Protein AF-A0A6M0H210-F1 (afdb_monomer_lite)

pLDDT: mean 84.5, std 14.94, range [32.81, 98.69]

InterPro domains:
  IPR003607 HD/PDEase domain [SM00471] (73-240)
  IPR003607 HD/PDEase domain [cd00077] (75-229)
  IPR006261 dGTP triphosphohydrolase [TIGR01353] (40-577)
  IPR006674 HD domain [PF01966] (77-227)
  IPR006674 HD domain [PS51831] (77-231)
  IPR026875 Phosphohydrolase-associated domain [PF13286] (556-574)
  IPR027432 Deoxyguanosinetriphosphate triphosphohydrolase, C-terminal [G3DSA:1.10.3550.10] (441-580)
  IPR051094 Diverse Catalytic Activities Enzymes [PTHR35795] (35-285)

Radius of gyration: 28.73 Å; chains: 1; bounding box: 71×56×94 Å

Foldseek 3Di:
DVVQVVLLVVCVVLVQAWFADLVLFPDRPPPPPDPDDDPDGQLLLLLVLLCPFPLLVLQVQAAAADPDDPDDDGDTSNNLLVQLLVLLLVLCVSNNYDSSLLNSLSSLQQSQAFHVGPLLQVLQQCQQQLVDCLVVLGHNLAHLQGGDRLLSSLLQQAAVGDDDPVGHHSRGGLLSNQLSNQLAFQADPNHGGPSVLRHVDCVSCVVVSPDSHRQGLSSLSSSLSSLLSVLLCLLQVCCVDVLLVDALLNLLVLLLVLLVVVLVVCVVPVPPCLFDPVLNVLSVVLNVLSVVLVVVVVLVVQCVVCVVVVPPPSNVVSVVVVVVPPPPPPDPPDDDPPDSDSNVSSVVNSVSLSVSLSRQQSVQLSVLCVVCVSVQWDADPNTTGGNDSSGDGGPSNVSSSVSSVVVSVVSLVPGPSNVVSSVVSSVLSSLLLVLCLVPVLLDDPVLQVVLLVQLLVLCVPFNFKWWADPNDTDTLSPDRSVPDDPVVVVQSSCLLSLVPVVTDIDDDPPPPVPDSVVLVVCLSPDDCVVDDSVPDDPVSSVSVSSSSSNSSSSVSSSSRSSSHRNVRSVVSSCVSPVVPDD

Structure (mmCIF, N/CA/C/O backbone):
data_AF-A0A6M0H210-F1
#
_entry.id   AF-A0A6M0H210-F1
#
loop_
_atom_site.group_PDB
_atom_site.id
_atom_site.type_symbol
_atom_site.label_atom_id
_atom_site.label_alt_id
_atom_site.label_comp_id
_atom_site.label_asym_id
_atom_site.label_entity_id
_atom_site.label_seq_id
_atom_site.pdbx_PDB_ins_code
_atom_site.Cartn_x
_atom_site.Cartn_y
_atom_site.Cartn_z
_atom_site.occupancy
_atom_site.B_iso_or_equiv
_atom_site.auth_seq_id
_atom_site.auth_comp_id
_atom_site.auth_asym_id
_atom_site.auth_atom_id
_atom_site.pdbx_PDB_model_num
ATOM 1 N N . MET A 1 1 ? -30.670 7.360 17.536 1.00 44.22 1 MET A N 1
ATOM 2 C CA . MET A 1 1 ? -30.825 7.080 16.088 1.00 44.22 1 MET A CA 1
ATOM 3 C C . MET A 1 1 ? -31.394 8.263 15.301 1.00 44.22 1 MET A C 1
ATOM 5 O O . MET A 1 1 ? -30.820 8.559 14.264 1.00 44.22 1 MET A O 1
ATOM 9 N N . GLU A 1 2 ? -32.402 9.010 15.786 1.00 50.84 2 GLU A N 1
ATOM 10 C CA . GLU A 1 2 ? -32.991 10.169 15.059 1.00 50.84 2 GLU A CA 1
ATOM 11 C C . GLU A 1 2 ? -32.002 11.274 14.619 1.00 50.84 2 GLU A C 1
ATOM 13 O O . GLU A 1 2 ? -32.289 12.015 13.683 1.00 50.84 2 GLU A O 1
ATOM 18 N N . ASN A 1 3 ? -30.834 11.397 15.262 1.00 82.00 3 ASN A N 1
ATOM 19 C CA . ASN A 1 3 ? -29.791 12.359 14.878 1.00 82.00 3 ASN A CA 1
ATOM 20 C C . ASN A 1 3 ? -28.814 11.794 13.823 1.00 82.00 3 ASN A C 1
ATOM 22 O O . ASN A 1 3 ? -28.285 12.547 13.017 1.00 82.00 3 ASN A O 1
ATOM 26 N N . TRP A 1 4 ? -28.566 10.479 13.792 1.00 90.81 4 TRP A N 1
ATOM 27 C CA . TRP A 1 4 ? -27.552 9.915 12.888 1.00 90.81 4 TRP A CA 1
ATOM 28 C C . TRP A 1 4 ? -28.019 9.900 11.433 1.00 90.81 4 TRP A C 1
ATOM 30 O O . TRP A 1 4 ? -27.267 10.305 10.551 1.00 90.81 4 TRP A O 1
ATOM 40 N N . GLU A 1 5 ? -29.274 9.519 11.188 1.00 91.56 5 GLU A N 1
ATOM 41 C CA . GLU A 1 5 ? -29.796 9.470 9.819 1.00 91.56 5 GLU A CA 1
ATOM 42 C C . GLU A 1 5 ? -29.853 10.863 9.186 1.00 91.56 5 GLU A C 1
ATOM 44 O O . GLU A 1 5 ? -29.386 11.039 8.071 1.00 91.56 5 GLU A O 1
ATOM 49 N N . LYS A 1 6 ? -30.238 11.895 9.947 1.00 92.00 6 LYS A N 1
ATOM 50 C CA . LYS A 1 6 ? -30.180 13.294 9.484 1.00 92.00 6 LYS A CA 1
ATOM 51 C C . LYS A 1 6 ? -28.770 13.739 9.090 1.00 92.00 6 LYS A C 1
ATOM 53 O O . LYS A 1 6 ? -28.594 14.513 8.152 1.00 92.00 6 LYS A O 1
ATOM 58 N N . LYS A 1 7 ? -27.742 13.265 9.803 1.00 93.69 7 LYS A N 1
ATOM 59 C CA . LYS A 1 7 ? -26.344 13.534 9.436 1.00 93.69 7 LYS A CA 1
ATOM 60 C C . LYS A 1 7 ? -25.956 12.818 8.137 1.00 93.69 7 LYS A C 1
ATOM 62 O O . LYS A 1 7 ? -25.241 13.401 7.329 1.00 93.69 7 LYS A O 1
ATOM 67 N N . ARG A 1 8 ? -26.446 11.594 7.907 1.00 94.81 8 ARG A N 1
ATOM 68 C CA . ARG A 1 8 ? -26.253 10.857 6.642 1.00 94.81 8 ARG A CA 1
ATOM 69 C C . ARG A 1 8 ? -26.984 11.517 5.471 1.00 94.81 8 ARG A C 1
ATOM 71 O O . ARG A 1 8 ? -26.386 11.689 4.411 1.00 94.81 8 ARG A O 1
ATOM 78 N N . GLU A 1 9 ? -28.218 11.964 5.686 1.00 93.88 9 GLU A N 1
ATOM 79 C CA . GLU A 1 9 ? -29.001 12.740 4.715 1.00 93.88 9 GLU A CA 1
ATOM 80 C C . GLU A 1 9 ? -28.287 14.044 4.337 1.00 93.88 9 GLU A C 1
ATOM 82 O O . GLU A 1 9 ? -28.290 14.429 3.172 1.00 93.88 9 GLU A O 1
ATOM 87 N N . PHE A 1 10 ? -27.610 14.709 5.282 1.00 93.81 10 PHE A N 1
ATOM 88 C CA . PHE A 1 10 ? -26.797 15.889 4.973 1.00 93.81 10 PHE A CA 1
ATOM 89 C C . PHE A 1 10 ? -25.663 15.574 3.987 1.00 93.81 10 PHE A C 1
ATOM 91 O O . PHE A 1 10 ? -25.421 16.356 3.068 1.00 93.81 10 PHE A O 1
ATOM 98 N N . ILE A 1 11 ? -24.965 14.448 4.157 1.00 93.94 11 ILE A N 1
ATOM 99 C CA . ILE A 1 11 ? -23.885 14.038 3.244 1.00 93.94 11 ILE A CA 1
ATOM 100 C C . ILE A 1 11 ? -24.440 13.781 1.837 1.00 93.94 11 ILE A C 1
ATOM 102 O O . ILE A 1 11 ? -23.843 14.224 0.851 1.00 93.94 11 ILE A O 1
ATOM 106 N N . GLU A 1 12 ? -25.598 13.127 1.753 1.00 93.25 12 GLU A N 1
ATOM 107 C CA . GLU A 1 12 ? -26.291 12.854 0.491 1.00 93.25 12 GLU A CA 1
ATOM 108 C C . GLU A 1 12 ? -26.749 14.138 -0.197 1.00 93.25 12 GLU A C 1
ATOM 110 O O . GLU A 1 12 ? -26.388 14.393 -1.343 1.00 93.25 12 GLU A O 1
ATOM 115 N N . ALA A 1 13 ? -27.459 15.003 0.532 1.00 93.25 13 ALA A N 1
ATOM 116 C CA . ALA A 1 13 ? -27.997 16.259 0.019 1.00 93.25 13 ALA A CA 1
ATOM 117 C C . ALA A 1 13 ? -26.906 17.206 -0.506 1.00 93.25 13 ALA A C 1
ATOM 119 O O . ALA A 1 13 ? -27.163 18.016 -1.396 1.00 93.25 13 ALA A O 1
ATOM 120 N N . ASN A 1 14 ? -25.682 17.104 0.022 1.00 93.12 14 ASN A N 1
ATOM 121 C CA . ASN A 1 14 ? -24.541 17.909 -0.412 1.00 93.12 14 ASN A CA 1
ATOM 122 C C . ASN A 1 14 ? -23.634 17.200 -1.432 1.00 93.12 14 ASN A C 1
ATOM 124 O O . ASN A 1 14 ? -22.596 17.758 -1.809 1.00 93.12 14 ASN A O 1
ATOM 128 N N . ASN A 1 15 ? -24.008 16.007 -1.911 1.00 93.44 15 ASN A N 1
ATOM 129 C CA . ASN A 1 15 ? -23.262 15.215 -2.892 1.00 93.44 15 ASN A CA 1
ATOM 130 C C . ASN A 1 15 ? -21.785 15.048 -2.498 1.00 93.44 15 ASN A C 1
ATOM 132 O O . ASN A 1 15 ? -20.894 15.452 -3.247 1.00 93.44 15 ASN A O 1
ATOM 136 N N . PHE A 1 16 ? -21.496 14.584 -1.283 1.00 95.50 16 PHE A N 1
ATOM 137 C CA . PHE A 1 16 ? -20.107 14.394 -0.834 1.00 95.50 16 PHE A CA 1
ATOM 138 C C . PHE A 1 16 ? -19.492 13.066 -1.283 1.00 95.50 16 PHE A C 1
ATOM 140 O O . PHE A 1 16 ? -18.272 12.989 -1.404 1.00 95.50 16 PHE A O 1
ATOM 147 N N . ALA A 1 17 ? -20.322 12.057 -1.548 1.00 94.75 17 ALA A N 1
ATOM 148 C CA . ALA A 1 17 ? -19.886 10.784 -2.104 1.00 94.75 17 ALA A CA 1
ATOM 149 C C . ALA A 1 17 ? -19.420 10.947 -3.555 1.00 94.75 17 ALA A C 1
ATOM 151 O O . ALA A 1 17 ? -20.038 11.672 -4.343 1.00 94.75 17 ALA A O 1
ATOM 152 N N . GLN A 1 18 ? -18.364 10.233 -3.931 1.00 94.12 18 GLN A N 1
ATOM 153 C CA . GLN A 1 18 ? -17.941 10.167 -5.326 1.00 94.12 18 GLN A CA 1
ATOM 154 C C . GLN A 1 18 ? -18.922 9.356 -6.181 1.00 94.12 18 GLN A C 1
ATOM 156 O O . GLN A 1 18 ? -19.489 8.345 -5.756 1.00 94.12 18 GLN A O 1
ATOM 161 N N . CYS A 1 19 ? -19.072 9.777 -7.436 1.00 90.06 19 CYS A N 1
ATOM 162 C CA . CYS A 1 19 ? -19.887 9.098 -8.436 1.00 90.06 19 CYS A CA 1
ATOM 163 C C . CYS A 1 19 ? -19.014 8.783 -9.652 1.00 90.06 19 CYS A C 1
ATOM 165 O O . CYS A 1 19 ? -18.468 9.696 -10.272 1.00 90.06 19 CYS A O 1
ATOM 167 N N . GLY A 1 20 ? -18.857 7.496 -9.962 1.00 83.69 20 GLY A N 1
ATOM 168 C CA . GLY A 1 20 ? -17.997 7.037 -11.049 1.00 83.69 20 GLY A CA 1
ATOM 169 C C . GLY A 1 20 ? -18.660 7.194 -12.414 1.00 83.69 20 GLY A C 1
ATOM 170 O O . GLY A 1 20 ? -19.831 6.846 -12.587 1.00 83.69 20 GLY A O 1
ATOM 171 N N . LYS A 1 21 ? -17.903 7.694 -13.392 1.00 85.62 21 LYS A N 1
ATOM 172 C CA . LYS A 1 21 ? -18.328 7.860 -14.792 1.00 85.62 21 LYS A CA 1
ATOM 173 C C . LYS A 1 21 ? -17.369 7.127 -15.721 1.00 85.62 21 LYS A C 1
ATOM 175 O O . LYS A 1 21 ? -16.199 6.970 -15.407 1.00 85.62 21 LYS A O 1
ATOM 180 N N . GLU A 1 22 ? -17.826 6.706 -16.896 1.00 81.56 22 GLU A N 1
ATOM 181 C CA . GLU A 1 22 ? -16.947 6.012 -17.853 1.00 81.56 22 GLU A CA 1
ATOM 182 C C . GLU A 1 22 ? -15.743 6.885 -18.264 1.00 81.56 22 GLU A C 1
ATOM 184 O O . GLU A 1 22 ? -14.619 6.403 -18.374 1.00 81.56 22 GLU A O 1
ATOM 189 N N . THR A 1 23 ? -15.959 8.201 -18.362 1.00 82.94 23 THR A N 1
ATOM 190 C CA . THR A 1 23 ? -14.927 9.218 -18.628 1.00 82.94 23 THR A CA 1
ATOM 191 C C . THR A 1 23 ? -13.885 9.367 -17.516 1.00 82.94 23 THR A C 1
ATOM 193 O O . THR A 1 23 ? -12.953 10.157 -17.648 1.00 82.94 23 THR A O 1
ATOM 196 N N . ASP A 1 24 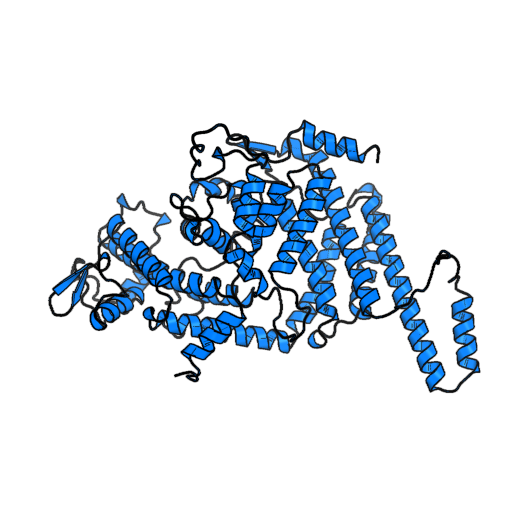? -14.049 8.669 -16.391 1.00 86.94 24 ASP A N 1
ATOM 197 C CA . ASP A 1 24 ? -13.045 8.596 -15.329 1.00 86.94 24 ASP A CA 1
ATOM 198 C C . ASP A 1 24 ? -11.943 7.572 -15.628 1.00 86.94 24 ASP A C 1
ATOM 200 O O . ASP A 1 24 ? -10.948 7.521 -14.902 1.00 86.94 24 ASP A O 1
ATOM 204 N N . ARG A 1 25 ? -12.091 6.781 -16.695 1.00 87.25 25 ARG A N 1
ATOM 205 C CA . ARG A 1 25 ? -11.073 5.856 -17.204 1.00 87.25 25 ARG A CA 1
ATOM 206 C C . ARG A 1 25 ? -10.181 6.545 -18.228 1.00 87.25 25 ARG A C 1
ATOM 208 O O . ARG A 1 25 ? -10.613 7.446 -18.942 1.00 87.25 25 ARG A O 1
ATOM 215 N N . ARG A 1 26 ? -8.941 6.063 -18.356 1.00 83.00 26 ARG A N 1
ATOM 216 C CA . ARG A 1 26 ? -8.003 6.549 -19.381 1.00 83.00 26 ARG A CA 1
ATOM 217 C C . ARG A 1 26 ? -8.523 6.288 -20.793 1.00 83.00 26 ARG A C 1
ATOM 219 O O . ARG A 1 26 ? -8.388 7.133 -21.671 1.00 83.00 26 ARG A O 1
ATOM 226 N N . ILE A 1 27 ? -9.065 5.096 -21.020 1.00 82.44 27 ILE A N 1
ATOM 227 C CA . ILE A 1 27 ? -9.631 4.701 -22.307 1.00 82.44 27 ILE A CA 1
ATOM 228 C C . ILE A 1 27 ? -11.122 4.480 -22.085 1.00 82.44 27 ILE A C 1
ATOM 230 O O . ILE A 1 27 ? -11.500 3.603 -21.307 1.00 82.44 27 ILE A O 1
ATOM 234 N N . SER A 1 28 ? -11.953 5.285 -22.752 1.00 75.94 28 SER A N 1
ATOM 235 C CA . SER A 1 28 ? -13.393 5.026 -22.811 1.00 75.94 28 SER A CA 1
ATOM 236 C C . SER A 1 28 ? -13.583 3.698 -23.523 1.00 75.94 28 SER A C 1
ATOM 238 O O . SER A 1 28 ? -13.056 3.489 -24.618 1.00 75.94 28 SER A O 1
ATOM 240 N N . GLU A 1 29 ? -14.297 2.785 -22.888 1.00 71.56 29 GLU A N 1
ATOM 241 C CA . GLU A 1 29 ? -14.620 1.511 -23.501 1.00 71.56 29 GLU A CA 1
ATOM 242 C C . GLU A 1 29 ? -15.830 1.776 -24.381 1.00 71.56 29 GLU A C 1
ATOM 244 O O . GLU A 1 29 ? -16.954 1.640 -23.909 1.00 71.56 29 GLU A O 1
ATOM 249 N N . GLU A 1 30 ? -15.587 2.215 -25.631 1.00 55.75 30 GLU A N 1
ATOM 250 C CA . GLU A 1 30 ? -16.642 2.451 -26.621 1.00 55.75 30 GLU A CA 1
ATOM 251 C C . GLU A 1 30 ? -17.671 1.341 -26.485 1.00 55.75 30 GLU A C 1
ATOM 253 O O . GLU A 1 30 ? -17.356 0.171 -26.727 1.00 55.75 30 GLU A O 1
ATOM 258 N N . ASN A 1 31 ? -18.862 1.733 -26.014 1.00 49.78 31 ASN A N 1
ATOM 259 C CA . ASN A 1 31 ? -19.957 0.832 -25.717 1.00 49.78 31 ASN A CA 1
ATOM 260 C C . ASN A 1 31 ? -19.956 -0.297 -26.741 1.00 49.78 31 ASN A C 1
ATOM 262 O O . ASN A 1 31 ? -20.069 -0.043 -27.948 1.00 49.78 31 ASN A O 1
ATOM 266 N N . HIS A 1 32 ? -19.859 -1.548 -26.273 1.00 47.56 32 HIS A N 1
ATOM 267 C CA . HIS A 1 32 ? -20.382 -2.658 -27.054 1.00 47.56 32 HIS A CA 1
ATOM 268 C C . HIS A 1 32 ? -21.680 -2.152 -27.684 1.00 47.56 32 HIS A C 1
ATOM 270 O O . HIS A 1 32 ? -22.532 -1.645 -26.963 1.00 47.56 32 HIS A O 1
ATOM 276 N N . LYS A 1 33 ? -21.774 -2.183 -29.019 1.00 45.31 33 LYS A N 1
ATOM 277 C CA . LYS A 1 33 ? -22.805 -1.523 -29.845 1.00 45.31 33 LYS A CA 1
ATOM 278 C C . LYS A 1 33 ? -24.261 -1.975 -29.577 1.00 45.31 33 LYS A C 1
ATOM 280 O O . LYS A 1 33 ? -25.109 -1.869 -30.456 1.00 45.31 33 LYS A O 1
ATOM 285 N N . GLY A 1 34 ? -24.578 -2.491 -28.395 1.00 47.72 34 GLY A N 1
ATOM 286 C CA . GLY A 1 34 ? -25.923 -2.653 -27.869 1.00 47.72 34 GLY A CA 1
ATOM 287 C C . GLY A 1 34 ? -26.051 -1.919 -26.537 1.00 47.72 34 GLY A C 1
ATOM 288 O O . GLY A 1 34 ? -25.186 -2.049 -25.678 1.00 47.72 34 GLY A O 1
ATOM 289 N N . ASN A 1 35 ? -27.152 -1.183 -26.364 1.00 45.19 35 ASN A N 1
ATOM 290 C CA . ASN A 1 35 ? -27.617 -0.607 -25.097 1.00 45.19 35 ASN A CA 1
ATOM 291 C C . ASN A 1 35 ? -27.828 -1.701 -24.027 1.00 45.19 35 ASN A C 1
ATOM 293 O O . ASN A 1 35 ? -28.959 -2.032 -23.673 1.00 45.19 35 ASN A O 1
ATOM 297 N N . TYR A 1 36 ? -26.759 -2.304 -23.515 1.00 55.56 36 TYR A N 1
ATOM 298 C CA . TYR A 1 36 ? -26.829 -3.182 -22.360 1.00 55.56 36 TYR A CA 1
ATOM 299 C C . TYR A 1 36 ? -26.682 -2.329 -21.109 1.00 55.56 36 TYR A C 1
ATOM 301 O O . TYR A 1 36 ? -25.615 -1.799 -20.812 1.00 55.56 36 TYR A O 1
ATOM 309 N N . PHE A 1 37 ? -27.779 -2.202 -20.370 1.00 57.12 37 PHE A N 1
ATOM 310 C CA . PHE A 1 37 ? -27.774 -1.615 -19.040 1.00 57.12 37 PHE A CA 1
ATOM 311 C C . PHE A 1 37 ? -26.831 -2.421 -18.129 1.00 57.12 37 PHE A C 1
ATOM 313 O O . PHE A 1 37 ? -27.077 -3.597 -17.851 1.00 57.12 37 PHE A O 1
ATOM 320 N N . SER A 1 38 ? -25.733 -1.808 -17.682 1.00 65.44 38 SER A N 1
ATOM 321 C CA . SER A 1 38 ? -24.860 -2.397 -16.664 1.00 65.44 38 SER A CA 1
ATOM 322 C C . SER A 1 38 ? -25.462 -2.139 -15.287 1.00 65.44 38 SER A C 1
ATOM 324 O O . SER A 1 38 ? -25.564 -0.995 -14.864 1.00 65.44 38 SER A O 1
ATOM 326 N N . LEU A 1 39 ? -25.792 -3.207 -14.557 1.00 72.31 39 LEU A N 1
ATOM 327 C CA . LEU A 1 39 ? -26.220 -3.135 -13.151 1.00 72.31 39 LEU A CA 1
ATOM 328 C C . LEU A 1 39 ? -25.085 -2.735 -12.185 1.00 72.31 39 LEU A C 1
ATOM 330 O O . LEU A 1 39 ? -25.334 -2.528 -11.003 1.00 72.31 39 LEU A O 1
ATOM 334 N N . ARG A 1 40 ? -23.837 -2.674 -12.668 1.00 80.31 40 ARG A N 1
ATOM 335 C CA . ARG A 1 40 ? -22.652 -2.276 -11.893 1.00 80.31 40 ARG A CA 1
ATOM 336 C C . ARG A 1 40 ? -22.236 -0.859 -12.263 1.00 80.31 40 ARG A C 1
ATOM 338 O O . ARG A 1 40 ? -22.093 -0.581 -13.459 1.00 80.31 40 ARG A O 1
ATOM 345 N N . ASP A 1 41 ? -21.985 -0.033 -11.249 1.00 87.06 41 ASP A N 1
ATOM 346 C CA . ASP A 1 41 ? -21.310 1.255 -11.414 1.00 87.06 41 ASP A CA 1
ATOM 347 C C . ASP A 1 41 ? -19.822 1.074 -11.789 1.00 87.06 41 ASP A C 1
ATOM 349 O O . ASP A 1 41 ? -19.288 -0.043 -11.825 1.00 87.06 41 ASP A O 1
ATOM 353 N N . GLU A 1 42 ? -19.146 2.175 -12.119 1.00 92.12 42 GLU A N 1
ATOM 354 C CA . GLU A 1 42 ? -17.755 2.135 -12.580 1.00 92.12 42 GLU A CA 1
ATOM 355 C C . GLU A 1 42 ? -16.764 1.663 -11.509 1.00 92.12 42 GLU A C 1
ATOM 357 O O . GLU A 1 42 ? -15.786 0.986 -11.836 1.00 92.12 42 GLU A O 1
ATOM 362 N N . PHE A 1 43 ? -17.033 1.939 -10.235 1.00 95.69 43 PHE A N 1
ATOM 363 C CA . PHE A 1 43 ? -16.158 1.523 -9.141 1.00 95.69 43 PHE A CA 1
ATOM 364 C C . PHE A 1 43 ? -16.321 0.036 -8.816 1.00 95.69 43 PHE A C 1
ATOM 366 O O . PHE A 1 43 ? -15.337 -0.656 -8.562 1.00 95.69 43 PHE A O 1
ATOM 373 N N . ALA A 1 44 ? -17.530 -0.512 -8.929 1.00 94.25 44 ALA A N 1
ATOM 374 C CA . ALA A 1 44 ? -17.782 -1.944 -8.841 1.00 94.25 44 ALA A CA 1
ATOM 375 C C . ALA A 1 44 ? -17.107 -2.701 -9.996 1.00 94.25 44 ALA A C 1
ATOM 377 O O . ALA A 1 44 ? -16.567 -3.790 -9.790 1.00 94.25 44 ALA A O 1
ATOM 378 N N . LYS A 1 45 ? -17.067 -2.122 -11.207 1.00 93.62 45 LYS A N 1
ATOM 379 C CA . LYS A 1 45 ? -16.265 -2.675 -12.313 1.00 93.62 45 LYS A CA 1
ATOM 380 C C . LYS A 1 45 ? -14.771 -2.684 -11.970 1.00 93.62 45 LYS A C 1
ATOM 382 O O . LYS A 1 45 ? -14.105 -3.682 -12.250 1.00 93.62 45 LYS A O 1
ATOM 387 N N . ASP A 1 46 ? -14.248 -1.620 -11.362 1.00 96.06 46 ASP A N 1
ATOM 388 C CA . ASP A 1 46 ? -12.841 -1.544 -10.938 1.00 96.06 46 ASP A CA 1
ATOM 389 C C . ASP A 1 46 ? -12.499 -2.568 -9.868 1.00 96.06 46 ASP A C 1
ATOM 391 O O . ASP A 1 46 ? -11.515 -3.299 -10.002 1.00 96.06 46 ASP A O 1
ATOM 395 N N . ARG A 1 47 ? -13.351 -2.684 -8.851 1.00 96.62 47 ARG A N 1
ATOM 396 C CA . ARG A 1 47 ? -13.257 -3.720 -7.827 1.00 96.62 47 ARG A CA 1
ATOM 397 C C . ARG A 1 47 ? -13.129 -5.105 -8.454 1.00 96.62 47 ARG A C 1
ATOM 399 O O . ARG A 1 47 ? -12.199 -5.846 -8.145 1.00 96.62 47 ARG A O 1
ATOM 406 N N . ASP A 1 48 ? -14.035 -5.447 -9.366 1.00 94.94 48 ASP A N 1
ATOM 407 C CA . ASP A 1 48 ? -14.042 -6.763 -10.003 1.00 94.94 48 ASP A CA 1
ATOM 408 C C . ASP A 1 48 ? -12.757 -6.981 -10.824 1.00 94.94 48 ASP A C 1
ATOM 410 O O . ASP A 1 48 ? -12.127 -8.039 -10.744 1.00 94.94 48 ASP A O 1
ATOM 414 N N . ARG A 1 49 ? -12.308 -5.965 -11.575 1.00 94.94 49 ARG A N 1
ATOM 415 C CA . ARG A 1 49 ? -11.034 -6.004 -12.316 1.00 94.94 49 ARG A CA 1
ATOM 416 C C . ARG A 1 49 ? -9.861 -6.337 -11.395 1.00 94.94 49 ARG A C 1
ATOM 418 O O . ARG A 1 49 ? -9.081 -7.239 -11.720 1.00 94.94 49 ARG A O 1
ATOM 425 N N . ILE A 1 50 ? -9.763 -5.643 -10.263 1.00 96.88 50 ILE A N 1
ATOM 426 C CA . ILE A 1 50 ? -8.724 -5.837 -9.248 1.00 96.88 50 ILE A CA 1
ATOM 427 C C . ILE A 1 50 ? -8.769 -7.268 -8.704 1.00 96.88 50 ILE A C 1
ATOM 429 O O . ILE A 1 50 ? -7.768 -7.979 -8.823 1.00 96.88 50 ILE A O 1
ATOM 433 N N . ILE A 1 51 ? -9.928 -7.727 -8.217 1.00 95.62 51 ILE A N 1
ATOM 434 C CA . ILE A 1 51 ? -10.112 -9.071 -7.637 1.00 95.62 51 ILE A CA 1
ATOM 435 C C . ILE A 1 51 ? -9.675 -10.165 -8.613 1.00 95.62 51 ILE A C 1
ATOM 437 O O . ILE A 1 51 ? -8.971 -11.107 -8.245 1.00 95.62 51 ILE A O 1
ATOM 441 N N . PHE A 1 52 ? -10.053 -10.050 -9.887 1.00 94.06 52 PHE A N 1
ATOM 442 C CA . PHE A 1 52 ? -9.725 -11.081 -10.867 1.00 94.06 52 PHE A CA 1
ATOM 443 C C . PHE A 1 52 ? -8.262 -11.033 -11.339 1.00 94.06 52 PHE A C 1
ATOM 445 O O . PHE A 1 52 ? -7.832 -11.945 -12.061 1.00 94.06 52 PHE A O 1
ATOM 452 N N . SER A 1 53 ? -7.489 -9.990 -11.027 1.00 94.75 53 SER A N 1
ATOM 453 C CA . SER A 1 53 ? -6.102 -9.831 -11.494 1.00 94.75 53 SER A CA 1
ATOM 454 C C . SER A 1 53 ? -5.181 -10.969 -11.019 1.00 94.75 53 SER A C 1
ATOM 456 O O . SER A 1 53 ? -5.465 -11.688 -10.056 1.00 94.75 53 SER A O 1
ATOM 458 N N . ARG A 1 54 ? -4.066 -11.214 -11.727 1.00 93.44 54 ARG A N 1
ATOM 459 C CA . ARG A 1 54 ? -3.067 -12.175 -11.216 1.00 93.44 54 ARG A CA 1
ATOM 460 C C . ARG A 1 54 ? -2.355 -11.591 -9.999 1.00 93.44 54 ARG A C 1
ATOM 462 O O . ARG A 1 54 ? -2.036 -12.340 -9.086 1.00 93.44 54 ARG A O 1
ATOM 469 N N . ALA A 1 55 ? -2.120 -10.283 -9.987 1.00 94.06 55 ALA A N 1
ATOM 470 C CA . ALA A 1 55 ? -1.456 -9.593 -8.894 1.00 94.06 55 ALA A CA 1
ATOM 471 C C . ALA A 1 55 ? -2.217 -9.678 -7.563 1.00 94.06 55 ALA A C 1
ATOM 473 O O . ALA A 1 55 ? -1.592 -10.014 -6.561 1.00 94.06 55 ALA A O 1
ATOM 474 N N . PHE A 1 56 ? -3.544 -9.513 -7.567 1.00 96.00 56 PHE A N 1
ATOM 475 C CA . PHE A 1 56 ? -4.371 -9.709 -6.372 1.00 96.00 56 PHE A CA 1
ATOM 476 C C . PHE A 1 56 ? -4.286 -11.148 -5.844 1.00 96.00 56 PHE A C 1
ATOM 478 O O . PHE A 1 56 ? -4.035 -11.361 -4.664 1.00 96.00 56 PHE A O 1
ATOM 485 N N . ARG A 1 57 ? -4.358 -12.156 -6.727 1.00 93.81 57 ARG A N 1
ATOM 486 C CA . ARG A 1 57 ? -4.173 -13.568 -6.331 1.00 93.81 57 ARG A CA 1
ATOM 487 C C . ARG A 1 57 ? -2.814 -13.845 -5.689 1.00 93.81 57 ARG A C 1
ATOM 489 O O . ARG A 1 57 ? -2.720 -14.667 -4.791 1.00 93.81 57 ARG A O 1
ATOM 496 N N . ARG A 1 58 ? -1.751 -13.150 -6.110 1.00 93.31 58 ARG A N 1
ATOM 497 C CA . ARG A 1 58 ? -0.415 -13.317 -5.511 1.00 93.31 58 ARG A CA 1
ATOM 498 C C . ARG A 1 58 ? -0.333 -12.817 -4.066 1.00 93.31 58 ARG A C 1
ATOM 500 O O . ARG A 1 58 ? 0.602 -13.213 -3.375 1.00 93.31 58 ARG A O 1
ATOM 507 N N . LEU A 1 59 ? -1.280 -11.996 -3.600 1.00 92.31 59 LEU A N 1
ATOM 508 C CA . LEU A 1 59 ? -1.329 -11.550 -2.203 1.00 92.31 59 LEU A CA 1
ATOM 509 C C . LEU A 1 59 ? -1.544 -12.712 -1.222 1.00 92.31 59 LEU A C 1
ATOM 511 O O . LEU A 1 59 ? -1.081 -12.624 -0.089 1.00 92.31 59 LEU A O 1
ATOM 515 N N . GLU A 1 60 ? -2.161 -13.815 -1.664 1.00 89.00 60 GLU A N 1
ATOM 516 C CA . GLU A 1 60 ? -2.346 -15.042 -0.868 1.00 89.00 60 GLU A CA 1
ATOM 517 C C . GLU A 1 60 ? -1.012 -15.661 -0.422 1.00 89.00 60 GLU A C 1
ATOM 519 O O . GLU A 1 60 ? -0.929 -16.353 0.585 1.00 89.00 60 GLU A O 1
ATOM 524 N N . HIS A 1 61 ? 0.066 -15.417 -1.162 1.00 84.44 61 HIS A N 1
ATOM 525 C CA . HIS A 1 61 ? 1.374 -16.017 -0.896 1.00 84.44 61 HIS A CA 1
ATOM 526 C C . HIS A 1 61 ? 2.448 -14.958 -0.610 1.00 84.44 61 HIS A C 1
ATOM 528 O O . HIS A 1 61 ? 3.638 -15.185 -0.846 1.00 84.44 61 HIS A O 1
ATOM 534 N N . LYS A 1 62 ? 2.030 -13.784 -0.126 1.00 84.62 62 LYS A N 1
ATOM 535 C CA . LYS A 1 62 ? 2.916 -12.721 0.360 1.00 84.62 62 LYS A CA 1
ATOM 536 C C . LYS A 1 62 ? 2.669 -12.494 1.844 1.00 84.62 62 LYS A C 1
ATOM 538 O O . LYS A 1 62 ? 1.530 -12.248 2.247 1.00 84.62 62 LYS A O 1
ATOM 543 N N . ALA A 1 63 ? 3.730 -12.541 2.642 1.00 71.94 63 ALA A N 1
ATOM 544 C CA . ALA A 1 63 ? 3.661 -12.199 4.051 1.00 71.94 63 ALA A CA 1
ATOM 545 C C . ALA A 1 63 ? 3.393 -10.698 4.231 1.00 71.94 63 ALA A C 1
ATOM 547 O O . ALA A 1 63 ? 3.899 -9.844 3.488 1.00 71.94 63 ALA A O 1
ATOM 548 N N . GLN A 1 64 ? 2.590 -10.378 5.241 1.00 63.47 64 GLN A N 1
ATOM 549 C CA . GLN A 1 64 ? 2.303 -9.001 5.625 1.00 63.47 64 GLN A CA 1
ATOM 550 C C . GLN A 1 64 ? 3.429 -8.433 6.497 1.00 63.47 64 GLN A C 1
ATOM 552 O O . GLN A 1 64 ? 4.025 -7.425 6.114 1.00 63.47 64 GLN A O 1
ATOM 557 N N . ILE A 1 65 ? 3.766 -9.115 7.602 1.00 60.12 65 ILE A N 1
ATOM 558 C CA . ILE A 1 65 ? 4.726 -8.629 8.609 1.00 60.12 65 ILE A CA 1
ATOM 559 C C . ILE A 1 65 ? 5.859 -9.644 8.869 1.00 60.12 65 ILE A C 1
ATOM 561 O O . ILE A 1 65 ? 7.026 -9.265 8.779 1.00 60.12 65 ILE A O 1
ATOM 565 N N . TYR A 1 66 ? 5.552 -10.935 9.088 1.00 55.84 66 TYR A N 1
ATOM 566 C CA . TYR A 1 66 ? 6.553 -11.967 9.415 1.00 55.84 66 TYR A CA 1
ATOM 567 C C . TYR A 1 66 ? 6.348 -13.288 8.680 1.00 55.84 66 TYR A C 1
ATOM 569 O O . TYR A 1 66 ? 5.241 -13.807 8.591 1.00 55.84 66 TYR A O 1
ATOM 577 N N . SER A 1 67 ? 7.450 -13.885 8.223 1.00 49.53 67 SER A N 1
ATOM 578 C CA . SER A 1 67 ? 7.498 -15.280 7.784 1.00 49.53 67 SER A CA 1
ATOM 579 C C . SER A 1 67 ? 8.442 -16.046 8.717 1.00 49.53 67 SER A C 1
ATOM 581 O O . SER A 1 67 ? 9.639 -16.125 8.458 1.00 49.53 67 SER A O 1
ATOM 583 N N . HIS A 1 68 ? 7.924 -16.587 9.821 1.00 40.50 68 HIS A N 1
ATOM 584 C CA . HIS A 1 68 ? 8.565 -17.706 10.536 1.00 40.50 68 HIS A CA 1
ATOM 585 C C . HIS A 1 68 ? 7.578 -18.711 11.153 1.00 40.50 68 HIS A C 1
ATOM 587 O O . HIS A 1 68 ? 8.020 -19.759 11.621 1.00 40.50 68 HIS A O 1
ATOM 593 N N . GLN A 1 69 ? 6.260 -18.498 11.080 1.00 43.19 69 GLN A N 1
ATOM 594 C CA . GLN A 1 69 ? 5.307 -19.503 11.549 1.00 43.19 69 GLN A CA 1
ATOM 595 C C . GLN A 1 69 ? 4.936 -20.477 10.427 1.00 43.19 69 GLN A C 1
ATOM 597 O O . GLN A 1 69 ? 4.166 -20.171 9.520 1.00 43.19 69 GLN A O 1
ATOM 602 N N . LYS A 1 70 ? 5.506 -21.684 10.500 1.00 46.28 70 LYS A N 1
ATOM 603 C CA . LYS A 1 70 ? 4.918 -22.871 9.874 1.00 46.28 70 LYS A CA 1
ATOM 604 C C . LYS A 1 70 ? 3.635 -23.199 10.645 1.00 46.28 70 LYS A C 1
ATOM 606 O O . LYS A 1 70 ? 3.724 -23.684 11.768 1.00 46.28 70 LYS A O 1
ATOM 611 N N . GLY A 1 71 ? 2.473 -22.924 10.063 1.00 50.94 71 GLY A N 1
ATOM 612 C CA . GLY A 1 71 ? 1.167 -23.262 10.633 1.00 50.94 71 GLY A CA 1
ATOM 613 C C . GLY A 1 71 ? 0.025 -22.906 9.679 1.00 50.94 71 GLY A C 1
ATOM 614 O O . GLY A 1 71 ? 0.228 -22.147 8.736 1.00 50.94 71 GLY A O 1
ATOM 615 N N . ASP A 1 72 ? -1.170 -23.443 9.928 1.00 47.09 72 ASP A N 1
ATOM 616 C CA . ASP A 1 72 ? -2.306 -23.391 8.988 1.00 47.09 72 ASP A CA 1
ATOM 617 C C . ASP A 1 72 ? -3.091 -22.059 9.007 1.00 47.09 72 ASP A C 1
ATOM 619 O O . ASP A 1 72 ? -3.997 -21.856 8.201 1.00 47.09 72 ASP A O 1
ATOM 623 N N . HIS A 1 73 ? -2.758 -21.137 9.919 1.00 59.06 73 HIS A N 1
ATOM 624 C CA . HIS A 1 73 ? -3.520 -19.903 10.173 1.00 59.06 73 HIS A CA 1
ATOM 625 C C . HIS A 1 73 ? -2.690 -18.617 10.039 1.00 59.06 73 HIS A C 1
ATOM 627 O O . HIS A 1 73 ? -2.988 -17.617 10.690 1.00 59.06 73 HIS A O 1
ATOM 633 N N . PHE A 1 74 ? -1.632 -18.629 9.222 1.00 64.00 74 PHE A N 1
ATOM 634 C CA . PHE A 1 74 ? -0.823 -17.430 9.003 1.00 64.00 74 PHE A CA 1
ATOM 635 C C . PHE A 1 74 ? -1.597 -16.370 8.204 1.00 64.00 74 PHE A C 1
ATOM 637 O O . PHE A 1 74 ? -2.243 -16.672 7.196 1.00 64.00 74 PHE A O 1
ATOM 644 N N . ARG A 1 75 ? -1.515 -15.111 8.647 1.00 69.94 75 ARG A N 1
ATOM 645 C CA . ARG A 1 75 ? -2.079 -13.967 7.924 1.00 69.94 75 ARG A CA 1
ATOM 646 C C . ARG A 1 75 ? -1.238 -13.701 6.678 1.00 69.94 75 ARG A C 1
ATOM 648 O O . ARG A 1 75 ? -0.006 -13.742 6.696 1.00 69.94 75 ARG A O 1
ATOM 655 N N . THR A 1 76 ? -1.918 -13.410 5.584 1.00 84.38 76 THR A N 1
ATOM 656 C CA . THR A 1 76 ? -1.317 -13.037 4.302 1.00 84.38 76 THR A CA 1
ATOM 657 C C . THR A 1 76 ? -1.664 -11.588 4.001 1.00 84.38 76 THR A C 1
ATOM 659 O O . THR A 1 76 ? -2.586 -11.017 4.587 1.00 84.38 76 THR A O 1
ATOM 662 N N . ARG A 1 77 ? -1.000 -10.982 3.016 1.00 90.12 77 ARG A N 1
ATOM 663 C CA . ARG A 1 77 ? -1.461 -9.682 2.507 1.00 90.12 77 ARG A CA 1
ATOM 664 C C . ARG A 1 77 ? -2.889 -9.736 1.980 1.00 90.12 77 ARG A C 1
ATOM 666 O O . ARG A 1 77 ? -3.588 -8.733 2.051 1.00 90.12 77 ARG A O 1
ATOM 673 N N . LEU A 1 78 ? -3.342 -10.894 1.488 1.00 92.44 78 LEU A N 1
ATOM 674 C CA . LEU A 1 78 ? -4.726 -11.065 1.054 1.00 92.44 78 LEU A CA 1
ATOM 675 C C . LEU A 1 78 ? -5.702 -10.948 2.230 1.00 92.44 78 LEU A C 1
ATOM 677 O O . LEU A 1 78 ? -6.677 -10.214 2.113 1.00 92.44 78 LEU A O 1
ATOM 681 N N . THR A 1 79 ? -5.444 -11.618 3.358 1.00 91.31 79 THR A N 1
ATOM 682 C CA . THR A 1 79 ? -6.328 -11.520 4.534 1.00 91.31 79 THR A CA 1
ATOM 683 C C . THR A 1 79 ? -6.367 -10.097 5.081 1.00 91.31 79 THR A C 1
ATOM 685 O O . THR A 1 79 ? -7.456 -9.584 5.314 1.00 91.31 79 THR A O 1
ATOM 688 N N . HIS A 1 80 ? -5.217 -9.417 5.153 1.00 92.12 80 HIS A N 1
ATOM 689 C CA . HIS A 1 80 ? -5.155 -7.990 5.497 1.00 92.12 80 HIS A CA 1
ATOM 690 C C . HIS A 1 80 ? -5.995 -7.128 4.570 1.00 92.12 80 HIS A C 1
ATOM 692 O O . HIS A 1 80 ? -6.860 -6.381 5.007 1.00 92.12 80 HIS A O 1
ATOM 698 N N . THR A 1 81 ? -5.791 -7.293 3.267 1.00 95.94 81 THR A N 1
ATOM 699 C CA . THR A 1 81 ? -6.506 -6.535 2.241 1.00 95.94 81 THR A CA 1
ATOM 700 C C . THR A 1 81 ? -8.024 -6.724 2.347 1.00 95.94 81 THR A C 1
ATOM 702 O O . THR A 1 81 ? -8.782 -5.770 2.163 1.00 95.94 81 THR A O 1
ATOM 705 N N . LEU A 1 82 ? -8.487 -7.933 2.684 1.00 96.44 82 LEU A N 1
ATOM 706 C CA . LEU A 1 82 ? -9.906 -8.209 2.920 1.00 96.44 82 LEU A CA 1
ATOM 707 C C . LEU A 1 82 ? -10.425 -7.534 4.198 1.00 96.44 82 LEU A C 1
ATOM 709 O O . LEU A 1 82 ? -11.533 -7.001 4.188 1.00 96.44 82 LEU A O 1
ATOM 713 N N . GLU A 1 83 ? -9.644 -7.510 5.275 1.00 95.38 83 GLU A N 1
ATOM 714 C CA . GLU A 1 83 ? -10.007 -6.812 6.515 1.00 95.38 83 GLU A CA 1
ATOM 715 C C . GLU A 1 83 ? -10.087 -5.294 6.313 1.00 95.38 83 GLU A C 1
ATOM 717 O O . GLU A 1 83 ? -11.094 -4.684 6.684 1.00 95.38 83 GLU A O 1
ATOM 722 N N . VAL A 1 84 ? -9.104 -4.700 5.626 1.00 97.75 84 VAL A N 1
ATOM 723 C CA . VAL A 1 84 ? -9.121 -3.280 5.235 1.00 97.75 84 VAL A CA 1
ATOM 724 C C . VAL A 1 84 ? -10.367 -2.969 4.413 1.00 97.75 84 VAL A C 1
ATOM 726 O O . VAL A 1 84 ? -11.062 -1.996 4.705 1.00 97.75 84 VAL A O 1
ATOM 729 N N . ALA A 1 85 ? -10.705 -3.809 3.428 1.00 98.25 85 ALA A N 1
ATOM 730 C CA . ALA A 1 85 ? -11.900 -3.620 2.607 1.00 98.25 85 ALA A CA 1
ATOM 731 C C . ALA A 1 85 ? -13.192 -3.675 3.439 1.00 98.25 85 ALA A C 1
ATOM 733 O O . ALA A 1 85 ? -14.087 -2.851 3.243 1.00 98.25 85 ALA A O 1
ATOM 734 N N . GLN A 1 86 ? -13.287 -4.595 4.400 1.00 97.81 86 GLN A N 1
ATOM 735 C CA . GLN A 1 86 ? -14.452 -4.710 5.281 1.00 97.81 86 GLN A CA 1
ATOM 736 C C . GLN A 1 86 ? -14.611 -3.487 6.195 1.00 97.81 86 GLN A C 1
ATOM 738 O O . GLN A 1 86 ? -15.720 -2.955 6.317 1.00 97.81 86 GLN A O 1
ATOM 743 N N . ILE A 1 87 ? -13.519 -3.011 6.800 1.00 98.31 87 ILE A N 1
ATOM 744 C CA . ILE A 1 87 ? -13.519 -1.809 7.648 1.00 98.31 87 ILE A CA 1
ATOM 745 C C . ILE A 1 87 ? -13.883 -0.577 6.811 1.00 98.31 87 ILE A C 1
ATOM 747 O O . ILE A 1 87 ? -14.812 0.156 7.164 1.00 98.31 87 ILE A O 1
ATOM 751 N N . ALA A 1 88 ? -13.229 -0.397 5.661 1.00 98.56 88 ALA A N 1
ATOM 752 C CA . ALA A 1 88 ? -13.458 0.728 4.761 1.00 98.56 88 ALA A CA 1
ATOM 753 C C . ALA A 1 88 ? -14.914 0.804 4.289 1.00 98.56 88 ALA A C 1
ATOM 755 O O . ALA A 1 88 ? -15.537 1.866 4.354 1.00 98.56 88 ALA A O 1
ATOM 756 N N . ARG A 1 89 ? -15.510 -0.327 3.894 1.00 98.31 89 ARG A N 1
ATOM 757 C CA . ARG A 1 89 ? -16.930 -0.382 3.515 1.00 98.31 89 ARG A CA 1
ATOM 758 C C . ARG A 1 89 ? -17.866 -0.050 4.667 1.00 98.31 89 ARG A C 1
ATOM 760 O O . ARG A 1 89 ? -18.847 0.661 4.458 1.00 98.31 89 ARG A O 1
ATOM 767 N N . LYS A 1 90 ? -17.580 -0.544 5.877 1.00 98.00 90 LYS A N 1
ATOM 768 C CA . LYS A 1 90 ? -18.384 -0.246 7.072 1.00 98.00 90 LYS A CA 1
ATOM 769 C C . LYS A 1 90 ? -18.383 1.256 7.362 1.00 98.00 90 LYS A C 1
ATOM 771 O O . LYS A 1 90 ? -19.453 1.829 7.562 1.00 98.00 90 LYS A O 1
ATOM 776 N N . ILE A 1 91 ? -17.215 1.901 7.325 1.00 98.50 91 ILE A N 1
ATOM 777 C CA . ILE A 1 91 ? -17.094 3.350 7.539 1.00 98.50 91 ILE A CA 1
ATOM 778 C C . ILE A 1 91 ? -17.782 4.125 6.404 1.00 98.50 91 ILE A C 1
ATOM 780 O O . ILE A 1 91 ? -18.583 5.017 6.684 1.00 98.50 91 ILE A O 1
ATOM 784 N N . ALA A 1 92 ? -17.551 3.757 5.139 1.00 98.31 92 ALA A N 1
ATOM 785 C CA . ALA A 1 92 ? -18.180 4.406 3.985 1.00 98.31 92 ALA A CA 1
ATOM 786 C C . ALA A 1 92 ? -19.713 4.344 4.060 1.00 98.31 92 ALA A C 1
ATOM 788 O O . ALA A 1 92 ? -20.375 5.373 3.937 1.00 98.31 92 ALA A O 1
ATOM 789 N N . ARG A 1 93 ? -20.280 3.171 4.369 1.00 97.44 93 ARG A N 1
ATOM 790 C CA . ARG A 1 93 ? -21.726 2.993 4.560 1.00 97.44 93 ARG A CA 1
ATOM 791 C C . ARG A 1 93 ? -22.270 3.871 5.685 1.00 97.44 93 ARG A C 1
ATOM 793 O O . ARG A 1 93 ? -23.279 4.554 5.506 1.00 97.44 93 ARG A O 1
ATOM 800 N N . ASN A 1 94 ? -21.593 3.887 6.833 1.00 96.56 94 ASN A N 1
ATOM 801 C CA . ASN A 1 94 ? -22.017 4.678 7.990 1.00 96.56 94 ASN A CA 1
ATOM 802 C C . ASN A 1 94 ? -21.999 6.187 7.714 1.00 96.56 94 ASN A C 1
ATOM 804 O O . ASN A 1 94 ? -22.808 6.917 8.290 1.00 96.56 94 ASN A O 1
ATOM 808 N N . LEU A 1 95 ? -21.107 6.642 6.833 1.00 97.06 95 LEU A N 1
ATOM 809 C CA . LEU A 1 95 ? -21.013 8.027 6.378 1.00 97.06 95 LEU A CA 1
ATOM 810 C C . LEU A 1 95 ? -21.855 8.316 5.123 1.00 97.06 95 LEU A C 1
ATOM 812 O O . LEU A 1 95 ? -21.842 9.446 4.666 1.00 97.06 95 LEU A O 1
ATOM 816 N N . ASN A 1 96 ? -22.601 7.354 4.572 1.00 97.06 96 ASN A N 1
ATOM 817 C CA . ASN A 1 96 ? -23.345 7.513 3.311 1.00 97.06 96 ASN A CA 1
ATOM 818 C C . ASN A 1 96 ? -22.458 7.903 2.103 1.00 97.06 96 ASN A C 1
ATOM 820 O O . ASN A 1 96 ? -22.821 8.744 1.283 1.00 97.06 96 ASN A O 1
ATOM 824 N N . LEU A 1 97 ? -21.267 7.305 2.027 1.00 97.62 97 LEU A N 1
ATOM 825 C CA . LEU A 1 97 ? -20.286 7.468 0.950 1.00 97.62 97 LEU A CA 1
ATOM 826 C C . LEU A 1 97 ? -20.260 6.243 0.026 1.00 97.62 97 LEU A C 1
ATOM 828 O O . LEU A 1 97 ? -20.943 5.245 0.273 1.00 97.62 97 LEU A O 1
ATOM 832 N N . ASN A 1 98 ? -19.466 6.297 -1.046 1.00 97.19 98 ASN A N 1
ATOM 833 C CA . ASN A 1 98 ? -19.452 5.230 -2.040 1.00 97.19 98 ASN A CA 1
ATOM 834 C C . ASN A 1 98 ? -18.688 3.979 -1.552 1.00 97.19 98 ASN A C 1
ATOM 836 O O . ASN A 1 98 ? -17.456 3.937 -1.545 1.00 97.19 98 ASN A O 1
ATOM 840 N N . GLU A 1 99 ? -19.424 2.925 -1.175 1.00 97.50 99 GLU A N 1
ATOM 841 C CA . GLU A 1 99 ? -18.838 1.651 -0.727 1.00 97.50 99 GLU A CA 1
ATOM 842 C C . GLU A 1 99 ? -17.969 0.979 -1.797 1.00 97.50 99 GLU A C 1
ATOM 844 O O . GLU A 1 99 ? -16.927 0.419 -1.460 1.00 97.50 99 GLU A O 1
ATOM 849 N N . ALA A 1 100 ? -18.380 1.018 -3.069 1.00 97.56 100 ALA A N 1
ATOM 850 C CA . ALA A 1 100 ? -17.669 0.343 -4.151 1.00 97.56 100 ALA A CA 1
ATOM 851 C C . ALA A 1 100 ? -16.317 1.007 -4.441 1.00 97.56 100 ALA A C 1
ATOM 853 O O . ALA A 1 100 ? -15.341 0.307 -4.709 1.00 97.56 100 ALA A O 1
ATOM 854 N N . LEU A 1 101 ? -16.235 2.338 -4.331 1.00 98.19 101 LEU A N 1
ATOM 855 C CA . LEU A 1 101 ? -14.973 3.069 -4.442 1.00 98.19 101 LEU A CA 1
ATOM 856 C C . LEU A 1 101 ? -14.025 2.725 -3.291 1.00 98.19 101 LEU A C 1
ATOM 858 O O . LEU A 1 101 ? -12.874 2.363 -3.538 1.00 98.19 101 LEU A O 1
ATOM 862 N N . ALA A 1 102 ? -14.510 2.792 -2.047 1.00 98.56 102 ALA A N 1
ATOM 863 C CA . ALA A 1 102 ? -13.713 2.440 -0.874 1.00 98.56 102 ALA A CA 1
ATOM 864 C C . ALA A 1 102 ? -13.218 0.982 -0.946 1.00 98.56 102 ALA A C 1
ATOM 866 O O . ALA A 1 102 ? -12.045 0.712 -0.697 1.00 98.56 102 ALA A O 1
ATOM 867 N N . GLU A 1 103 ? -14.082 0.049 -1.361 1.00 98.56 103 GLU A N 1
ATOM 868 C CA . GLU A 1 103 ? -13.735 -1.362 -1.565 1.00 98.56 103 GLU A CA 1
ATOM 869 C C . GLU A 1 103 ? -12.692 -1.542 -2.678 1.00 98.56 103 GLU A C 1
ATOM 871 O O . GLU A 1 103 ? -11.702 -2.241 -2.478 1.00 98.56 103 GLU A O 1
ATOM 876 N N . ALA A 1 104 ? -12.861 -0.898 -3.837 1.00 98.50 104 ALA A N 1
ATOM 877 C CA . ALA A 1 104 ? -11.908 -0.995 -4.943 1.00 98.50 104 ALA A CA 1
ATOM 878 C C . ALA A 1 104 ? -10.519 -0.455 -4.562 1.00 98.50 104 ALA A C 1
ATOM 880 O O . ALA A 1 104 ? -9.512 -1.106 -4.848 1.00 98.50 104 ALA A O 1
ATOM 881 N N . ILE A 1 105 ? -10.458 0.695 -3.880 1.00 98.69 105 ILE A N 1
ATOM 882 C CA . ILE A 1 105 ? -9.200 1.270 -3.385 1.00 98.69 105 ILE A CA 1
ATOM 883 C C . ILE A 1 105 ? -8.551 0.319 -2.371 1.00 98.69 105 ILE A C 1
ATOM 885 O O . ILE A 1 105 ? -7.373 -0.016 -2.513 1.00 98.69 105 ILE A O 1
ATOM 889 N N . ALA A 1 106 ? -9.320 -0.163 -1.389 1.00 98.56 106 ALA A N 1
ATOM 890 C CA . ALA A 1 106 ? -8.834 -1.092 -0.373 1.00 98.56 106 ALA A CA 1
ATOM 891 C C . ALA A 1 106 ? -8.293 -2.385 -0.989 1.00 98.56 106 ALA A C 1
ATOM 893 O O . ALA A 1 106 ? -7.223 -2.833 -0.611 1.00 98.56 106 ALA A O 1
ATOM 894 N N . LEU A 1 107 ? -8.951 -2.971 -1.987 1.00 98.44 107 LEU A N 1
ATOM 895 C CA . LEU A 1 107 ? -8.458 -4.201 -2.617 1.00 98.44 107 LEU A CA 1
ATOM 896 C C . LEU A 1 107 ? -7.199 -3.985 -3.472 1.00 98.44 107 LEU A C 1
ATOM 898 O O . LEU A 1 107 ? -6.458 -4.933 -3.735 1.00 98.44 107 LEU A O 1
ATOM 902 N N . GLY A 1 108 ? -6.967 -2.755 -3.936 1.00 97.56 108 GLY A N 1
ATOM 903 C CA . GLY A 1 108 ? -5.843 -2.405 -4.798 1.00 97.56 108 GLY A CA 1
ATOM 904 C C . GLY A 1 108 ? -4.601 -1.870 -4.080 1.00 97.56 108 GLY A C 1
ATOM 905 O O . GLY A 1 108 ? -3.526 -1.897 -4.683 1.00 97.56 108 GLY A O 1
ATOM 906 N N . HIS A 1 109 ? -4.718 -1.394 -2.832 1.00 96.69 109 HIS A N 1
ATOM 907 C CA . HIS A 1 109 ? -3.649 -0.642 -2.153 1.00 96.69 109 HIS A CA 1
ATOM 908 C C . HIS A 1 109 ? -2.325 -1.423 -2.078 1.00 96.69 109 HIS A C 1
ATOM 910 O O . HIS A 1 109 ? -1.262 -0.903 -2.433 1.00 96.69 109 HIS A O 1
ATOM 916 N N . ASP A 1 110 ? -2.426 -2.714 -1.759 1.00 94.50 110 ASP A N 1
ATOM 917 C CA . ASP A 1 110 ? -1.301 -3.581 -1.407 1.00 94.50 110 ASP A CA 1
ATOM 918 C C . ASP A 1 110 ? -0.759 -4.439 -2.568 1.00 94.50 110 ASP A C 1
ATOM 920 O O . ASP A 1 110 ? 0.222 -5.173 -2.421 1.00 94.50 110 ASP A O 1
ATOM 924 N N . ILE A 1 111 ? -1.364 -4.352 -3.757 1.00 95.31 111 ILE A N 1
ATOM 925 C CA . ILE A 1 111 ? -1.044 -5.212 -4.913 1.00 95.31 111 ILE A CA 1
ATOM 926 C C . ILE A 1 111 ? 0.423 -5.100 -5.368 1.00 95.31 111 ILE A C 1
ATOM 928 O O . ILE A 1 111 ? 1.013 -6.078 -5.847 1.00 95.31 111 ILE A O 1
ATOM 932 N N . GLY A 1 112 ? 1.015 -3.919 -5.214 1.00 94.81 112 GLY A N 1
ATOM 933 C CA . GLY A 1 112 ? 2.392 -3.593 -5.569 1.00 94.81 112 GLY A CA 1
ATOM 934 C C . GLY A 1 112 ? 3.445 -4.008 -4.551 1.00 94.81 112 GLY A C 1
ATOM 935 O O . GLY A 1 112 ? 4.628 -3.746 -4.779 1.00 94.81 112 GLY A O 1
ATOM 936 N N . HIS A 1 113 ? 3.070 -4.645 -3.441 1.00 94.12 113 HIS A N 1
ATOM 937 C CA . HIS A 1 113 ? 4.060 -5.068 -2.460 1.00 94.12 113 HIS A CA 1
ATOM 938 C C . HIS A 1 113 ? 5.027 -6.099 -3.020 1.00 94.12 113 HIS A C 1
ATOM 940 O O . HIS A 1 113 ? 4.661 -6.973 -3.796 1.00 94.12 113 HIS A O 1
ATOM 946 N N . THR A 1 114 ? 6.276 -6.024 -2.595 1.00 94.62 114 THR A N 1
ATOM 947 C CA . THR A 1 114 ? 7.314 -7.006 -2.906 1.00 94.62 114 THR A CA 1
ATOM 948 C C . THR A 1 114 ? 7.144 -8.282 -2.079 1.00 94.62 114 THR A C 1
ATOM 950 O O . THR A 1 114 ? 6.462 -8.269 -1.047 1.00 94.62 114 THR A O 1
ATOM 953 N N . PRO A 1 115 ? 7.775 -9.396 -2.493 1.00 92.69 115 PRO A N 1
ATOM 954 C CA . PRO A 1 115 ? 7.998 -10.507 -1.579 1.00 92.69 115 PRO A CA 1
ATOM 955 C C . PRO A 1 115 ? 8.785 -10.040 -0.344 1.00 92.69 115 PRO A C 1
ATOM 957 O O . PRO A 1 115 ? 9.648 -9.160 -0.440 1.00 92.69 115 PRO A O 1
ATOM 960 N N . PHE A 1 116 ? 8.492 -10.639 0.807 1.00 90.31 116 PHE A N 1
ATOM 961 C CA . PHE A 1 116 ? 9.032 -10.282 2.125 1.00 90.31 116 PHE A CA 1
ATOM 962 C C . PHE A 1 116 ? 8.668 -8.861 2.604 1.00 90.31 116 PHE A C 1
ATOM 964 O O . PHE A 1 116 ? 9.388 -8.250 3.400 1.00 90.31 116 PHE A O 1
ATOM 971 N N . GLY A 1 117 ? 7.560 -8.309 2.10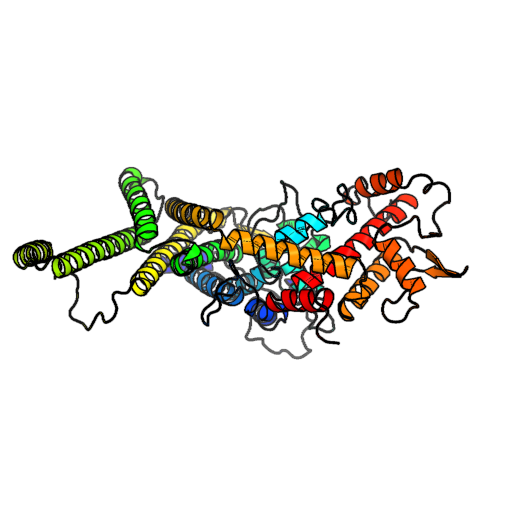2 1.00 88.69 117 GLY A N 1
ATOM 972 C CA . GLY A 1 117 ? 6.960 -7.070 2.595 1.00 88.69 117 GLY A CA 1
ATOM 973 C C . GLY A 1 117 ? 7.909 -5.868 2.587 1.00 88.69 117 GLY A C 1
ATOM 974 O O . GLY A 1 117 ? 8.590 -5.582 1.600 1.00 88.69 117 GLY A O 1
ATOM 975 N N . HIS A 1 118 ? 7.957 -5.125 3.696 1.00 88.94 118 HIS A N 1
ATOM 976 C CA . HIS A 1 118 ? 8.741 -3.888 3.776 1.00 88.94 118 HIS A CA 1
ATOM 977 C C . HIS A 1 118 ? 10.243 -4.106 3.580 1.00 88.94 118 HIS A C 1
ATOM 979 O O . HIS A 1 118 ? 10.919 -3.224 3.050 1.00 88.94 118 HIS A O 1
ATOM 985 N N . GLN A 1 119 ? 10.784 -5.267 3.959 1.00 91.75 119 GLN A N 1
ATOM 986 C CA . GLN A 1 119 ? 12.202 -5.533 3.749 1.00 91.75 119 GLN A CA 1
ATOM 987 C C . GLN A 1 119 ? 12.529 -5.720 2.263 1.00 91.75 119 GLN A C 1
ATOM 989 O O . GLN A 1 119 ? 13.561 -5.224 1.799 1.00 91.75 119 GLN A O 1
ATOM 994 N N . GLY A 1 120 ? 11.649 -6.371 1.499 1.00 94.44 120 GLY A N 1
ATOM 995 C CA . GLY A 1 120 ? 11.777 -6.453 0.045 1.00 94.44 120 GLY A CA 1
ATOM 996 C C . GLY A 1 120 ? 11.724 -5.073 -0.608 1.00 94.44 120 GLY A C 1
ATOM 997 O O . GLY A 1 120 ? 12.584 -4.748 -1.425 1.00 94.44 120 GLY A O 1
ATOM 998 N N . GLU A 1 121 ? 10.764 -4.235 -0.197 1.00 95.00 121 GLU A N 1
ATOM 999 C CA . GLU A 1 121 ? 10.615 -2.852 -0.679 1.00 95.00 121 GLU A CA 1
ATOM 1000 C C . GLU A 1 121 ? 11.887 -2.035 -0.435 1.00 95.00 121 GLU A C 1
ATOM 1002 O O . GLU A 1 121 ? 12.461 -1.517 -1.389 1.00 95.00 121 GLU A O 1
ATOM 1007 N N . ARG A 1 122 ? 12.373 -1.989 0.815 1.00 95.12 122 ARG A N 1
ATOM 1008 C CA . ARG A 1 122 ? 13.603 -1.262 1.175 1.00 95.12 122 ARG A CA 1
ATOM 1009 C C . ARG A 1 122 ? 14.805 -1.731 0.363 1.00 95.12 122 ARG A C 1
ATOM 1011 O O . ARG A 1 122 ? 15.638 -0.926 -0.028 1.00 95.12 122 ARG A O 1
ATOM 1018 N N . THR A 1 123 ? 14.902 -3.037 0.113 1.00 96.94 123 THR A N 1
ATOM 1019 C CA . THR A 1 123 ? 16.030 -3.612 -0.630 1.00 96.94 123 THR A CA 1
ATOM 1020 C C . THR A 1 123 ? 16.004 -3.200 -2.101 1.00 96.94 123 THR A C 1
ATOM 1022 O O . THR A 1 123 ? 17.048 -2.842 -2.641 1.00 96.94 123 THR A O 1
ATOM 1025 N N . LEU A 1 124 ? 14.838 -3.236 -2.754 1.00 97.06 124 LEU A N 1
ATOM 1026 C CA . LEU A 1 124 ? 14.713 -2.770 -4.137 1.00 97.06 124 LEU A CA 1
ATOM 1027 C C . LEU A 1 124 ? 14.884 -1.252 -4.242 1.00 97.06 124 LEU A C 1
ATOM 1029 O O . LEU A 1 124 ? 15.517 -0.794 -5.190 1.00 97.06 124 LEU A O 1
ATOM 1033 N N . ASP A 1 125 ? 14.384 -0.483 -3.273 1.00 95.44 125 ASP A N 1
ATOM 1034 C CA . ASP A 1 125 ? 14.568 0.969 -3.244 1.00 95.44 125 ASP A CA 1
ATOM 1035 C C . ASP A 1 125 ? 16.047 1.339 -3.096 1.00 95.44 125 ASP A C 1
ATOM 1037 O O . ASP A 1 125 ? 16.568 2.057 -3.945 1.00 95.44 125 ASP A O 1
ATOM 1041 N N . ASP A 1 126 ? 16.753 0.755 -2.115 1.00 95.75 126 ASP A N 1
ATOM 1042 C CA . ASP A 1 126 ? 18.192 0.963 -1.898 1.00 95.75 126 ASP A CA 1
ATOM 1043 C C . ASP A 1 126 ? 18.999 0.687 -3.191 1.00 95.75 126 ASP A C 1
ATOM 1045 O O . ASP A 1 126 ? 19.926 1.431 -3.516 1.00 95.75 126 ASP A O 1
ATOM 1049 N N . LEU A 1 127 ? 18.642 -0.356 -3.953 1.00 96.06 127 LEU A N 1
ATOM 1050 C CA . LEU A 1 127 ? 19.267 -0.679 -5.244 1.00 96.06 127 LEU A CA 1
ATOM 1051 C C . LEU A 1 127 ? 18.924 0.354 -6.328 1.00 96.06 127 LEU A C 1
ATOM 1053 O O . LEU A 1 127 ? 19.801 0.785 -7.075 1.00 96.06 127 LEU A O 1
ATOM 1057 N N . MET A 1 128 ? 17.657 0.756 -6.428 1.00 93.81 128 MET A N 1
ATOM 1058 C CA . MET A 1 128 ? 17.175 1.675 -7.463 1.00 93.81 128 MET A CA 1
ATOM 1059 C C . MET A 1 128 ? 17.613 3.125 -7.236 1.00 93.81 128 MET A C 1
ATOM 1061 O O . MET A 1 128 ? 17.708 3.875 -8.204 1.00 93.81 128 MET A O 1
ATOM 1065 N N . ILE A 1 129 ? 17.909 3.535 -6.002 1.00 91.88 129 ILE A N 1
ATOM 1066 C CA . ILE A 1 129 ? 18.460 4.870 -5.707 1.00 91.88 129 ILE A CA 1
ATOM 1067 C C . ILE A 1 129 ? 19.994 4.897 -5.672 1.00 91.88 129 ILE A C 1
ATOM 1069 O O . ILE A 1 129 ? 20.566 5.948 -5.407 1.00 91.88 129 ILE A O 1
ATOM 1073 N N . GLY A 1 130 ? 20.661 3.759 -5.898 1.00 90.94 130 GLY A N 1
ATOM 1074 C CA . GLY A 1 130 ? 22.124 3.653 -5.874 1.00 90.94 130 GLY A CA 1
ATOM 1075 C C . GLY A 1 130 ? 22.746 3.527 -4.476 1.00 90.94 130 GLY A C 1
ATOM 1076 O O . GLY A 1 130 ? 23.954 3.327 -4.365 1.00 90.94 130 GLY A O 1
ATOM 1077 N N . LYS A 1 131 ? 21.951 3.559 -3.400 1.00 92.75 131 LYS A N 1
ATOM 1078 C CA . LYS A 1 131 ? 22.434 3.401 -2.016 1.00 92.75 131 LYS A CA 1
ATOM 1079 C C . LYS A 1 131 ? 23.066 2.028 -1.767 1.00 92.75 131 LYS A C 1
ATOM 1081 O O . LYS A 1 131 ? 24.056 1.928 -1.044 1.00 92.75 131 LYS A O 1
ATOM 1086 N N . ASP A 1 132 ? 22.529 0.973 -2.374 1.00 94.19 132 ASP A N 1
ATOM 1087 C CA . ASP A 1 132 ? 23.182 -0.333 -2.454 1.00 94.19 132 ASP A CA 1
ATOM 1088 C C . ASP A 1 132 ? 23.822 -0.504 -3.834 1.00 94.19 132 ASP A C 1
ATOM 1090 O O . ASP A 1 132 ? 23.143 -0.655 -4.849 1.00 94.19 132 ASP A O 1
ATOM 1094 N N . THR A 1 133 ? 25.155 -0.528 -3.880 1.00 91.25 133 THR A N 1
ATOM 1095 C CA . THR A 1 133 ? 25.898 -0.617 -5.146 1.00 91.25 133 THR A CA 1
ATOM 1096 C C . THR A 1 133 ? 25.845 -2.006 -5.783 1.00 91.25 133 THR A C 1
ATOM 1098 O O . THR A 1 133 ? 26.451 -2.224 -6.835 1.00 91.25 133 THR A O 1
ATOM 1101 N N . LEU A 1 134 ? 25.176 -2.990 -5.165 1.00 92.25 134 LEU A N 1
ATOM 1102 C CA . LEU A 1 134 ? 25.135 -4.381 -5.626 1.00 92.25 134 LEU A CA 1
ATOM 1103 C C . LEU A 1 134 ? 26.552 -4.932 -5.892 1.00 92.25 134 LEU A C 1
ATOM 1105 O O . LEU A 1 134 ? 26.840 -5.521 -6.939 1.00 92.25 134 LEU A O 1
ATOM 1109 N N . SER A 1 135 ? 27.461 -4.703 -4.940 1.00 88.94 135 SER A N 1
ATOM 1110 C CA . SER A 1 135 ? 28.908 -4.945 -5.083 1.00 88.94 135 SER A CA 1
ATOM 1111 C C . SER A 1 135 ? 29.501 -4.244 -6.319 1.00 88.94 135 SER A C 1
ATOM 1113 O O . SER A 1 135 ? 29.994 -4.902 -7.238 1.00 88.94 135 SER A O 1
ATOM 1115 N N . ASN A 1 136 ? 29.422 -2.909 -6.338 1.00 86.25 136 ASN A N 1
ATOM 1116 C CA . ASN A 1 136 ? 29.993 -2.013 -7.360 1.00 86.25 136 ASN A CA 1
ATOM 1117 C C . ASN A 1 136 ? 29.442 -2.222 -8.783 1.00 86.25 136 ASN A C 1
ATOM 1119 O O . ASN A 1 136 ? 30.110 -1.947 -9.778 1.00 86.25 136 ASN A O 1
ATOM 1123 N N . ARG A 1 137 ? 28.220 -2.748 -8.901 1.00 86.00 137 ARG A N 1
ATOM 1124 C CA . ARG A 1 137 ? 27.506 -2.924 -10.175 1.00 86.00 137 ARG A CA 1
ATOM 1125 C C . ARG A 1 137 ? 26.568 -1.763 -10.478 1.00 86.00 137 ARG A C 1
ATOM 1127 O O . ARG A 1 137 ? 26.352 -1.476 -11.655 1.00 86.00 137 ARG A O 1
ATOM 1134 N N . ILE A 1 138 ? 26.008 -1.142 -9.445 1.00 87.31 138 ILE A N 1
ATOM 1135 C CA . ILE A 1 138 ? 25.144 0.035 -9.509 1.00 87.31 138 ILE A CA 1
ATOM 1136 C C . ILE A 1 138 ? 25.961 1.234 -9.034 1.00 87.31 138 ILE A C 1
ATOM 1138 O O . ILE A 1 138 ? 26.653 1.147 -8.021 1.00 87.31 138 ILE A O 1
ATOM 1142 N N . HIS A 1 139 ? 25.925 2.315 -9.811 1.00 83.75 139 HIS A N 1
ATOM 1143 C CA . HIS A 1 139 ? 26.679 3.522 -9.505 1.00 83.75 139 HIS A CA 1
ATOM 1144 C C . HIS A 1 139 ? 26.004 4.278 -8.350 1.00 83.75 139 HIS A C 1
ATOM 1146 O O . HIS A 1 139 ? 24.803 4.533 -8.451 1.00 83.75 139 HIS A O 1
ATOM 1152 N N . PRO A 1 140 ? 26.732 4.649 -7.282 1.00 85.62 140 PRO A N 1
ATOM 1153 C CA . PRO A 1 140 ? 26.124 5.222 -6.082 1.00 85.62 140 PRO A CA 1
ATOM 1154 C C . PRO A 1 140 ? 25.493 6.599 -6.304 1.00 85.62 140 PRO A C 1
ATOM 1156 O O . PRO A 1 140 ? 24.496 6.921 -5.669 1.00 85.62 140 PRO A O 1
ATOM 1159 N N . SER A 1 141 ? 26.033 7.392 -7.232 1.00 83.12 141 SER A N 1
ATOM 1160 C CA . SER A 1 141 ? 25.549 8.753 -7.504 1.00 83.12 141 SER A CA 1
ATOM 1161 C C . SER A 1 141 ? 24.378 8.818 -8.492 1.00 83.12 141 SER A C 1
ATOM 1163 O O . SER A 1 141 ? 23.870 9.903 -8.750 1.00 83.12 141 SER A O 1
ATOM 1165 N N . ILE A 1 142 ? 23.953 7.693 -9.086 1.00 83.88 142 ILE A N 1
ATOM 1166 C CA . ILE A 1 142 ? 22.869 7.691 -10.081 1.00 83.88 142 ILE A CA 1
ATOM 1167 C C . ILE A 1 142 ? 21.589 7.155 -9.443 1.00 83.88 142 ILE A C 1
ATOM 1169 O O . ILE A 1 142 ? 21.489 5.976 -9.108 1.00 83.88 142 ILE A O 1
ATOM 1173 N N . ASN A 1 143 ? 20.579 8.017 -9.356 1.00 87.62 143 ASN A N 1
ATOM 1174 C CA . ASN A 1 143 ? 19.244 7.657 -8.895 1.00 87.62 143 ASN A CA 1
ATOM 1175 C C . ASN A 1 143 ? 18.358 7.233 -10.081 1.00 87.62 143 ASN A C 1
ATOM 1177 O O . ASN A 1 143 ? 18.111 8.022 -10.994 1.00 87.62 143 ASN A O 1
ATOM 1181 N N . TYR A 1 144 ? 17.852 5.999 -10.058 1.00 86.69 144 TYR A N 1
ATOM 1182 C CA . TYR A 1 144 ? 16.964 5.434 -11.085 1.00 86.69 144 TYR A CA 1
ATOM 1183 C C . TYR A 1 144 ? 15.477 5.528 -10.706 1.00 86.69 144 TYR A C 1
ATOM 1185 O O . TYR A 1 144 ? 14.652 4.774 -11.214 1.00 86.69 144 TYR A O 1
ATOM 1193 N N . GLY A 1 145 ? 15.113 6.434 -9.801 1.00 85.12 145 GLY A N 1
ATOM 1194 C CA . GLY A 1 145 ? 13.729 6.695 -9.409 1.00 85.12 145 GLY A CA 1
ATOM 1195 C C . GLY A 1 145 ? 13.296 5.992 -8.126 1.00 85.12 145 GLY A C 1
ATOM 1196 O O . GLY A 1 145 ? 12.364 6.472 -7.494 1.00 85.12 145 GLY A O 1
ATOM 1197 N N . GLY A 1 146 ? 14.019 4.968 -7.660 1.00 91.31 146 GLY A N 1
ATOM 1198 C CA . GLY A 1 146 ? 13.701 4.205 -6.443 1.00 91.31 146 GLY A CA 1
ATOM 1199 C C . GLY A 1 146 ? 12.613 3.143 -6.630 1.00 91.31 146 GLY A C 1
ATOM 1200 O O . GLY A 1 146 ? 12.218 2.826 -7.754 1.00 91.31 146 GLY A O 1
ATOM 1201 N N . PHE A 1 147 ? 12.099 2.622 -5.516 1.00 94.00 147 PHE A N 1
ATOM 1202 C CA . PHE A 1 147 ? 10.965 1.701 -5.477 1.00 94.00 147 PHE A CA 1
ATOM 1203 C C . PHE A 1 147 ? 10.037 1.959 -4.277 1.00 94.00 147 PHE A C 1
ATOM 1205 O O . PHE A 1 147 ? 10.489 2.119 -3.146 1.00 94.00 147 PHE A O 1
ATOM 1212 N N . LYS A 1 148 ? 8.719 1.920 -4.504 1.00 94.56 148 LYS A N 1
ATOM 1213 C CA . LYS A 1 148 ? 7.705 1.993 -3.445 1.00 94.56 148 LYS A CA 1
ATOM 1214 C C . LYS A 1 148 ? 6.439 1.241 -3.864 1.00 94.56 148 LYS A C 1
ATOM 1216 O O . LYS A 1 148 ? 6.018 1.359 -5.016 1.00 94.56 148 LYS A O 1
ATOM 1221 N N . HIS A 1 149 ? 5.837 0.474 -2.953 1.00 94.94 149 HIS A N 1
ATOM 1222 C CA . HIS A 1 149 ? 4.722 -0.418 -3.283 1.00 94.94 149 HIS A CA 1
ATOM 1223 C C . HIS A 1 149 ? 3.497 0.308 -3.845 1.00 94.94 149 HIS A C 1
ATOM 1225 O O . HIS A 1 149 ? 2.968 -0.164 -4.836 1.00 94.94 149 HIS A O 1
ATOM 1231 N N . ASN A 1 150 ? 3.066 1.452 -3.300 1.00 94.88 150 ASN A N 1
ATOM 1232 C CA . ASN A 1 150 ? 1.882 2.179 -3.786 1.00 94.88 150 ASN A CA 1
ATOM 1233 C C . ASN A 1 150 ? 2.057 2.656 -5.238 1.00 94.88 150 ASN A C 1
ATOM 1235 O O . ASN A 1 150 ? 1.156 2.502 -6.059 1.00 94.88 150 ASN A O 1
ATOM 1239 N N . PHE A 1 151 ? 3.248 3.141 -5.597 1.00 94.25 151 PHE A N 1
ATOM 1240 C CA . PHE A 1 151 ? 3.593 3.464 -6.984 1.00 94.25 151 PHE A CA 1
ATOM 1241 C C . PHE A 1 151 ? 3.682 2.208 -7.860 1.00 94.25 151 PHE A C 1
ATOM 1243 O O . PHE A 1 151 ? 3.229 2.205 -9.005 1.00 94.25 151 PHE A O 1
ATOM 1250 N N . HIS A 1 152 ? 4.223 1.110 -7.328 1.00 95.75 152 HIS A N 1
ATOM 1251 C CA . HIS A 1 152 ? 4.245 -0.160 -8.046 1.00 95.75 152 HIS A CA 1
ATOM 1252 C C . HIS A 1 152 ? 2.838 -0.754 -8.237 1.00 95.75 152 HIS A C 1
ATOM 1254 O O . HIS A 1 152 ? 2.581 -1.338 -9.287 1.00 95.75 152 HIS A O 1
ATOM 1260 N N . SER A 1 153 ? 1.904 -0.550 -7.299 1.00 95.94 153 SER A N 1
ATOM 1261 C CA . SER A 1 153 ? 0.486 -0.909 -7.436 1.00 95.94 153 SER A CA 1
ATOM 1262 C C . SER A 1 153 ? -0.099 -0.206 -8.656 1.00 95.94 153 SER A C 1
ATOM 1264 O O . SER A 1 153 ? -0.715 -0.863 -9.496 1.00 95.94 153 SER A O 1
ATOM 1266 N N . LEU A 1 154 ? 0.185 1.093 -8.830 1.00 94.25 154 LEU A N 1
ATOM 1267 C CA . LEU A 1 154 ? -0.231 1.808 -10.036 1.00 94.25 154 LEU A CA 1
ATOM 1268 C C . LEU A 1 154 ? 0.390 1.210 -11.291 1.00 94.25 154 LEU A C 1
ATOM 1270 O O . LEU A 1 154 ? -0.327 0.948 -12.245 1.00 94.25 154 LEU A O 1
ATOM 1274 N N . LYS A 1 155 ? 1.695 0.925 -11.284 1.00 94.00 155 LYS A N 1
ATOM 1275 C CA . LYS A 1 155 ? 2.368 0.327 -12.444 1.00 94.00 155 LYS A CA 1
ATOM 1276 C C . LYS A 1 155 ? 1.773 -1.016 -12.834 1.00 94.00 155 LYS A C 1
ATOM 1278 O O . LYS A 1 155 ? 1.566 -1.291 -14.015 1.00 94.00 155 LYS A O 1
ATOM 1283 N N . ILE A 1 156 ? 1.442 -1.848 -11.853 1.00 94.94 156 ILE A N 1
ATOM 1284 C CA . ILE A 1 156 ? 0.757 -3.115 -12.093 1.00 94.94 156 ILE A CA 1
ATOM 1285 C C . ILE A 1 156 ? -0.597 -2.879 -12.759 1.00 94.94 156 ILE A C 1
ATOM 1287 O O . ILE A 1 156 ? -0.892 -3.511 -13.774 1.00 94.94 156 ILE A O 1
ATOM 1291 N N . LEU A 1 157 ? -1.403 -1.979 -12.202 1.00 93.88 157 LEU A N 1
ATOM 1292 C CA . LEU A 1 157 ? -2.777 -1.739 -12.638 1.00 93.88 157 LEU A CA 1
ATOM 1293 C C . LEU A 1 157 ? -2.867 -0.894 -13.911 1.00 93.88 157 LEU A C 1
ATOM 1295 O O . LEU A 1 157 ? -3.867 -0.982 -14.616 1.00 93.88 157 LEU A O 1
ATOM 1299 N N . ASP A 1 158 ? -1.839 -0.121 -14.239 1.00 91.81 158 ASP A N 1
ATOM 1300 C CA . ASP A 1 158 ? -1.818 0.764 -15.398 1.00 91.81 158 ASP A CA 1
ATOM 1301 C C . ASP A 1 158 ? -1.049 0.181 -16.586 1.00 91.81 158 ASP A C 1
ATOM 1303 O O . ASP A 1 158 ? -1.404 0.460 -17.732 1.00 91.81 158 ASP A O 1
ATOM 1307 N N . GLU A 1 159 ? -0.029 -0.647 -16.339 1.00 90.56 159 GLU A N 1
ATOM 1308 C CA . GLU A 1 159 ? 0.893 -1.143 -17.366 1.00 90.56 159 GLU A CA 1
ATOM 1309 C C . GLU A 1 159 ? 1.056 -2.673 -17.359 1.00 90.56 159 GLU A C 1
ATOM 1311 O O . GLU A 1 159 ? 0.940 -3.295 -18.418 1.00 90.56 159 GLU A O 1
ATOM 1316 N N . LEU A 1 160 ? 1.355 -3.292 -16.207 1.00 91.25 160 LEU A N 1
ATOM 1317 C CA . LEU A 1 160 ? 1.894 -4.664 -16.183 1.00 91.25 160 LEU A CA 1
ATOM 1318 C C . LEU A 1 160 ? 0.832 -5.767 -16.291 1.00 91.25 160 LEU A C 1
ATOM 1320 O O . LEU A 1 160 ? 1.092 -6.796 -16.920 1.00 91.25 160 LEU A O 1
ATOM 1324 N N . GLU A 1 161 ? -0.341 -5.605 -15.675 1.00 90.25 161 GLU A N 1
ATOM 1325 C CA . GLU A 1 161 ? -1.454 -6.546 -15.844 1.00 90.25 161 GLU A CA 1
ATOM 1326 C C . GLU A 1 161 ? -2.180 -6.235 -17.151 1.00 90.25 161 GLU A C 1
ATOM 1328 O O . GLU A 1 161 ? -2.870 -5.232 -17.268 1.00 90.25 161 GLU A O 1
ATOM 1333 N N . VAL A 1 162 ? -2.048 -7.111 -18.146 1.00 84.44 162 VAL A N 1
ATOM 1334 C CA . VAL A 1 162 ? -2.716 -6.949 -19.442 1.00 84.44 162 VAL A CA 1
ATOM 1335 C C . VAL A 1 162 ? -3.809 -7.999 -19.572 1.00 84.44 162 VAL A C 1
ATOM 1337 O O . VAL A 1 162 ? -3.533 -9.193 -19.718 1.00 84.44 162 VAL A O 1
ATOM 1340 N N . LYS A 1 163 ? -5.063 -7.549 -19.505 1.00 82.25 163 LYS A N 1
ATOM 1341 C CA . LYS A 1 163 ? -6.253 -8.400 -19.670 1.00 82.25 163 LYS A CA 1
ATOM 1342 C C . LYS A 1 163 ? -7.157 -8.007 -20.827 1.00 82.25 163 LYS A C 1
ATOM 1344 O O . LYS A 1 163 ? -7.977 -8.818 -21.252 1.00 82.25 163 LYS A O 1
ATOM 1349 N N . PHE A 1 164 ? -6.999 -6.794 -21.332 1.00 80.00 164 PHE A N 1
ATOM 1350 C CA . PHE A 1 164 ? -7.795 -6.252 -22.418 1.00 80.00 164 PHE A CA 1
ATOM 1351 C C . PHE A 1 164 ? -6.910 -6.109 -23.656 1.00 80.00 164 PHE A C 1
ATOM 1353 O O . PHE A 1 164 ? -5.716 -5.840 -23.546 1.00 80.00 164 PHE A O 1
ATOM 1360 N N . LYS A 1 165 ? -7.476 -6.341 -24.844 1.00 76.88 165 LYS A N 1
ATOM 1361 C CA . LYS A 1 165 ? -6.710 -6.296 -26.103 1.00 76.88 165 LYS A CA 1
ATOM 1362 C C . LYS A 1 165 ? -6.263 -4.880 -26.459 1.00 76.88 165 LYS A C 1
ATOM 1364 O O . LYS A 1 165 ? -5.185 -4.700 -27.010 1.00 76.88 165 LYS A O 1
ATOM 1369 N N . GLU A 1 166 ? -7.113 -3.907 -26.157 1.00 75.44 166 GLU A N 1
ATOM 1370 C CA . GLU A 1 166 ? -6.983 -2.518 -26.604 1.00 75.44 166 GLU A CA 1
ATOM 1371 C C . GLU A 1 166 ? -6.309 -1.624 -25.559 1.00 75.44 166 GLU A C 1
ATOM 1373 O O . GLU A 1 166 ? -5.868 -0.525 -25.881 1.00 75.44 166 GLU A O 1
ATOM 1378 N N . THR A 1 167 ? -6.176 -2.097 -24.315 1.00 77.44 167 THR A N 1
ATOM 1379 C CA . THR A 1 167 ? -5.613 -1.309 -23.217 1.00 77.44 167 THR A CA 1
ATOM 1380 C C . THR A 1 167 ? -4.480 -2.063 -22.533 1.00 77.44 167 THR A C 1
ATOM 1382 O O . THR A 1 167 ? -4.636 -3.211 -22.114 1.00 77.44 167 THR A O 1
ATOM 1385 N N . ARG A 1 168 ? -3.342 -1.392 -22.341 1.00 79.75 168 ARG A N 1
ATOM 1386 C CA . ARG A 1 168 ? -2.366 -1.810 -21.326 1.00 79.75 168 ARG A CA 1
ATOM 1387 C C . ARG A 1 168 ? -2.959 -1.559 -19.936 1.00 79.75 168 ARG A C 1
ATOM 1389 O O . ARG A 1 168 ? -3.744 -0.622 -19.772 1.00 79.75 168 ARG A O 1
ATOM 1396 N N . GLY A 1 169 ? -2.595 -2.385 -18.961 1.00 88.81 169 GLY A N 1
ATOM 1397 C CA . GLY A 1 169 ? -3.185 -2.308 -17.630 1.00 88.81 169 GLY A CA 1
ATOM 1398 C C . GLY A 1 169 ? -4.636 -2.792 -17.568 1.00 88.81 169 GLY A C 1
ATOM 1399 O O . GLY A 1 169 ? -5.187 -3.412 -18.483 1.00 88.81 169 GLY A O 1
ATOM 1400 N N . MET A 1 170 ? -5.264 -2.447 -16.453 1.00 91.50 170 MET A N 1
ATOM 1401 C CA . MET A 1 170 ? -6.636 -2.767 -16.080 1.00 91.50 170 MET A CA 1
ATOM 1402 C C . MET A 1 170 ? -7.615 -1.622 -16.392 1.00 91.50 170 MET A C 1
ATOM 1404 O O . MET A 1 170 ? -8.815 -1.798 -16.199 1.00 91.50 170 MET A O 1
ATOM 1408 N N . ASN A 1 171 ? -7.131 -0.473 -16.888 1.00 91.31 171 ASN A N 1
ATOM 1409 C CA . ASN A 1 171 ? -7.937 0.697 -17.269 1.00 91.31 171 ASN A CA 1
ATOM 1410 C C . ASN A 1 171 ? -8.912 1.145 -16.159 1.00 91.31 171 ASN A C 1
ATOM 1412 O O . ASN A 1 171 ? -10.104 1.306 -16.410 1.00 91.31 171 ASN A O 1
ATOM 1416 N N . LEU A 1 172 ? -8.426 1.252 -14.918 1.00 93.44 172 LEU A N 1
ATOM 1417 C CA . LEU A 1 172 ? -9.240 1.643 -13.761 1.00 93.44 172 LEU A CA 1
ATOM 1418 C C . LEU A 1 172 ? -9.608 3.133 -13.798 1.00 93.44 172 LEU A C 1
ATOM 1420 O O . LEU A 1 172 ? -8.980 3.919 -14.511 1.00 93.44 172 LEU A O 1
ATOM 1424 N N . THR A 1 173 ? -10.611 3.517 -13.011 1.00 92.62 173 THR A N 1
ATOM 1425 C CA . THR A 1 173 ? -10.955 4.923 -12.788 1.00 92.62 173 THR A CA 1
ATOM 1426 C C . THR A 1 173 ? -9.872 5.647 -11.989 1.00 92.62 173 THR A C 1
ATOM 1428 O O . THR A 1 173 ? -9.136 5.057 -11.188 1.00 92.62 173 THR A O 1
ATOM 1431 N N . TRP A 1 174 ? -9.773 6.957 -12.196 1.00 89.38 174 TRP A N 1
ATOM 1432 C CA . TRP A 1 174 ? -8.758 7.784 -11.542 1.00 89.38 174 TRP A CA 1
ATOM 1433 C C . TRP A 1 174 ? -8.938 7.882 -10.032 1.00 89.38 174 TRP A C 1
ATOM 1435 O O . TRP A 1 174 ? -7.937 7.896 -9.322 1.00 89.38 174 TRP A O 1
ATOM 1445 N N . GLN A 1 175 ? -10.177 7.877 -9.529 1.00 93.56 175 GLN A N 1
ATOM 1446 C CA . GLN A 1 175 ? -10.443 7.879 -8.090 1.00 93.56 175 GLN A CA 1
ATOM 1447 C C . GLN A 1 175 ? -9.817 6.647 -7.426 1.00 93.56 175 GLN A C 1
ATOM 1449 O O . GLN A 1 175 ? -9.188 6.762 -6.376 1.00 93.56 175 GLN A O 1
ATOM 1454 N N . VAL A 1 176 ? -9.945 5.476 -8.062 1.00 96.06 176 VAL A N 1
ATOM 1455 C CA . VAL A 1 176 ? -9.366 4.229 -7.549 1.00 96.06 176 VAL A CA 1
ATOM 1456 C C . VAL A 1 176 ? -7.842 4.295 -7.576 1.00 96.06 176 VAL A C 1
ATOM 1458 O O . VAL A 1 176 ? -7.196 4.017 -6.568 1.00 96.06 176 VAL A O 1
ATOM 1461 N N . MET A 1 177 ? -7.255 4.712 -8.700 1.00 94.31 177 MET A N 1
ATOM 1462 C CA . MET A 1 177 ? -5.798 4.833 -8.830 1.00 94.31 177 MET A CA 1
ATOM 1463 C C . MET A 1 177 ? -5.211 5.872 -7.865 1.00 94.31 177 MET A C 1
ATOM 1465 O O . MET A 1 177 ? -4.163 5.628 -7.273 1.00 94.31 177 MET A O 1
ATOM 1469 N N . GLU A 1 178 ? -5.874 7.010 -7.654 1.00 94.06 178 GLU A N 1
ATOM 1470 C CA . GLU A 1 178 ? -5.407 8.005 -6.690 1.00 94.06 178 GLU A CA 1
ATOM 1471 C C . GLU A 1 178 ? -5.531 7.521 -5.247 1.00 94.06 178 GLU A C 1
ATOM 1473 O O . GLU A 1 178 ? -4.576 7.671 -4.482 1.00 94.06 178 GLU A O 1
ATOM 1478 N N . GLY A 1 179 ? -6.651 6.898 -4.879 1.00 96.00 179 GLY A N 1
ATOM 1479 C CA . GLY A 1 179 ? -6.817 6.337 -3.543 1.00 96.00 179 GLY A CA 1
ATOM 1480 C C . GLY A 1 179 ? -5.747 5.286 -3.242 1.00 96.00 179 GLY A C 1
ATOM 1481 O O . GLY A 1 179 ? -5.132 5.315 -2.176 1.00 96.00 179 GLY A O 1
ATOM 1482 N N . ILE A 1 180 ? -5.448 4.414 -4.214 1.00 96.56 180 ILE A N 1
ATOM 1483 C CA . ILE A 1 180 ? -4.364 3.423 -4.121 1.00 96.56 180 ILE A CA 1
ATOM 1484 C C . ILE A 1 180 ? -3.012 4.117 -3.977 1.00 96.56 180 ILE A C 1
ATOM 1486 O O . ILE A 1 180 ? -2.172 3.667 -3.206 1.00 96.56 180 ILE A O 1
ATOM 1490 N N . LEU A 1 181 ? -2.772 5.220 -4.683 1.00 94.56 181 LEU A N 1
ATOM 1491 C CA . LEU A 1 181 ? -1.521 5.955 -4.548 1.00 94.56 181 LEU A CA 1
ATOM 1492 C C . LEU A 1 181 ? -1.377 6.585 -3.159 1.00 94.56 181 LEU A C 1
ATOM 1494 O O . LEU A 1 181 ? -0.305 6.526 -2.560 1.00 94.56 181 LEU A O 1
ATOM 1498 N N . LYS A 1 182 ? -2.442 7.202 -2.651 1.00 93.75 182 LYS A N 1
ATOM 1499 C CA . LYS A 1 182 ? -2.393 8.073 -1.473 1.00 93.75 182 LYS A CA 1
ATOM 1500 C C . LYS A 1 182 ? -2.822 7.426 -0.164 1.00 93.75 182 LYS A C 1
ATOM 1502 O O . LYS A 1 182 ? -2.897 8.121 0.847 1.00 93.75 182 LYS A O 1
ATOM 1507 N N . HIS A 1 183 ? -3.038 6.113 -0.145 1.00 93.81 183 HIS A N 1
ATOM 1508 C CA . HIS A 1 183 ? -3.212 5.388 1.116 1.00 93.81 183 HIS A CA 1
ATOM 1509 C C . HIS A 1 183 ? -1.960 5.469 2.013 1.00 93.81 183 HIS A C 1
ATOM 1511 O O . HIS A 1 183 ? -2.052 5.249 3.215 1.00 93.81 183 HIS A O 1
ATOM 1517 N N . THR A 1 184 ? -0.795 5.809 1.445 1.00 91.06 184 THR A N 1
ATOM 1518 C CA . THR A 1 184 ? 0.472 5.986 2.163 1.00 91.06 184 THR A CA 1
ATOM 1519 C C . THR A 1 184 ? 1.295 7.147 1.587 1.00 91.06 184 THR A C 1
ATOM 1521 O O . THR A 1 184 ? 0.885 7.834 0.650 1.00 91.06 184 THR A O 1
ATOM 1524 N N . LYS A 1 185 ? 2.490 7.379 2.146 1.00 87.44 185 LYS A N 1
ATOM 1525 C CA . LYS A 1 185 ? 3.381 8.487 1.771 1.00 87.44 185 LYS A CA 1
ATOM 1526 C C . LYS A 1 185 ? 3.715 8.475 0.273 1.00 87.44 185 LYS A C 1
ATOM 1528 O O . LYS A 1 185 ? 4.228 7.493 -0.261 1.00 87.44 185 LYS A O 1
ATOM 1533 N N . THR A 1 186 ? 3.530 9.628 -0.365 1.00 86.25 186 THR A N 1
ATOM 1534 C CA . THR A 1 186 ? 3.803 9.870 -1.793 1.00 86.25 186 THR A CA 1
ATOM 1535 C C . THR A 1 186 ? 5.067 10.688 -2.058 1.00 86.25 186 THR A C 1
ATOM 1537 O O . THR A 1 186 ? 5.366 10.992 -3.211 1.00 86.25 186 THR A O 1
ATOM 1540 N N . LYS A 1 187 ? 5.822 11.045 -1.012 1.00 84.81 187 LYS A N 1
ATOM 1541 C CA . LYS A 1 187 ? 7.078 11.804 -1.102 1.00 84.81 187 LYS A CA 1
ATOM 1542 C C . LYS A 1 187 ? 8.251 10.998 -0.546 1.00 84.81 187 LYS A C 1
ATOM 1544 O O . LYS A 1 187 ? 8.089 10.268 0.433 1.00 84.81 187 LYS A O 1
ATOM 1549 N N . ARG A 1 188 ? 9.429 11.157 -1.150 1.00 81.31 188 ARG A N 1
ATOM 1550 C CA . ARG A 1 188 ? 10.726 10.642 -0.686 1.00 81.31 188 ARG A CA 1
ATOM 1551 C C . ARG A 1 188 ? 11.616 11.822 -0.314 1.00 81.31 188 ARG A C 1
ATOM 1553 O O . ARG A 1 188 ? 11.888 12.658 -1.167 1.00 81.31 188 ARG A O 1
ATOM 1560 N N . ASP A 1 189 ? 12.034 11.900 0.947 1.00 78.62 189 ASP A N 1
ATOM 1561 C CA . ASP A 1 189 ? 12.893 12.977 1.471 1.00 78.62 189 ASP A CA 1
ATOM 1562 C C . ASP A 1 189 ? 12.382 14.393 1.135 1.00 78.62 189 ASP A C 1
ATOM 1564 O O . ASP A 1 189 ? 13.143 15.303 0.833 1.00 78.62 189 ASP A O 1
ATOM 1568 N N . GLY A 1 190 ? 11.055 14.568 1.139 1.00 75.81 190 GLY A N 1
ATOM 1569 C CA . GLY A 1 190 ? 10.388 15.826 0.782 1.00 75.81 190 GLY A CA 1
ATOM 1570 C C . GLY A 1 190 ? 10.115 16.022 -0.715 1.00 75.81 190 GLY A C 1
ATOM 1571 O O . GLY A 1 190 ? 9.286 16.865 -1.058 1.00 75.81 190 GLY A O 1
ATOM 1572 N N . ASN A 1 191 ? 10.709 15.206 -1.589 1.00 77.81 191 ASN A N 1
ATOM 1573 C CA . ASN A 1 191 ? 10.558 15.279 -3.044 1.00 77.81 191 ASN A CA 1
ATOM 1574 C C . ASN A 1 191 ? 9.503 14.302 -3.580 1.00 77.81 191 ASN A C 1
ATOM 1576 O O . ASN A 1 191 ? 9.262 13.238 -3.006 1.00 77.81 191 ASN A O 1
ATOM 1580 N N . ASN A 1 192 ? 8.877 14.648 -4.705 1.00 76.12 192 ASN A N 1
ATOM 1581 C CA . ASN A 1 192 ? 7.927 13.764 -5.378 1.00 76.12 192 ASN A CA 1
ATOM 1582 C C . ASN A 1 192 ? 8.657 12.619 -6.090 1.00 76.12 192 ASN A C 1
ATOM 1584 O O . ASN A 1 192 ? 9.761 12.780 -6.607 1.00 76.12 192 ASN A O 1
ATOM 1588 N N . TRP A 1 193 ? 8.014 11.456 -6.136 1.00 82.00 193 TRP A N 1
ATOM 1589 C CA . TRP A 1 193 ? 8.467 10.361 -6.987 1.00 82.00 193 TRP A CA 1
ATOM 1590 C C . TRP A 1 193 ? 8.225 10.701 -8.464 1.00 82.00 193 TRP A C 1
ATOM 1592 O O . TRP A 1 193 ? 7.230 11.363 -8.777 1.00 82.00 193 TRP A O 1
ATOM 1602 N N . PRO A 1 194 ? 9.081 10.225 -9.385 1.00 80.81 194 PRO A N 1
ATOM 1603 C CA . PRO A 1 194 ? 8.899 10.459 -10.812 1.00 80.81 194 PRO A CA 1
ATOM 1604 C C . PRO A 1 194 ? 7.728 9.607 -11.324 1.00 80.81 194 PRO A C 1
ATOM 1606 O O . PRO A 1 194 ? 7.876 8.427 -11.637 1.00 80.81 194 PRO A O 1
ATOM 1609 N N . LEU A 1 195 ? 6.530 10.190 -11.344 1.00 82.56 195 LEU A N 1
ATOM 1610 C CA . LEU A 1 195 ? 5.267 9.488 -11.590 1.00 82.56 195 LEU A CA 1
ATOM 1611 C C . LEU A 1 195 ? 5.221 8.795 -12.965 1.00 82.56 195 LEU A C 1
ATOM 1613 O O . LEU A 1 195 ? 4.715 7.680 -13.081 1.00 82.56 195 LEU A O 1
ATOM 1617 N N . ASN A 1 196 ? 5.847 9.403 -13.973 1.00 83.31 196 ASN A N 1
ATOM 1618 C CA . ASN A 1 196 ? 6.025 8.851 -15.320 1.00 83.31 196 ASN A CA 1
ATOM 1619 C C . ASN A 1 196 ? 6.785 7.507 -15.367 1.00 83.31 196 ASN A C 1
ATOM 1621 O O . ASN A 1 196 ? 6.784 6.831 -16.393 1.00 83.31 196 ASN A O 1
ATOM 1625 N N . ARG A 1 197 ? 7.442 7.099 -14.271 1.00 85.31 197 ARG A N 1
ATOM 1626 C CA . ARG A 1 197 ? 8.078 5.777 -14.119 1.00 85.31 197 ARG A CA 1
ATOM 1627 C C . ARG A 1 197 ? 7.090 4.667 -13.764 1.00 85.31 197 ARG A C 1
ATOM 1629 O O . ARG A 1 197 ? 7.452 3.490 -13.823 1.00 85.31 197 ARG A O 1
ATOM 1636 N N . PHE A 1 198 ? 5.881 5.037 -13.352 1.00 85.00 198 PHE A N 1
ATOM 1637 C CA . PHE A 1 198 ? 4.900 4.125 -12.774 1.00 85.00 198 PHE A CA 1
ATOM 1638 C C . PHE A 1 198 ? 3.561 4.137 -13.497 1.00 85.00 198 PHE A C 1
ATOM 1640 O O . PHE A 1 198 ? 2.860 3.138 -13.440 1.00 85.00 198 PHE A O 1
ATOM 1647 N N . ILE A 1 199 ? 3.200 5.218 -14.182 1.00 85.81 199 ILE A N 1
ATOM 1648 C CA . ILE A 1 199 ? 1.971 5.283 -14.978 1.00 85.81 199 ILE A CA 1
ATOM 1649 C C . ILE A 1 199 ? 2.266 5.837 -16.365 1.00 85.81 199 ILE A C 1
ATOM 1651 O O . ILE A 1 199 ? 3.185 6.637 -16.542 1.00 85.81 199 ILE A O 1
ATOM 1655 N N . GLN A 1 200 ? 1.489 5.408 -17.357 1.00 81.81 200 GLN A N 1
ATOM 1656 C CA . GLN A 1 200 ? 1.699 5.819 -18.746 1.00 81.81 200 GLN A CA 1
ATOM 1657 C C . GLN A 1 200 ? 1.179 7.232 -19.025 1.00 81.81 200 GLN A C 1
ATOM 1659 O O . GLN A 1 200 ? 1.685 7.883 -19.934 1.00 81.81 200 GLN A O 1
ATOM 1664 N N . ASP A 1 201 ? 0.181 7.695 -18.268 1.00 78.31 201 ASP A N 1
ATOM 1665 C CA . ASP A 1 201 ? -0.394 9.034 -18.399 1.00 78.31 201 ASP A CA 1
ATOM 1666 C C . ASP A 1 201 ? -0.303 9.773 -17.062 1.00 78.31 201 ASP A C 1
ATOM 1668 O O . ASP A 1 201 ? -1.086 9.532 -16.145 1.00 78.31 201 ASP A O 1
ATOM 1672 N N . GLU A 1 202 ? 0.686 10.662 -16.936 1.00 74.31 202 GLU A N 1
ATOM 1673 C CA . GLU A 1 202 ? 0.883 11.427 -15.706 1.00 74.31 202 GLU A CA 1
ATOM 1674 C C . GLU A 1 202 ? -0.173 12.513 -15.494 1.00 74.31 202 GLU A C 1
ATOM 1676 O O . GLU A 1 202 ? -0.431 12.870 -14.341 1.00 74.31 202 GLU A O 1
ATOM 1681 N N . MET A 1 203 ? -0.808 13.016 -16.565 1.00 73.38 203 MET A N 1
ATOM 1682 C CA . MET A 1 203 ? -1.812 14.086 -16.463 1.00 73.38 203 MET A CA 1
ATOM 1683 C C . MET A 1 203 ? -2.968 13.661 -15.558 1.00 73.38 203 MET A C 1
ATOM 1685 O O . MET A 1 203 ? -3.538 14.480 -14.845 1.00 73.38 203 MET A O 1
ATOM 1689 N N . PHE A 1 204 ? -3.225 12.358 -15.528 1.00 67.38 204 PHE A N 1
ATOM 1690 C CA . PHE A 1 204 ? -4.228 11.690 -14.720 1.00 67.38 204 PHE A CA 1
ATOM 1691 C C . PHE A 1 204 ? -4.116 11.940 -13.207 1.00 67.38 204 PHE A C 1
ATOM 1693 O O . PHE A 1 204 ? -5.140 12.031 -12.537 1.00 67.38 204 PHE A O 1
ATOM 1700 N N . LEU A 1 205 ? -2.897 12.057 -12.657 1.00 74.44 205 LEU A N 1
ATOM 1701 C CA . LEU A 1 205 ? -2.674 12.237 -11.208 1.00 74.44 205 LEU A CA 1
ATOM 1702 C C . LEU A 1 205 ? -1.823 13.461 -10.866 1.00 74.44 205 LEU A C 1
ATOM 1704 O O . LEU A 1 205 ? -1.683 13.776 -9.685 1.00 74.44 205 LEU A O 1
ATOM 1708 N N . LYS A 1 206 ? -1.256 14.164 -11.853 1.00 74.88 206 LYS A N 1
ATOM 1709 C CA . LYS A 1 206 ? -0.355 15.306 -11.623 1.00 74.88 206 LYS A CA 1
ATOM 1710 C C . LYS A 1 206 ? -0.998 16.388 -10.759 1.00 74.88 206 LYS A C 1
ATOM 1712 O O . LYS A 1 206 ? -0.397 16.808 -9.776 1.00 74.88 206 LYS A O 1
ATOM 1717 N N . GLU A 1 207 ? -2.240 16.754 -11.068 1.00 67.38 207 GLU A N 1
ATOM 1718 C CA . GLU A 1 207 ? -3.036 17.728 -10.299 1.00 67.38 207 GLU A CA 1
ATOM 1719 C C . GLU A 1 207 ? -3.374 17.227 -8.887 1.00 67.38 207 GLU A C 1
ATOM 1721 O O . GLU A 1 207 ? -3.696 17.997 -7.988 1.00 67.38 207 GLU A O 1
ATOM 1726 N N . CYS A 1 208 ? -3.283 15.919 -8.666 1.00 69.75 208 CYS A N 1
ATOM 1727 C CA . CYS A 1 208 ? -3.604 15.292 -7.399 1.00 69.75 208 CYS A CA 1
ATOM 1728 C C . CYS A 1 208 ? -2.375 15.168 -6.489 1.00 69.75 208 CYS A C 1
ATOM 1730 O O . CYS A 1 208 ? -2.550 14.982 -5.292 1.00 69.75 208 CYS A O 1
ATOM 1732 N N . MET A 1 209 ? -1.144 15.307 -6.989 1.00 78.25 209 MET A N 1
ATOM 1733 C CA . MET A 1 209 ? 0.078 15.081 -6.197 1.00 78.25 209 MET A CA 1
ATOM 1734 C C . MET A 1 209 ? 0.392 16.166 -5.156 1.00 78.25 209 MET A C 1
ATOM 1736 O O . MET A 1 209 ? 1.255 15.953 -4.304 1.00 78.25 209 MET A O 1
ATOM 1740 N N . GLU A 1 210 ? -0.277 17.320 -5.201 1.00 78.94 210 GLU A N 1
ATOM 1741 C CA . GLU A 1 210 ? 0.000 18.438 -4.288 1.00 78.94 210 GLU A CA 1
ATOM 1742 C C . GLU A 1 210 ? -0.305 18.096 -2.822 1.00 78.94 210 GLU A C 1
ATOM 1744 O O . GLU A 1 210 ? 0.450 18.468 -1.918 1.00 78.94 210 GLU A O 1
ATOM 1749 N N . LEU A 1 211 ? -1.393 17.355 -2.588 1.00 85.88 211 LEU A N 1
ATOM 1750 C CA . LEU A 1 211 ? -1.862 17.002 -1.250 1.00 85.88 211 LEU A CA 1
ATOM 1751 C C . LEU A 1 211 ? -1.281 15.655 -0.785 1.00 85.88 211 LEU A C 1
ATOM 1753 O O . LEU A 1 211 ? -1.288 14.688 -1.552 1.00 85.88 211 LEU A O 1
ATOM 1757 N N . PRO A 1 212 ? -0.849 15.540 0.487 1.00 88.31 212 PRO A N 1
ATOM 1758 C CA . PRO A 1 212 ? -0.283 14.304 1.032 1.00 88.31 212 PRO A CA 1
ATOM 1759 C C . PRO A 1 212 ? -1.339 13.239 1.386 1.00 88.31 212 PRO A C 1
ATOM 1761 O O . PRO A 1 212 ? -0.980 12.196 1.921 1.00 88.31 212 PRO A O 1
ATOM 1764 N N . PHE A 1 213 ? -2.622 13.499 1.120 1.00 92.44 213 PHE A N 1
ATOM 1765 C CA . PHE A 1 213 ? -3.763 12.621 1.405 1.00 92.44 213 PHE A CA 1
ATOM 1766 C C . PHE A 1 213 ? -4.714 12.555 0.198 1.00 92.44 213 PHE A C 1
ATOM 1768 O O . PHE A 1 213 ? -4.648 13.414 -0.692 1.00 92.44 213 PHE A O 1
ATOM 1775 N N . SER A 1 214 ? -5.589 11.540 0.163 1.00 94.50 214 SER A N 1
ATOM 1776 C CA . SER A 1 214 ? -6.595 11.384 -0.902 1.00 94.50 214 SER A CA 1
ATOM 1777 C C . SER A 1 214 ? -7.575 12.552 -0.930 1.00 94.50 214 SER A C 1
ATOM 1779 O O . SER A 1 214 ? -8.114 12.943 0.106 1.00 94.50 214 SER A O 1
ATOM 1781 N N . PHE A 1 215 ? -7.841 13.108 -2.111 1.00 92.06 215 PHE A N 1
ATOM 1782 C CA . PHE A 1 215 ? -8.859 14.159 -2.242 1.00 92.06 215 PHE A CA 1
ATOM 1783 C C . PHE A 1 215 ? -10.289 13.608 -2.114 1.00 92.06 215 PHE A C 1
ATOM 1785 O O . PHE A 1 215 ? -11.216 14.405 -1.992 1.00 92.06 215 PHE A O 1
ATOM 1792 N N . THR A 1 216 ? -10.490 12.285 -2.166 1.00 95.50 216 THR A N 1
ATOM 1793 C CA . THR A 1 216 ? -11.794 11.644 -1.923 1.00 95.50 216 THR A CA 1
ATOM 1794 C C . THR A 1 216 ? -11.947 11.291 -0.451 1.00 95.50 216 THR A C 1
ATOM 1796 O O . THR A 1 216 ? -10.972 10.929 0.208 1.00 95.50 216 THR A O 1
ATOM 1799 N N . LEU A 1 217 ? -13.173 11.335 0.074 1.00 98.12 217 LEU A N 1
ATOM 1800 C CA . LEU A 1 217 ? -13.424 10.834 1.427 1.00 98.12 217 LEU A CA 1
ATOM 1801 C C . LEU A 1 217 ? -13.228 9.317 1.481 1.00 98.12 217 LEU A C 1
ATOM 1803 O O . LEU A 1 217 ? -12.676 8.811 2.450 1.00 98.12 217 LEU A O 1
ATOM 1807 N N . GLU A 1 218 ? -13.604 8.601 0.423 1.00 98.50 218 GLU A N 1
ATOM 1808 C CA . GLU A 1 218 ? -13.447 7.153 0.295 1.00 98.50 218 GLU A CA 1
ATOM 1809 C C . GLU A 1 218 ? -11.975 6.715 0.346 1.00 98.50 218 GLU A C 1
ATOM 1811 O O . GLU A 1 218 ? -11.636 5.766 1.048 1.00 98.50 218 GLU A O 1
ATOM 1816 N N . GLY A 1 219 ? -11.071 7.431 -0.322 1.00 97.94 219 GLY A N 1
ATOM 1817 C CA . GLY A 1 219 ? -9.634 7.171 -0.240 1.00 97.94 219 GLY A CA 1
ATOM 1818 C C . GLY A 1 219 ? -9.037 7.536 1.121 1.00 97.94 219 GLY A C 1
ATOM 1819 O O . GLY A 1 219 ? -8.172 6.813 1.615 1.00 97.94 219 GLY A O 1
ATOM 1820 N N . GLN A 1 220 ? -9.522 8.600 1.778 1.00 98.19 220 GLN A N 1
ATOM 1821 C CA . GLN A 1 220 ? -9.124 8.901 3.163 1.00 98.19 220 GLN A CA 1
ATOM 1822 C C . GLN A 1 220 ? -9.607 7.813 4.138 1.00 98.19 220 GLN A C 1
ATOM 1824 O O . GLN A 1 220 ? -8.867 7.444 5.048 1.00 98.19 220 GLN A O 1
ATOM 1829 N N . ILE A 1 221 ? -10.801 7.247 3.920 1.00 98.69 221 ILE A N 1
ATOM 1830 C CA . ILE A 1 221 ? -11.298 6.091 4.680 1.00 98.69 221 ILE A CA 1
ATOM 1831 C C . ILE A 1 221 ? -10.351 4.910 4.539 1.00 98.69 221 ILE A C 1
ATOM 1833 O O . ILE A 1 221 ? -10.041 4.286 5.550 1.00 98.69 221 ILE A O 1
ATOM 1837 N N . VAL A 1 222 ? -9.878 4.594 3.329 1.00 98.62 222 VAL A N 1
ATOM 1838 C CA . VAL A 1 222 ? -8.964 3.457 3.146 1.00 98.62 222 VAL A CA 1
ATOM 1839 C C . VAL A 1 222 ? -7.643 3.671 3.878 1.00 98.62 222 VAL A C 1
ATOM 1841 O O . VAL A 1 222 ? -7.188 2.738 4.529 1.00 98.62 222 VAL A O 1
ATOM 1844 N N . ASN A 1 223 ? -7.074 4.882 3.857 1.00 97.19 223 ASN A N 1
ATOM 1845 C CA . ASN A 1 223 ? -5.864 5.189 4.633 1.00 97.19 223 ASN A CA 1
ATOM 1846 C C . ASN A 1 223 ? -6.047 4.866 6.128 1.00 97.19 223 ASN A C 1
ATOM 1848 O O . ASN A 1 223 ? -5.227 4.163 6.706 1.00 97.19 223 ASN A O 1
ATOM 1852 N N . VAL A 1 224 ? -7.146 5.314 6.740 1.00 97.62 224 VAL A N 1
ATOM 1853 C CA . VAL A 1 224 ? -7.397 5.050 8.167 1.00 97.62 224 VAL A CA 1
ATOM 1854 C C . VAL A 1 224 ? -7.805 3.591 8.416 1.00 97.62 224 VAL A C 1
ATOM 1856 O O . VAL A 1 224 ? -7.478 3.021 9.451 1.00 97.62 224 VAL A O 1
ATOM 1859 N N . SER A 1 225 ? -8.488 2.950 7.467 1.00 98.31 225 SER A N 1
ATOM 1860 C CA . SER A 1 225 ? -8.875 1.535 7.571 1.00 98.31 225 SER A CA 1
ATOM 1861 C C . SER A 1 225 ? -7.664 0.603 7.530 1.00 98.31 225 SER A C 1
ATOM 1863 O O . SER A 1 225 ? -7.665 -0.406 8.231 1.00 98.31 225 SER A O 1
ATOM 1865 N N . ASP A 1 226 ? -6.640 0.950 6.746 1.00 96.94 226 ASP A N 1
ATOM 1866 C CA . ASP A 1 226 ? -5.346 0.261 6.721 1.00 96.94 226 ASP A CA 1
ATOM 1867 C C . ASP A 1 226 ? -4.644 0.356 8.084 1.00 96.94 226 ASP A C 1
ATOM 1869 O O . ASP A 1 226 ? -4.248 -0.667 8.645 1.00 96.94 226 ASP A O 1
ATOM 1873 N N . GLU A 1 227 ? -4.620 1.552 8.689 1.00 95.44 227 GLU A N 1
ATOM 1874 C CA . GLU A 1 227 ? -4.096 1.755 10.050 1.00 95.44 227 GLU A CA 1
ATOM 1875 C C . GLU A 1 227 ? -4.857 0.904 11.091 1.00 95.44 227 GLU A C 1
ATOM 1877 O O . GLU A 1 227 ? -4.233 0.205 11.892 1.00 95.44 227 GLU A O 1
ATOM 1882 N N . ILE A 1 228 ? -6.196 0.884 11.055 1.00 96.25 228 ILE A N 1
ATOM 1883 C CA . ILE A 1 228 ? -7.023 0.080 11.979 1.00 96.25 228 ILE A CA 1
ATOM 1884 C C . ILE A 1 228 ? -6.763 -1.422 11.802 1.00 96.25 228 ILE A C 1
ATOM 1886 O O . ILE A 1 228 ? -6.555 -2.131 12.789 1.00 96.25 228 ILE A O 1
ATOM 1890 N N . ALA A 1 229 ? -6.764 -1.916 10.561 1.00 93.94 229 ALA A N 1
ATOM 1891 C CA . ALA A 1 229 ? -6.500 -3.324 10.279 1.00 93.94 229 ALA A CA 1
ATOM 1892 C C . ALA A 1 229 ? -5.093 -3.715 10.741 1.00 93.94 229 ALA A C 1
ATOM 1894 O O . ALA A 1 229 ? -4.912 -4.772 11.342 1.00 93.94 229 ALA A O 1
ATOM 1895 N N . GLN A 1 230 ? -4.093 -2.856 10.539 1.00 89.75 230 GLN A N 1
ATOM 1896 C CA . GLN A 1 230 ? -2.748 -3.104 11.043 1.00 89.75 230 GLN A CA 1
ATOM 1897 C C . GLN A 1 230 ? -2.729 -3.249 12.573 1.00 89.75 230 GLN A C 1
ATOM 1899 O O . GLN A 1 230 ? -2.104 -4.181 13.076 1.00 89.75 230 GLN A O 1
ATOM 1904 N N . ARG A 1 231 ? -3.463 -2.412 13.326 1.00 89.94 231 ARG A N 1
ATOM 1905 C CA . ARG A 1 231 ? -3.582 -2.565 14.793 1.00 89.94 231 ARG A CA 1
ATOM 1906 C C . ARG A 1 231 ? -4.207 -3.896 15.198 1.00 89.94 231 ARG A C 1
ATOM 1908 O O . ARG A 1 231 ? -3.761 -4.486 16.179 1.00 89.94 231 ARG A O 1
ATOM 1915 N N . GLN A 1 232 ? -5.204 -4.372 14.453 1.00 88.25 232 GLN A N 1
ATOM 1916 C CA . GLN A 1 232 ? -5.838 -5.668 14.701 1.00 88.25 232 GLN A CA 1
ATOM 1917 C C . GLN A 1 232 ? -4.810 -6.804 14.646 1.00 88.25 232 GLN A C 1
ATOM 1919 O O . GLN A 1 232 ? -4.685 -7.591 15.585 1.00 88.25 232 GLN A O 1
ATOM 1924 N N . HIS A 1 233 ? -4.050 -6.849 13.552 1.00 80.19 233 HIS A N 1
ATOM 1925 C CA . HIS A 1 233 ? -3.003 -7.841 13.326 1.00 80.19 233 HIS A CA 1
ATOM 1926 C C . HIS A 1 233 ? -1.887 -7.734 14.355 1.00 80.19 233 HIS A C 1
ATOM 1928 O O . HIS A 1 233 ? -1.492 -8.737 14.938 1.00 80.19 233 HIS A O 1
ATOM 1934 N N . ASP A 1 234 ? -1.403 -6.520 14.606 1.00 80.94 234 ASP A N 1
ATOM 1935 C CA . ASP A 1 234 ? -0.300 -6.276 15.526 1.00 80.94 234 ASP A CA 1
ATOM 1936 C C . ASP A 1 234 ? -0.624 -6.815 16.940 1.00 80.94 234 ASP A C 1
ATOM 1938 O O . ASP A 1 234 ? 0.258 -7.361 17.606 1.00 80.94 234 ASP A O 1
ATOM 1942 N N . ILE A 1 235 ? -1.883 -6.712 17.391 1.00 84.19 235 ILE A N 1
ATOM 1943 C CA . ILE A 1 235 ? -2.347 -7.284 18.668 1.00 84.19 235 ILE A CA 1
ATOM 1944 C C . ILE A 1 235 ? -2.484 -8.813 18.572 1.00 84.19 235 ILE A C 1
ATOM 1946 O O . ILE A 1 235 ? -1.930 -9.528 19.410 1.00 84.19 235 ILE A O 1
ATOM 1950 N N . ASP A 1 236 ? -3.202 -9.320 17.567 1.00 81.31 236 ASP A N 1
ATOM 1951 C CA . ASP A 1 236 ? -3.517 -10.751 17.447 1.00 81.31 236 ASP A CA 1
ATOM 1952 C C . ASP A 1 236 ? -2.273 -11.614 17.186 1.00 81.31 236 ASP A C 1
ATOM 1954 O O . ASP A 1 236 ? -2.089 -12.657 17.820 1.00 81.31 236 ASP A O 1
ATOM 1958 N N . ASP A 1 237 ? -1.426 -11.191 16.250 1.00 74.25 237 ASP A N 1
ATOM 1959 C CA . ASP A 1 237 ? -0.209 -11.901 15.855 1.00 74.25 237 ASP A CA 1
ATOM 1960 C C . ASP A 1 237 ? 0.907 -11.656 16.873 1.00 74.25 237 ASP A C 1
ATOM 1962 O O . ASP A 1 237 ? 1.670 -12.570 17.185 1.00 74.25 237 ASP A O 1
ATOM 1966 N N . GLY A 1 238 ? 0.954 -10.450 17.452 1.00 73.31 238 GLY A N 1
ATOM 1967 C CA . GLY A 1 238 ? 1.922 -10.077 18.477 1.00 73.31 238 GLY A CA 1
ATOM 1968 C C . GLY A 1 238 ? 1.920 -11.028 19.671 1.00 73.31 238 GLY A C 1
ATOM 1969 O O . GLY A 1 238 ? 2.984 -11.423 20.142 1.00 73.31 238 GLY A O 1
ATOM 1970 N N . VAL A 1 239 ? 0.731 -11.418 20.141 1.00 71.12 239 VAL A N 1
ATOM 1971 C CA . VAL A 1 239 ? 0.581 -12.309 21.303 1.00 71.12 239 VAL A CA 1
ATOM 1972 C C . VAL A 1 239 ? 0.740 -13.790 20.934 1.00 71.12 239 VAL A C 1
ATOM 1974 O O . VAL A 1 239 ? 1.200 -14.585 21.749 1.00 71.12 239 VAL A O 1
ATOM 1977 N N . LYS A 1 240 ? 0.390 -14.184 19.704 1.00 70.12 240 LYS A N 1
ATOM 1978 C CA . LYS A 1 240 ? 0.584 -15.564 19.219 1.00 70.12 240 LYS A CA 1
ATOM 1979 C C . LYS A 1 240 ? 2.042 -15.880 18.893 1.00 70.12 240 LYS A C 1
ATOM 1981 O O . LYS A 1 240 ? 2.408 -17.052 18.791 1.00 70.12 240 LYS A O 1
ATOM 1986 N N . ASP A 1 241 ? 2.866 -14.860 18.687 1.00 68.88 241 ASP A N 1
ATOM 1987 C CA . ASP A 1 241 ? 4.289 -15.028 18.452 1.00 68.88 241 ASP A CA 1
ATOM 1988 C C . ASP A 1 241 ? 5.060 -15.144 19.774 1.00 68.88 241 ASP A C 1
ATOM 1990 O O . ASP A 1 241 ? 5.394 -14.156 20.436 1.00 68.88 241 ASP A O 1
ATOM 1994 N N . ASN A 1 242 ? 5.403 -16.386 20.126 1.00 65.88 242 ASN A N 1
ATOM 1995 C CA . ASN A 1 242 ? 6.247 -16.693 21.280 1.00 65.88 242 ASN A CA 1
ATOM 1996 C C . ASN A 1 242 ? 7.582 -15.921 21.266 1.00 65.88 242 ASN A C 1
ATOM 1998 O O . ASN A 1 242 ? 8.150 -15.672 22.331 1.00 65.88 242 ASN A O 1
ATOM 2002 N N . ASP A 1 243 ? 8.079 -15.510 20.095 1.00 65.25 243 ASP A N 1
ATOM 2003 C CA . ASP A 1 243 ? 9.353 -14.803 19.957 1.00 65.25 243 ASP A CA 1
ATOM 2004 C C . ASP A 1 243 ? 9.255 -13.307 20.273 1.00 65.25 243 ASP A C 1
ATOM 2006 O O . ASP A 1 243 ? 10.257 -12.684 20.636 1.00 65.25 243 ASP A O 1
ATOM 2010 N N . LEU A 1 244 ? 8.064 -12.711 20.153 1.00 70.50 244 LEU A N 1
ATOM 2011 C CA . LEU A 1 244 ? 7.832 -11.314 20.531 1.00 70.50 244 LEU A CA 1
ATOM 2012 C C . LEU A 1 244 ? 7.664 -11.156 22.048 1.00 70.50 244 LEU A C 1
ATOM 2014 O O . LEU A 1 244 ? 7.812 -10.045 22.570 1.00 70.50 244 LEU A O 1
ATOM 2018 N N . ASN A 1 245 ? 7.417 -12.258 22.769 1.00 71.62 245 ASN A N 1
ATOM 2019 C CA . ASN A 1 245 ? 7.214 -12.284 24.218 1.00 71.62 245 ASN A CA 1
ATOM 2020 C C . ASN A 1 245 ? 6.215 -11.195 24.657 1.00 71.62 245 ASN A C 1
ATOM 2022 O O . ASN A 1 245 ? 6.488 -10.362 25.540 1.00 71.62 245 ASN A O 1
ATOM 2026 N N . ILE A 1 246 ? 5.094 -11.136 23.937 1.00 78.00 246 ILE A N 1
ATOM 2027 C CA . ILE A 1 246 ? 3.933 -10.318 24.266 1.00 78.00 246 ILE A CA 1
ATOM 2028 C C . ILE A 1 246 ? 2.905 -11.270 24.862 1.00 78.00 246 ILE A C 1
ATOM 2030 O O . ILE A 1 246 ? 2.468 -12.200 24.205 1.00 78.00 246 ILE A O 1
ATOM 2034 N N . SER A 1 247 ? 2.530 -11.040 26.114 1.00 83.50 247 SER A N 1
ATOM 2035 C CA . SER A 1 247 ? 1.398 -11.721 26.746 1.00 83.50 247 SER A CA 1
ATOM 2036 C C . SER A 1 247 ? 0.171 -10.824 26.729 1.00 83.50 247 SER A C 1
ATOM 2038 O O . SER A 1 247 ? 0.316 -9.590 26.718 1.00 83.50 247 SER A O 1
ATOM 2040 N N . TYR A 1 248 ? -1.021 -11.417 26.833 1.00 86.19 248 TYR A N 1
ATOM 2041 C CA . TYR A 1 248 ? -2.259 -10.659 27.033 1.00 86.19 248 TYR A CA 1
ATOM 2042 C C . TYR A 1 248 ? -2.106 -9.632 28.166 1.00 86.19 248 TYR A C 1
ATOM 2044 O O . TYR A 1 248 ? -2.402 -8.453 27.986 1.00 86.19 248 TYR A O 1
ATOM 2052 N N . GLU A 1 249 ? -1.565 -10.057 29.314 1.00 85.44 249 GLU A N 1
ATOM 2053 C CA . GLU A 1 249 ? -1.375 -9.201 30.492 1.00 85.44 249 GLU A CA 1
ATOM 2054 C C . GLU A 1 249 ? -0.550 -7.950 30.153 1.00 85.44 249 GLU A C 1
ATOM 2056 O O . GLU A 1 249 ? -0.915 -6.828 30.511 1.00 85.44 249 GLU A O 1
ATOM 2061 N N . SER A 1 250 ? 0.542 -8.124 29.409 1.00 88.50 250 SER A N 1
ATOM 2062 C CA . SER A 1 250 ? 1.466 -7.035 29.098 1.00 88.50 250 SER A CA 1
ATOM 2063 C C . SER A 1 250 ? 0.867 -5.962 28.178 1.00 88.50 250 SER A C 1
ATOM 2065 O O . SER A 1 250 ? 1.041 -4.768 28.447 1.00 88.50 250 SER A O 1
ATOM 2067 N N . ILE A 1 251 ? 0.130 -6.362 27.138 1.00 90.06 251 ILE A N 1
ATOM 2068 C CA . ILE A 1 251 ? -0.511 -5.428 26.207 1.00 90.06 251 ILE A CA 1
ATOM 2069 C C . ILE A 1 251 ? -1.786 -4.820 26.804 1.00 90.06 251 ILE A C 1
ATOM 2071 O O . ILE A 1 251 ? -1.991 -3.607 26.715 1.00 90.06 251 ILE A O 1
ATOM 2075 N N . ALA A 1 252 ? -2.586 -5.618 27.517 1.00 91.31 252 ALA A N 1
ATOM 2076 C CA . ALA A 1 252 ? -3.805 -5.162 28.175 1.00 91.31 252 ALA A CA 1
ATOM 2077 C C . ALA A 1 252 ? -3.505 -4.091 29.234 1.00 91.31 252 ALA A C 1
ATOM 2079 O O . ALA A 1 252 ? -4.195 -3.076 29.290 1.00 91.31 252 ALA A O 1
ATOM 2080 N N . ILE A 1 253 ? -2.435 -4.242 30.028 1.00 90.38 253 ILE A N 1
ATOM 2081 C CA . ILE A 1 253 ? -2.013 -3.216 30.998 1.00 90.38 253 ILE A CA 1
ATOM 2082 C C . ILE A 1 253 ? -1.620 -1.909 30.299 1.00 90.38 253 ILE A C 1
ATOM 2084 O O . ILE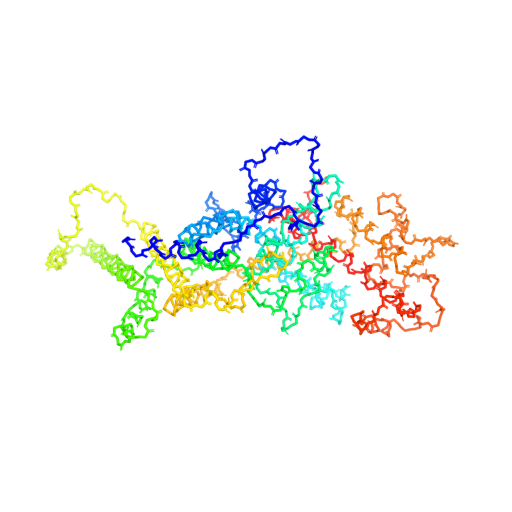 A 1 253 ? -1.953 -0.829 30.796 1.00 90.38 253 ILE A O 1
ATOM 2088 N N . LYS A 1 254 ? -0.905 -1.977 29.169 1.00 92.75 254 LYS A N 1
ATOM 2089 C CA . LYS A 1 254 ? -0.497 -0.783 28.412 1.00 92.75 254 LYS A CA 1
ATOM 2090 C C . LYS A 1 254 ? -1.721 -0.036 27.877 1.00 92.75 254 LYS A C 1
ATOM 2092 O O . LYS A 1 254 ? -1.818 1.173 28.097 1.00 92.75 254 LYS A O 1
ATOM 2097 N N . ILE A 1 255 ? -2.662 -0.756 27.266 1.00 95.19 255 ILE A N 1
ATOM 2098 C CA . ILE A 1 255 ? -3.931 -0.202 26.775 1.00 95.19 255 ILE A CA 1
ATOM 2099 C C . ILE A 1 255 ? -4.741 0.374 27.939 1.00 95.19 255 ILE A C 1
ATOM 2101 O O . ILE A 1 255 ? -5.121 1.539 27.899 1.00 95.19 255 ILE A O 1
ATOM 2105 N N . TYR A 1 256 ? -4.926 -0.378 29.026 1.00 95.12 256 TYR A N 1
ATOM 2106 C CA . TYR A 1 256 ? -5.675 0.064 30.205 1.00 95.12 256 TYR A CA 1
ATOM 2107 C C . TYR A 1 256 ? -5.130 1.367 30.794 1.00 95.12 256 TYR A C 1
ATOM 2109 O O . TYR A 1 256 ? -5.898 2.281 31.095 1.00 95.12 256 TYR A O 1
ATOM 2117 N N . LYS A 1 257 ? -3.806 1.484 30.957 1.00 94.25 257 LYS A N 1
ATOM 2118 C CA . LYS A 1 257 ? -3.177 2.722 31.442 1.00 94.25 257 LYS A CA 1
ATOM 2119 C C . LYS A 1 257 ? -3.485 3.892 30.514 1.00 94.25 257 LYS A C 1
ATOM 2121 O O . LYS A 1 257 ? -3.961 4.919 30.989 1.00 94.25 257 LYS A O 1
ATOM 2126 N N . LYS A 1 258 ? -3.308 3.704 29.203 1.00 97.44 258 LYS A N 1
ATOM 2127 C CA . LYS A 1 258 ? -3.563 4.766 28.228 1.00 97.44 258 LYS A CA 1
ATOM 2128 C C . LYS A 1 258 ? -5.033 5.184 28.190 1.00 97.44 258 LYS A C 1
ATOM 2130 O O . LYS A 1 258 ? -5.329 6.373 28.158 1.00 97.44 258 LYS A O 1
ATOM 2135 N N . VAL A 1 259 ? -5.957 4.226 28.253 1.00 97.25 259 VAL A N 1
ATOM 2136 C CA . VAL A 1 259 ? -7.398 4.504 28.307 1.00 97.25 259 VAL A CA 1
ATOM 2137 C C . VAL A 1 259 ? -7.762 5.278 29.578 1.00 97.25 259 VAL A C 1
ATOM 2139 O O . VAL A 1 259 ? -8.551 6.214 29.507 1.00 97.25 259 VAL A O 1
ATOM 2142 N N . ASN A 1 260 ? -7.167 4.961 30.733 1.00 95.69 260 ASN A N 1
ATOM 2143 C CA . ASN A 1 260 ? -7.386 5.755 31.949 1.00 95.69 260 ASN A CA 1
ATOM 2144 C C . ASN A 1 260 ? -6.882 7.190 31.809 1.00 95.69 260 ASN A C 1
ATOM 2146 O O . ASN A 1 260 ? -7.622 8.110 32.141 1.00 95.69 260 ASN A O 1
ATOM 2150 N N . GLU A 1 261 ? -5.673 7.385 31.279 1.00 96.81 261 GLU A N 1
ATOM 2151 C CA . GLU A 1 261 ? -5.129 8.724 31.011 1.00 96.81 261 GLU A CA 1
ATOM 2152 C C . GLU A 1 261 ? -6.063 9.534 30.098 1.00 96.81 261 GLU A C 1
ATOM 2154 O O . GLU A 1 261 ? -6.352 10.700 30.372 1.00 96.81 261 GLU A O 1
ATOM 2159 N N . ILE A 1 262 ? -6.581 8.899 29.041 1.00 96.94 262 ILE A N 1
ATOM 2160 C CA . ILE A 1 262 ? -7.550 9.493 28.114 1.00 96.94 262 ILE A CA 1
ATOM 2161 C C . ILE A 1 262 ? -8.837 9.893 28.845 1.00 96.94 262 ILE A C 1
ATOM 2163 O O . ILE A 1 262 ? -9.274 11.036 28.720 1.00 96.94 262 ILE A O 1
ATOM 2167 N N . LEU A 1 263 ? -9.436 8.984 29.620 1.00 95.69 263 LEU A N 1
ATOM 2168 C CA . LEU A 1 263 ? -10.695 9.238 30.328 1.00 95.69 263 LEU A CA 1
ATOM 2169 C C . LEU A 1 263 ? -10.539 10.332 31.396 1.00 95.69 263 LEU A C 1
ATOM 2171 O O . LEU A 1 263 ? -11.394 11.210 31.503 1.00 95.69 263 LEU A O 1
ATOM 2175 N N . GLU A 1 264 ? -9.434 10.343 32.144 1.00 95.50 264 GLU A N 1
ATOM 2176 C CA . GLU A 1 264 ? -9.130 11.404 33.113 1.00 95.50 264 GLU A CA 1
ATOM 2177 C C . GLU A 1 264 ? -8.944 12.766 32.437 1.00 95.50 264 GLU A C 1
ATOM 2179 O O . GLU A 1 264 ? -9.415 13.791 32.942 1.00 95.50 264 GLU A O 1
ATOM 2184 N N . HIS A 1 265 ? -8.262 12.795 31.289 1.00 95.69 265 HIS A N 1
ATOM 2185 C CA . HIS A 1 265 ? -8.110 14.019 30.515 1.00 95.69 265 HIS A CA 1
ATOM 2186 C C . HIS A 1 265 ? -9.451 14.482 29.935 1.00 95.69 265 HIS A C 1
ATOM 2188 O O . HIS A 1 265 ? -9.718 15.686 29.935 1.00 95.69 265 HIS A O 1
ATOM 2194 N N . TYR A 1 266 ? -10.292 13.564 29.456 1.00 94.12 266 TYR A N 1
ATOM 2195 C CA . TYR A 1 266 ? -11.618 13.873 28.923 1.00 94.12 266 TYR A CA 1
ATOM 2196 C C . TYR A 1 266 ? -12.514 14.508 29.988 1.00 94.12 266 TYR A C 1
ATOM 2198 O O . TYR A 1 266 ? -13.069 15.578 29.748 1.00 94.12 266 TYR A O 1
ATOM 2206 N N . GLU A 1 267 ? -12.586 13.922 31.186 1.00 92.38 267 GLU A N 1
ATOM 2207 C CA . GLU A 1 267 ? -13.394 14.447 32.296 1.00 92.38 267 GLU A CA 1
ATOM 2208 C C . GLU A 1 267 ? -13.026 15.893 32.659 1.00 92.38 267 GLU A C 1
ATOM 2210 O O . GLU A 1 267 ? -13.906 16.728 32.869 1.00 92.38 267 GLU A O 1
ATOM 2215 N N . LYS A 1 268 ? -11.730 16.230 32.642 1.00 93.12 268 LYS A N 1
ATOM 2216 C CA . LYS A 1 268 ? -11.240 17.598 32.893 1.00 93.12 268 LYS A CA 1
ATOM 2217 C C . LYS A 1 268 ? -11.524 18.574 31.744 1.00 93.12 268 LYS A C 1
ATOM 2219 O O . LYS A 1 268 ? -11.482 19.782 31.958 1.00 93.12 268 LYS A O 1
ATOM 2224 N N . ASN A 1 269 ? -11.788 18.077 30.533 1.00 92.62 269 ASN A N 1
ATOM 2225 C CA . ASN A 1 269 ? -11.819 18.862 29.293 1.00 92.62 269 ASN A CA 1
ATOM 2226 C C . ASN A 1 269 ? -13.085 18.633 28.446 1.00 92.62 269 ASN A C 1
ATOM 2228 O O . ASN A 1 269 ? -13.057 18.852 27.233 1.00 92.62 269 ASN A O 1
ATOM 2232 N N . LYS A 1 270 ? -14.209 18.240 29.062 1.00 85.75 270 LYS A N 1
ATOM 2233 C CA . LYS A 1 270 ? -15.476 17.935 28.361 1.00 85.75 270 LYS A CA 1
ATOM 2234 C C . LYS A 1 270 ? -15.940 19.025 27.385 1.00 85.75 270 LYS A C 1
ATOM 2236 O O . LYS A 1 270 ? -16.563 18.718 26.377 1.00 85.75 270 LYS A O 1
ATOM 2241 N N . ALA A 1 271 ? -15.598 20.288 27.640 1.00 84.00 271 ALA A N 1
ATOM 2242 C CA . ALA A 1 271 ? -15.978 21.417 26.791 1.00 84.00 271 ALA A CA 1
ATOM 2243 C C . ALA A 1 271 ? -15.319 21.428 25.393 1.00 84.00 271 ALA A C 1
ATOM 2245 O O . ALA A 1 271 ? -15.840 22.072 24.484 1.00 84.00 271 ALA A O 1
ATOM 2246 N N . PHE A 1 272 ? -14.188 20.741 25.196 1.00 82.56 272 PHE A N 1
ATOM 2247 C CA . PHE A 1 272 ? -13.379 20.864 23.975 1.00 82.56 272 PHE A CA 1
ATOM 2248 C C . PHE A 1 272 ? -13.753 19.878 22.853 1.00 82.56 272 PHE A C 1
ATOM 2250 O O . PHE A 1 272 ? -13.185 19.964 21.768 1.00 82.56 272 PHE A O 1
ATOM 2257 N N . ASN A 1 273 ? -14.726 18.979 23.070 1.00 79.31 273 ASN A N 1
ATOM 2258 C CA . ASN A 1 273 ? -15.221 18.019 22.066 1.00 79.31 273 ASN A CA 1
ATOM 2259 C C . ASN A 1 273 ? -14.103 17.244 21.333 1.00 79.31 273 ASN A C 1
ATOM 2261 O O . ASN A 1 273 ? -14.149 17.077 20.114 1.00 79.31 273 ASN A O 1
ATOM 2265 N N . TYR A 1 274 ? -13.097 16.768 22.075 1.00 87.62 274 TYR A N 1
ATOM 2266 C CA . TYR A 1 274 ? -11.966 16.004 21.527 1.00 87.62 274 TYR A CA 1
ATOM 2267 C C . TYR A 1 274 ? -12.343 14.619 20.982 1.00 87.62 274 TYR A C 1
ATOM 2269 O O . TYR A 1 274 ? -11.539 14.009 20.281 1.00 87.62 274 TYR A O 1
ATOM 2277 N N . ILE A 1 275 ? -13.534 14.125 21.326 1.00 92.31 275 ILE A N 1
ATOM 2278 C CA . ILE A 1 275 ? -14.078 12.813 20.971 1.00 92.31 275 ILE A CA 1
ATOM 2279 C C . ILE A 1 275 ? -15.605 12.829 21.149 1.00 92.31 275 ILE A C 1
ATOM 2281 O O . ILE A 1 275 ? -16.140 13.712 21.824 1.00 92.31 275 ILE A O 1
ATOM 2285 N N . SER A 1 276 ? -16.315 11.879 20.540 1.00 92.19 276 SER A N 1
ATOM 2286 C CA . SER A 1 276 ? -17.759 11.714 20.732 1.00 92.19 276 SER A CA 1
ATOM 2287 C C . SER A 1 276 ? -18.087 10.985 22.045 1.00 92.19 276 SER A C 1
ATOM 2289 O O . SER A 1 276 ? -17.274 10.224 22.569 1.00 92.19 276 SER A O 1
ATOM 2291 N N . ASN A 1 277 ? -19.303 11.192 22.564 1.00 91.19 277 ASN A N 1
ATOM 2292 C CA . ASN A 1 277 ? -19.793 10.444 23.728 1.00 91.19 277 ASN A CA 1
ATOM 2293 C C . ASN A 1 277 ? -19.878 8.938 23.438 1.00 91.19 277 ASN A C 1
ATOM 2295 O O . ASN A 1 277 ? -19.459 8.150 24.277 1.00 91.19 277 ASN A O 1
ATOM 2299 N N . ASP A 1 278 ? -20.324 8.558 22.235 1.00 91.88 278 ASP A N 1
ATOM 2300 C CA . ASP A 1 278 ? -20.415 7.155 21.809 1.00 91.88 278 ASP A CA 1
ATOM 2301 C C . ASP A 1 278 ? -19.044 6.456 21.914 1.00 91.88 278 ASP A C 1
ATOM 2303 O O . ASP A 1 278 ? -18.925 5.363 22.463 1.00 91.88 278 ASP A O 1
ATOM 2307 N N . SER A 1 279 ? -17.970 7.115 21.467 1.00 94.62 279 SER A N 1
ATOM 2308 C CA . SER A 1 279 ? -16.616 6.564 21.579 1.00 94.62 279 SER A CA 1
ATOM 2309 C C . SER A 1 279 ? -16.111 6.493 23.028 1.00 94.62 279 SER A C 1
ATOM 2311 O O . SER A 1 279 ? -15.365 5.575 23.370 1.00 94.62 279 SER A O 1
ATOM 2313 N N . ILE A 1 280 ? -16.510 7.427 23.900 1.00 95.50 280 ILE A N 1
ATOM 2314 C CA . ILE A 1 280 ? -16.178 7.381 25.336 1.00 95.50 280 ILE A CA 1
ATOM 2315 C C . ILE A 1 280 ? -16.854 6.190 26.021 1.00 95.50 280 ILE A C 1
ATOM 2317 O O . ILE A 1 280 ? -16.211 5.508 26.820 1.00 95.50 280 ILE A O 1
ATOM 2321 N N . GLU A 1 281 ? -18.116 5.904 25.701 1.00 94.88 281 GLU A N 1
ATOM 2322 C CA . GLU A 1 281 ? -18.835 4.742 26.242 1.00 94.88 281 GLU A CA 1
ATOM 2323 C C . GLU A 1 281 ? -18.134 3.425 25.874 1.00 94.88 281 GLU A C 1
ATOM 2325 O O . GLU A 1 281 ? -17.963 2.543 26.725 1.00 94.88 281 GLU A O 1
ATOM 2330 N N . ILE A 1 282 ? -17.629 3.319 24.642 1.00 95.88 282 ILE A N 1
ATOM 2331 C CA . ILE A 1 282 ? -16.846 2.154 24.211 1.00 95.88 282 ILE A CA 1
ATOM 2332 C C . ILE A 1 282 ? -15.503 2.083 24.950 1.00 95.88 282 ILE A C 1
ATOM 2334 O O . ILE A 1 282 ? -15.122 1.004 25.398 1.00 95.88 282 ILE A O 1
ATOM 2338 N N . LEU A 1 283 ? -14.804 3.205 25.168 1.00 96.12 283 LEU A N 1
ATOM 2339 C CA . LEU A 1 283 ? -13.566 3.214 25.966 1.00 96.12 283 LEU A CA 1
ATOM 2340 C C . LEU A 1 283 ? -13.790 2.769 27.413 1.00 96.12 283 LEU A C 1
ATOM 2342 O O . LEU A 1 283 ? -12.960 2.049 27.970 1.00 96.12 283 LEU A O 1
ATOM 2346 N N . ILE A 1 284 ? -14.896 3.186 28.031 1.00 95.12 284 ILE A N 1
ATOM 2347 C CA . ILE A 1 284 ? -15.269 2.746 29.382 1.00 95.12 284 ILE A CA 1
ATOM 2348 C C . ILE A 1 284 ? -15.518 1.235 29.387 1.00 95.12 284 ILE A C 1
ATOM 2350 O O . ILE A 1 284 ? -15.032 0.539 30.280 1.00 95.12 284 ILE A O 1
ATOM 2354 N N . THR A 1 285 ? -16.211 0.722 28.370 1.00 94.81 285 THR A N 1
ATOM 2355 C CA . THR A 1 285 ? -16.461 -0.716 28.201 1.00 94.81 285 THR A CA 1
ATOM 2356 C C . THR A 1 285 ? -15.151 -1.493 28.041 1.00 94.81 285 THR A C 1
ATOM 2358 O O . THR A 1 285 ? -14.891 -2.413 28.814 1.00 94.81 285 THR A O 1
ATOM 2361 N N . LEU A 1 286 ? -14.265 -1.057 27.138 1.00 95.12 286 LEU A N 1
ATOM 2362 C CA . LEU A 1 286 ? -12.927 -1.625 26.938 1.00 95.12 286 LEU A CA 1
ATOM 2363 C C . LEU A 1 286 ? -12.120 -1.648 28.246 1.00 95.12 286 LEU A C 1
ATOM 2365 O O . LEU A 1 286 ? -11.541 -2.670 28.619 1.00 95.12 286 LEU A O 1
ATOM 2369 N N . LYS A 1 287 ? -12.103 -0.531 28.981 1.00 95.19 287 LYS A N 1
ATOM 2370 C CA . LYS A 1 287 ? -11.428 -0.421 30.281 1.00 95.19 287 LYS A CA 1
ATOM 2371 C C . LYS A 1 287 ? -11.963 -1.444 31.285 1.00 95.19 287 LYS A C 1
ATOM 2373 O O . LYS A 1 287 ? -11.166 -2.064 31.995 1.00 95.19 287 LYS A O 1
ATOM 2378 N N . ASN A 1 288 ? -13.283 -1.582 31.381 1.00 90.44 288 ASN A N 1
ATOM 2379 C CA . ASN A 1 288 ? -13.927 -2.484 32.332 1.00 90.44 288 ASN A CA 1
ATOM 2380 C C . ASN A 1 288 ? -13.643 -3.950 31.985 1.00 90.44 288 ASN A C 1
ATOM 2382 O O . ASN A 1 288 ? -13.205 -4.684 32.870 1.00 90.44 288 ASN A O 1
ATOM 2386 N N . ASN A 1 289 ? -13.755 -4.331 30.710 1.00 89.88 289 ASN A N 1
ATOM 2387 C CA . ASN A 1 289 ? -13.446 -5.684 30.237 1.00 89.88 289 ASN A CA 1
ATOM 2388 C C . ASN A 1 289 ? -11.985 -6.064 30.529 1.00 89.88 289 ASN A C 1
ATOM 2390 O O . ASN A 1 289 ? -11.703 -7.144 31.049 1.00 89.88 289 ASN A O 1
ATOM 2394 N N . ILE A 1 290 ? -11.033 -5.154 30.274 1.00 89.94 290 ILE A N 1
ATOM 2395 C CA . ILE A 1 290 ? -9.622 -5.392 30.615 1.00 89.94 290 ILE A CA 1
ATOM 2396 C C . ILE A 1 290 ? -9.448 -5.586 32.127 1.00 89.94 290 ILE A C 1
ATOM 2398 O O . ILE A 1 290 ? -8.748 -6.507 32.555 1.00 89.94 290 ILE A O 1
ATOM 2402 N N . LYS A 1 291 ? -10.064 -4.723 32.945 1.00 85.56 291 LYS A N 1
ATOM 2403 C CA . LYS A 1 291 ? -9.964 -4.790 34.410 1.00 85.56 291 LYS A CA 1
ATOM 2404 C C . LYS A 1 291 ? -10.491 -6.120 34.948 1.00 85.56 291 LYS A C 1
ATOM 2406 O O . LYS A 1 291 ? -9.838 -6.714 35.804 1.00 85.56 291 LYS A O 1
ATOM 2411 N N . GLU A 1 292 ? -11.642 -6.561 34.455 1.00 84.12 292 GLU A N 1
ATOM 2412 C CA . GLU A 1 292 ? -12.275 -7.824 34.833 1.00 84.12 292 GLU A CA 1
ATOM 2413 C C . GLU A 1 292 ? -11.375 -9.018 34.495 1.00 84.12 292 GLU A C 1
ATOM 2415 O O . GLU A 1 292 ? -11.007 -9.785 35.387 1.00 84.12 292 GLU A O 1
ATOM 2420 N N . ASN A 1 293 ? -10.896 -9.099 33.251 1.00 84.19 293 ASN A N 1
ATOM 2421 C CA . ASN A 1 293 ? -10.007 -10.174 32.807 1.00 84.19 293 ASN A CA 1
ATOM 2422 C C . ASN A 1 293 ? -8.688 -10.228 33.605 1.00 84.19 293 ASN A C 1
ATOM 2424 O O . ASN A 1 293 ? -8.212 -11.302 33.980 1.00 84.19 293 ASN A O 1
ATOM 2428 N N . LEU A 1 294 ? -8.091 -9.071 33.917 1.00 81.31 294 LEU A N 1
ATOM 2429 C CA . LEU A 1 294 ? -6.877 -9.009 34.743 1.00 81.31 294 LEU A CA 1
ATOM 2430 C C . LEU A 1 294 ? -7.135 -9.411 36.207 1.00 81.31 294 LEU A C 1
ATOM 2432 O O . LEU A 1 294 ? -6.246 -9.968 36.855 1.00 81.31 294 LEU A O 1
ATOM 2436 N N . ALA A 1 295 ? -8.319 -9.121 36.754 1.00 73.81 295 ALA A N 1
ATOM 2437 C CA . ALA A 1 295 ? -8.695 -9.547 38.101 1.00 73.81 295 ALA A CA 1
ATOM 2438 C C . ALA A 1 295 ? -8.876 -11.070 38.167 1.00 73.81 295 ALA A C 1
ATOM 2440 O O . ALA A 1 295 ? -8.306 -11.717 39.047 1.00 73.81 295 ALA A O 1
ATOM 2441 N N . LEU A 1 296 ? -9.580 -11.640 37.190 1.00 73.19 296 LEU A N 1
ATOM 2442 C CA . LEU A 1 296 ? -9.750 -13.083 37.025 1.00 73.19 296 LEU A CA 1
ATOM 2443 C C . LEU A 1 296 ? -8.407 -13.817 36.878 1.00 73.19 296 LEU A C 1
ATOM 2445 O O . LEU A 1 296 ? -8.205 -14.863 37.493 1.00 73.19 296 LEU A O 1
ATOM 2449 N N . ASP A 1 297 ? -7.441 -13.252 36.148 1.00 74.31 297 ASP A N 1
ATOM 2450 C CA . ASP A 1 297 ? -6.098 -13.840 36.031 1.00 74.31 297 ASP A CA 1
ATOM 2451 C C . ASP A 1 297 ? -5.356 -13.891 37.373 1.00 74.31 297 ASP A C 1
ATOM 2453 O O . ASP A 1 297 ? -4.688 -14.883 37.681 1.00 74.31 297 ASP A O 1
ATOM 2457 N N . LYS A 1 298 ? -5.485 -12.849 38.204 1.00 72.56 298 LYS A N 1
ATOM 2458 C CA . LYS A 1 298 ? -4.909 -12.848 39.560 1.00 72.56 298 LYS A CA 1
ATOM 2459 C C . LYS A 1 298 ? -5.559 -13.907 40.441 1.00 72.56 298 LYS A C 1
ATOM 2461 O O . LYS A 1 298 ? -4.848 -14.627 41.136 1.00 72.56 298 LYS A O 1
ATOM 2466 N N . ILE A 1 299 ? -6.883 -14.022 40.375 1.00 68.12 299 ILE A N 1
ATOM 2467 C CA . ILE A 1 299 ? -7.654 -15.030 41.107 1.00 68.12 299 ILE A CA 1
ATOM 2468 C C . ILE A 1 299 ? -7.190 -16.440 40.732 1.00 68.12 299 ILE A C 1
ATOM 2470 O O . ILE A 1 299 ? -6.845 -17.231 41.611 1.00 68.12 299 ILE A O 1
ATOM 2474 N N . ASN A 1 300 ? -7.096 -16.733 39.434 1.00 66.62 300 ASN A N 1
ATOM 2475 C CA . ASN A 1 300 ? -6.660 -18.037 38.941 1.00 66.62 300 ASN A CA 1
ATOM 2476 C C . ASN A 1 300 ? -5.230 -18.379 39.387 1.00 66.62 300 ASN A C 1
ATOM 2478 O O . ASN A 1 300 ? -4.987 -19.496 39.851 1.00 66.62 300 ASN A O 1
ATOM 2482 N N . LYS A 1 301 ? -4.295 -17.417 39.327 1.00 70.88 301 LYS A N 1
ATOM 2483 C CA . LYS A 1 301 ? -2.921 -17.589 39.841 1.00 70.88 301 LYS A CA 1
ATOM 2484 C C . LYS A 1 301 ? -2.917 -17.885 41.348 1.00 70.88 301 LYS A C 1
ATOM 2486 O O . LYS A 1 301 ? -2.208 -18.785 41.794 1.00 70.88 301 LYS A O 1
ATOM 2491 N N . SER A 1 302 ? -3.734 -17.179 42.132 1.00 66.94 302 SER A N 1
ATOM 2492 C CA . SER A 1 302 ? -3.861 -17.404 43.578 1.00 66.94 302 SER A CA 1
ATOM 2493 C C . SER A 1 302 ? -4.428 -18.785 43.918 1.00 66.94 302 SER A C 1
ATOM 2495 O O . SER A 1 302 ? -3.892 -19.451 44.800 1.00 66.94 302 SER A O 1
ATOM 2497 N N . ILE A 1 303 ? -5.455 -19.252 43.198 1.00 66.06 303 ILE A N 1
ATOM 2498 C CA . ILE A 1 303 ? -6.021 -20.603 43.367 1.00 66.06 303 ILE A CA 1
ATOM 2499 C C . ILE A 1 303 ? -4.984 -21.676 43.018 1.00 66.06 303 ILE A C 1
ATOM 2501 O O . ILE A 1 303 ? -4.859 -22.665 43.740 1.00 66.06 303 ILE A O 1
ATOM 2505 N N . PHE A 1 304 ? -4.232 -21.495 41.929 1.00 65.19 304 PHE A N 1
ATOM 2506 C CA . PHE A 1 304 ? -3.187 -22.436 41.523 1.00 65.19 304 PHE A CA 1
ATOM 2507 C C . PHE A 1 304 ? -2.092 -22.564 42.594 1.00 65.19 304 PHE A C 1
ATOM 2509 O O . PHE A 1 304 ? -1.797 -23.670 43.044 1.00 65.19 304 PHE A O 1
ATOM 2516 N N . ASN A 1 305 ? -1.577 -21.436 43.090 1.00 65.44 305 ASN A N 1
ATOM 2517 C CA . ASN A 1 305 ? -0.577 -21.417 44.163 1.00 65.44 305 ASN A CA 1
ATOM 2518 C C . ASN A 1 305 ? -1.108 -22.032 45.472 1.00 65.44 305 ASN A C 1
ATOM 2520 O O . ASN A 1 305 ? -0.370 -22.686 46.211 1.00 65.44 305 ASN A O 1
ATOM 2524 N N . ALA A 1 306 ? -2.395 -21.841 45.772 1.00 62.81 306 ALA A N 1
ATOM 2525 C CA . ALA A 1 306 ? -3.036 -22.426 46.947 1.00 62.81 306 ALA A CA 1
ATOM 2526 C C . ALA A 1 306 ? -3.177 -23.959 46.827 1.00 62.81 306 ALA A C 1
ATOM 2528 O O . ALA A 1 306 ? -2.936 -24.680 47.796 1.00 62.81 306 ALA A O 1
ATOM 2529 N N . LYS A 1 307 ? -3.469 -24.468 45.620 1.00 62.31 307 LYS A N 1
ATOM 2530 C CA . LYS A 1 307 ? -3.468 -25.910 45.321 1.00 62.31 307 LYS A CA 1
ATOM 2531 C C . LYS A 1 307 ? -2.076 -26.533 45.436 1.00 62.31 307 LYS A C 1
ATOM 2533 O O . LYS A 1 307 ? -1.968 -27.629 45.974 1.00 62.31 307 LYS A O 1
ATOM 2538 N N . GLU A 1 308 ? -1.021 -25.853 44.984 1.00 64.00 308 GLU A N 1
ATOM 2539 C CA . GLU A 1 308 ? 0.355 -26.360 45.132 1.00 64.00 308 GLU A CA 1
ATOM 2540 C C . GLU A 1 308 ? 0.849 -26.352 46.586 1.00 64.00 308 GLU A C 1
ATOM 2542 O O . GLU A 1 308 ? 1.656 -27.194 46.973 1.00 64.00 308 GLU A O 1
ATOM 2547 N N . SER A 1 309 ? 0.351 -25.432 47.415 1.00 62.03 309 SER A N 1
ATOM 2548 C CA . SER A 1 309 ? 0.792 -25.282 48.808 1.00 62.03 309 SER A CA 1
ATOM 2549 C C . SER A 1 309 ? 0.057 -26.177 49.819 1.00 62.03 309 SER A C 1
ATOM 2551 O O . SER A 1 309 ? 0.381 -26.121 51.004 1.00 62.03 309 SER A O 1
ATOM 2553 N N . ASN A 1 310 ? -0.895 -27.022 49.387 1.00 58.50 310 ASN A N 1
ATOM 2554 C CA . ASN A 1 310 ? -1.686 -27.938 50.235 1.00 58.50 310 ASN A CA 1
ATOM 2555 C C . ASN A 1 310 ? -2.354 -27.277 51.465 1.00 58.50 310 ASN A C 1
ATOM 2557 O O . ASN A 1 310 ? -2.727 -27.962 52.420 1.00 58.50 310 ASN A O 1
ATOM 2561 N N . ASN A 1 311 ? -2.528 -25.952 51.459 1.00 58.78 311 ASN A N 1
ATOM 2562 C CA . ASN A 1 311 ? -3.049 -25.211 52.601 1.00 58.78 311 ASN A CA 1
ATOM 2563 C C . ASN A 1 311 ? -4.516 -24.809 52.362 1.00 58.78 311 ASN A C 1
ATOM 2565 O O . ASN A 1 311 ? -4.834 -23.836 51.670 1.00 58.78 311 ASN A O 1
ATOM 2569 N N . ILE A 1 312 ? -5.418 -25.622 52.916 1.00 55.81 312 ILE A N 1
ATOM 2570 C CA . ILE A 1 312 ? -6.880 -25.512 52.767 1.00 55.81 312 ILE A CA 1
ATOM 2571 C C . ILE A 1 312 ? -7.399 -24.175 53.323 1.00 55.81 312 ILE A C 1
ATOM 2573 O O . ILE A 1 312 ? -8.313 -23.580 52.754 1.00 55.81 312 ILE A O 1
ATOM 2577 N N . GLU A 1 313 ? -6.783 -23.669 54.390 1.00 55.31 313 GLU A N 1
ATOM 2578 C CA . GLU A 1 313 ? -7.207 -22.449 55.085 1.00 55.31 313 GLU A CA 1
ATOM 2579 C C . GLU A 1 313 ? -6.922 -21.195 54.242 1.00 55.31 313 GLU A C 1
ATOM 2581 O O . GLU A 1 313 ? -7.805 -20.363 54.035 1.00 55.31 313 GLU A O 1
ATOM 2586 N N . THR A 1 314 ? -5.743 -21.129 53.613 1.00 56.44 314 THR A N 1
ATOM 2587 C CA . THR A 1 314 ? -5.374 -20.053 52.677 1.00 56.44 314 THR A CA 1
ATOM 2588 C C . THR A 1 314 ? -6.277 -20.033 51.441 1.00 56.44 314 THR A C 1
ATOM 2590 O O . THR A 1 314 ? -6.597 -18.966 50.918 1.00 56.44 314 THR A O 1
ATOM 2593 N N . SER A 1 315 ? -6.718 -21.209 50.982 1.00 52.28 315 SER A N 1
ATOM 2594 C CA . SER A 1 315 ? -7.619 -21.346 49.830 1.00 52.28 315 SER A CA 1
ATOM 2595 C C . SER A 1 315 ? -9.017 -20.782 50.122 1.00 52.28 315 SER A C 1
ATOM 2597 O O . SER A 1 315 ? -9.588 -20.098 49.273 1.00 52.28 315 SER A O 1
ATOM 2599 N N . MET A 1 316 ? -9.546 -21.013 51.330 1.00 53.69 316 MET A N 1
ATOM 2600 C CA . MET A 1 316 ? -10.857 -20.511 51.770 1.00 53.69 316 MET A CA 1
ATOM 2601 C C . MET A 1 316 ? -10.875 -18.987 51.932 1.00 53.69 316 MET A C 1
ATOM 2603 O O . MET A 1 316 ? -11.790 -18.340 51.431 1.00 53.69 316 MET A O 1
ATOM 2607 N N . THR A 1 317 ? -9.835 -18.385 52.519 1.00 54.88 317 THR A N 1
ATOM 2608 C CA . THR A 1 317 ? -9.750 -16.917 52.655 1.00 54.88 317 THR A CA 1
ATOM 2609 C C . THR A 1 317 ? -9.626 -16.210 51.298 1.00 54.88 317 THR A C 1
ATOM 2611 O O . THR A 1 317 ? -10.123 -15.098 51.116 1.00 54.88 317 THR A O 1
ATOM 2614 N N . ILE A 1 318 ? -8.967 -16.840 50.318 1.00 54.28 318 ILE A N 1
ATOM 2615 C CA . ILE A 1 318 ? -8.891 -16.319 48.944 1.00 54.28 318 ILE A CA 1
ATOM 2616 C C . ILE A 1 318 ? -10.277 -16.364 48.288 1.00 54.28 318 ILE A C 1
ATOM 2618 O O . ILE A 1 318 ? -10.706 -15.357 47.730 1.00 54.28 318 ILE A O 1
ATOM 2622 N N . LEU A 1 319 ? -10.998 -17.485 48.402 1.00 53.47 319 LEU A N 1
ATOM 2623 C CA . LEU A 1 319 ? -12.358 -17.639 47.870 1.00 53.47 319 LEU A CA 1
ATOM 2624 C C . LEU A 1 319 ? -13.362 -16.675 48.521 1.00 53.47 319 LEU A C 1
ATOM 2626 O O . LEU A 1 319 ? -14.165 -16.078 47.809 1.00 53.47 319 LEU A O 1
ATOM 2630 N N . GLU A 1 320 ? -13.283 -16.444 49.832 1.00 54.25 320 GLU A N 1
ATOM 2631 C CA . GLU A 1 320 ? -14.139 -15.473 50.533 1.00 54.25 320 GLU A CA 1
ATOM 2632 C C . GLU A 1 320 ? -13.879 -14.028 50.079 1.00 54.25 320 GLU A C 1
ATOM 2634 O O . GLU A 1 320 ? -14.819 -13.264 49.866 1.00 54.25 320 GLU A O 1
ATOM 2639 N N . ASN A 1 321 ? -12.619 -13.643 49.848 1.00 53.81 321 ASN A N 1
ATOM 2640 C CA . ASN A 1 321 ? -12.287 -12.314 49.317 1.00 53.81 321 ASN A CA 1
ATOM 2641 C C . ASN A 1 321 ? -12.732 -12.113 47.855 1.00 53.81 321 ASN A C 1
ATOM 2643 O O . ASN A 1 321 ? -12.963 -10.978 47.429 1.00 53.81 321 ASN A O 1
ATOM 2647 N N . ILE A 1 322 ? -12.848 -13.200 47.088 1.00 52.53 322 ILE A N 1
ATOM 2648 C CA . ILE A 1 322 ? -13.373 -13.204 45.715 1.00 52.53 322 ILE A CA 1
ATOM 2649 C C . ILE A 1 322 ? -14.896 -13.067 45.729 1.00 52.53 322 ILE A C 1
ATOM 2651 O O . ILE A 1 322 ? -15.445 -12.234 45.011 1.00 52.53 322 ILE A O 1
ATOM 2655 N N . TYR A 1 323 ? -15.566 -13.838 46.585 1.00 48.50 323 TYR A N 1
ATOM 2656 C CA . TYR A 1 323 ? -17.023 -13.856 46.707 1.00 48.50 323 TYR A CA 1
ATOM 2657 C C . TYR A 1 323 ? -17.583 -12.526 47.242 1.00 48.50 323 TYR A C 1
ATOM 2659 O O . TYR A 1 323 ? -18.627 -12.056 46.798 1.00 48.50 323 TYR A O 1
ATOM 2667 N N . ASN A 1 324 ? -16.849 -11.861 48.140 1.00 52.59 324 ASN A N 1
ATOM 2668 C CA . ASN A 1 324 ? -17.274 -10.604 48.766 1.00 52.59 324 ASN A CA 1
ATOM 2669 C C . ASN A 1 324 ? -17.075 -9.342 47.894 1.00 52.59 324 ASN A C 1
ATOM 2671 O O . ASN A 1 324 ? -17.405 -8.248 48.347 1.00 52.59 324 ASN A O 1
ATOM 2675 N N . ASN A 1 325 ? -16.561 -9.461 46.662 1.00 46.12 325 ASN A N 1
ATOM 2676 C CA . ASN A 1 325 ? -16.335 -8.330 45.743 1.00 46.12 325 ASN A CA 1
ATOM 2677 C C . ASN A 1 325 ? -17.383 -8.209 44.605 1.00 46.12 325 ASN A C 1
ATOM 2679 O O . ASN A 1 325 ? -17.066 -7.685 43.541 1.00 46.12 325 ASN A O 1
ATOM 2683 N N . ASP A 1 326 ? -18.637 -8.626 44.841 1.00 43.12 326 ASP A N 1
ATOM 2684 C CA . ASP A 1 326 ? -19.798 -8.403 43.943 1.00 43.12 326 ASP A CA 1
ATOM 2685 C C . ASP A 1 326 ? -19.585 -8.942 42.502 1.00 43.12 326 ASP A C 1
ATOM 2687 O O . ASP A 1 326 ? -19.762 -8.243 41.504 1.00 43.12 326 ASP A O 1
ATOM 2691 N N . PHE A 1 327 ? -19.215 -10.222 42.387 1.00 43.38 327 PHE A N 1
ATOM 2692 C CA . PHE A 1 327 ? -18.960 -10.901 41.104 1.00 43.38 327 PHE A CA 1
ATOM 2693 C C . PHE A 1 327 ? -20.234 -11.397 40.377 1.00 43.38 327 PHE A C 1
ATOM 2695 O O . PHE A 1 327 ? -20.184 -11.726 39.196 1.00 43.38 327 PHE A O 1
ATOM 2702 N N . ASP A 1 328 ? -21.387 -11.421 41.057 1.00 37.28 328 ASP A N 1
ATOM 2703 C CA . ASP A 1 328 ? -22.596 -12.138 40.601 1.00 37.28 328 ASP A CA 1
ATOM 2704 C C . ASP A 1 328 ? -23.675 -11.267 39.930 1.00 37.28 328 ASP A C 1
ATOM 2706 O O . ASP A 1 328 ? -24.730 -11.769 39.550 1.00 37.28 328 ASP A O 1
ATOM 2710 N N . LYS A 1 329 ? -23.465 -9.953 39.765 1.00 40.06 329 LYS A N 1
ATOM 2711 C CA . LYS A 1 329 ? -24.519 -9.060 39.228 1.00 40.06 329 LYS A CA 1
ATOM 2712 C C . LYS A 1 329 ? -24.405 -8.718 37.738 1.00 40.06 329 LYS A C 1
ATOM 2714 O O . LYS A 1 329 ? -25.329 -8.103 37.212 1.00 40.06 329 LYS A O 1
ATOM 2719 N N . SER A 1 330 ? -23.328 -9.106 37.050 1.00 35.06 330 SER A N 1
ATOM 2720 C CA . SER A 1 330 ? -23.121 -8.817 35.615 1.00 35.06 330 SER A CA 1
ATOM 2721 C C . SER A 1 330 ? -23.205 -10.036 34.692 1.00 35.06 330 SER A C 1
ATOM 2723 O O . SER A 1 330 ? -23.335 -9.859 33.481 1.00 35.06 330 SER A O 1
ATOM 2725 N N . PHE A 1 331 ? -23.194 -11.260 35.224 1.00 39.62 331 PHE A N 1
ATOM 2726 C CA . PHE A 1 331 ? -23.390 -12.464 34.420 1.00 39.62 331 PHE A CA 1
ATOM 2727 C C . PHE A 1 331 ? -24.877 -12.784 34.327 1.00 39.62 331 PHE A C 1
ATOM 2729 O O . PHE A 1 331 ? -25.459 -13.426 35.196 1.00 39.62 331 PHE A O 1
ATOM 2736 N N . GLY A 1 332 ? -25.505 -12.284 33.261 1.00 33.62 332 GLY A N 1
ATOM 2737 C CA . GLY A 1 332 ? -26.849 -12.697 32.887 1.00 33.62 332 GLY A CA 1
ATOM 2738 C C . GLY A 1 332 ? -26.926 -14.219 32.800 1.00 33.62 332 GLY A C 1
ATOM 2739 O O . GLY A 1 332 ? -26.039 -14.863 32.240 1.00 33.62 332 GLY A O 1
ATOM 2740 N N . GLU A 1 333 ? -27.993 -14.775 33.366 1.00 33.12 333 GLU A N 1
ATOM 2741 C CA . GLU A 1 333 ? -28.393 -16.171 33.233 1.00 33.12 333 GLU A CA 1
ATOM 2742 C C . GLU A 1 333 ? -28.434 -16.564 31.749 1.00 33.12 333 GLU A C 1
ATOM 2744 O O . GLU A 1 333 ? -29.440 -16.345 31.085 1.00 33.12 333 GLU A O 1
ATOM 2749 N N . ASN A 1 334 ? -27.329 -17.076 31.201 1.00 32.81 334 ASN A N 1
ATOM 2750 C CA . ASN A 1 334 ? -27.279 -17.873 29.976 1.00 32.81 334 ASN A CA 1
ATOM 2751 C C . ASN A 1 334 ? -25.871 -18.458 29.771 1.00 32.81 334 ASN A C 1
ATOM 2753 O O . ASN A 1 334 ? -24.978 -17.787 29.270 1.00 32.81 334 ASN A O 1
ATOM 2757 N N . GLY A 1 335 ? -25.734 -19.743 30.115 1.00 33.59 335 GLY A N 1
ATOM 2758 C CA . GLY A 1 335 ? -24.904 -20.731 29.415 1.00 33.59 335 GLY A CA 1
ATOM 2759 C C . GLY A 1 335 ? -23.381 -20.560 29.425 1.00 33.59 335 GLY A C 1
ATOM 2760 O O . GLY A 1 335 ? -22.841 -19.744 28.694 1.00 33.59 335 GLY A O 1
ATOM 2761 N N . ASP A 1 336 ? -22.696 -21.461 30.138 1.00 35.84 336 ASP A N 1
ATOM 2762 C CA . ASP A 1 336 ? -21.378 -22.010 29.781 1.00 35.84 336 ASP A CA 1
ATOM 2763 C C . ASP A 1 336 ? -20.370 -21.035 29.126 1.00 35.84 336 ASP A C 1
ATOM 2765 O O . ASP A 1 336 ? -20.164 -21.067 27.908 1.00 35.84 336 ASP A O 1
ATOM 2769 N N . ILE A 1 337 ? -19.604 -20.275 29.919 1.00 41.66 337 ILE A N 1
ATOM 2770 C CA . ILE A 1 337 ? -18.288 -19.809 29.444 1.00 41.66 337 ILE A CA 1
ATOM 2771 C C . ILE A 1 337 ? -17.377 -21.039 29.410 1.00 41.66 337 ILE A C 1
ATOM 2773 O O . ILE A 1 337 ? -16.682 -21.362 30.370 1.00 41.66 337 ILE A O 1
ATOM 2777 N N . LYS A 1 338 ? -17.447 -21.787 28.309 1.00 45.53 338 LYS A N 1
ATOM 2778 C CA . LYS A 1 338 ? -16.674 -23.019 28.095 1.00 45.53 338 LYS A CA 1
ATOM 2779 C C . LYS A 1 338 ? -15.180 -22.772 27.870 1.00 45.53 338 LYS A C 1
ATOM 2781 O O . LYS A 1 338 ? -14.415 -23.727 27.961 1.00 45.53 338 LYS A O 1
ATOM 2786 N N . ASP A 1 339 ? -14.760 -21.534 27.595 1.00 49.53 339 ASP A N 1
ATOM 2787 C CA . ASP A 1 339 ? -13.358 -21.195 27.336 1.00 49.53 339 ASP A CA 1
ATOM 2788 C C . ASP A 1 339 ? -12.962 -19.824 27.927 1.00 49.53 339 ASP A C 1
ATOM 2790 O O . ASP A 1 339 ? -13.419 -18.784 27.462 1.00 49.53 339 ASP A O 1
ATOM 2794 N N . TYR A 1 340 ? -12.089 -19.837 28.944 1.00 67.62 340 TYR A N 1
ATOM 2795 C CA . TYR A 1 340 ? -11.403 -18.664 29.515 1.00 67.62 340 TYR A CA 1
ATOM 2796 C C . TYR A 1 340 ? -9.900 -18.696 29.158 1.00 67.62 340 TYR A C 1
ATOM 2798 O O . TYR A 1 340 ? -9.020 -18.473 29.993 1.00 67.62 340 TYR A O 1
ATOM 2806 N N . SER A 1 341 ? -9.574 -19.066 27.916 1.00 72.31 341 SER A N 1
ATOM 2807 C CA . SER A 1 341 ? -8.198 -19.109 27.416 1.00 72.31 341 SER A CA 1
ATOM 2808 C C . SER A 1 341 ? -7.596 -17.716 27.205 1.00 72.31 341 SER A C 1
ATOM 2810 O O . SER A 1 341 ? -8.287 -16.705 27.062 1.00 72.31 341 SER A O 1
ATOM 2812 N N . GLU A 1 342 ? -6.264 -17.653 27.119 1.00 75.50 342 GLU A N 1
ATOM 2813 C CA . GLU A 1 342 ? -5.572 -16.434 26.689 1.00 75.50 342 GLU A CA 1
ATOM 2814 C C . GLU A 1 342 ? -6.029 -15.994 25.288 1.00 75.50 342 GLU A C 1
ATOM 2816 O O . GLU A 1 342 ? -6.241 -14.806 25.062 1.00 75.50 342 GLU A O 1
ATOM 2821 N N . SER A 1 343 ? -6.312 -16.950 24.393 1.00 78.88 343 SER A N 1
ATOM 2822 C CA . SER A 1 343 ? -6.856 -16.669 23.059 1.00 78.88 343 SER A CA 1
ATOM 2823 C C . SER A 1 343 ? -8.218 -15.976 23.104 1.00 78.88 343 SER A C 1
ATOM 2825 O O . SER A 1 343 ? -8.444 -15.065 22.309 1.00 78.88 343 SER A O 1
ATOM 2827 N N . PHE A 1 344 ? -9.123 -16.379 24.003 1.00 83.56 344 PHE A N 1
ATOM 2828 C CA . PHE A 1 344 ? -10.416 -15.708 24.167 1.00 83.56 344 PHE A CA 1
ATOM 2829 C C . PHE A 1 344 ? -10.232 -14.241 24.575 1.00 83.56 344 PHE A C 1
ATOM 2831 O O . PHE A 1 344 ? -10.805 -13.346 23.951 1.00 83.56 344 PHE A O 1
ATOM 2838 N N . LYS A 1 345 ? -9.377 -13.988 25.574 1.00 85.56 345 LYS A N 1
ATOM 2839 C CA . LYS A 1 345 ? -9.103 -12.635 26.082 1.00 85.56 345 LYS A CA 1
ATOM 2840 C C . LYS A 1 345 ? -8.464 -11.733 25.026 1.00 85.56 345 LYS A C 1
ATOM 2842 O O . LYS A 1 345 ? -8.833 -10.566 24.931 1.00 85.56 345 LYS A O 1
ATOM 2847 N N . ILE A 1 346 ? -7.546 -12.267 24.217 1.00 85.81 346 ILE A N 1
ATOM 2848 C CA . ILE A 1 346 ? -6.945 -11.536 23.089 1.00 85.81 346 ILE A CA 1
ATOM 2849 C C . ILE A 1 346 ? -8.019 -11.183 22.064 1.00 85.81 346 ILE A C 1
ATOM 2851 O O . ILE A 1 346 ? -8.163 -10.016 21.731 1.00 85.81 346 ILE A O 1
ATOM 2855 N N . ASN A 1 347 ? -8.830 -12.153 21.631 1.00 86.81 347 ASN A N 1
ATOM 2856 C CA . ASN A 1 347 ? -9.888 -11.902 20.651 1.00 86.81 347 ASN A CA 1
ATOM 2857 C C . ASN A 1 347 ? -10.894 -10.845 21.147 1.00 86.81 347 ASN A C 1
ATOM 2859 O O . ASN A 1 347 ? -11.330 -9.998 20.367 1.00 86.81 347 ASN A O 1
ATOM 2863 N N . GLN A 1 348 ? -11.259 -10.873 22.436 1.00 90.38 348 GLN A N 1
ATOM 2864 C CA . GLN A 1 348 ? -12.091 -9.835 23.053 1.00 90.38 348 GLN A CA 1
ATOM 2865 C C . GLN A 1 348 ? -11.391 -8.474 23.040 1.00 90.38 348 GLN A C 1
ATOM 2867 O O . GLN A 1 348 ? -11.986 -7.507 22.577 1.00 90.38 348 GLN A O 1
ATOM 2872 N N . LEU A 1 349 ? -10.142 -8.398 23.509 1.00 92.06 349 LEU A N 1
ATOM 2873 C CA . LEU A 1 349 ? -9.367 -7.158 23.534 1.00 92.06 349 LEU A CA 1
ATOM 2874 C C . LEU A 1 349 ? -9.250 -6.543 22.139 1.00 92.06 349 LEU A C 1
ATOM 2876 O O . LEU A 1 349 ? -9.530 -5.359 21.967 1.00 92.06 349 LEU A O 1
ATOM 2880 N N . THR A 1 350 ? -8.871 -7.349 21.151 1.00 92.19 350 THR A N 1
ATOM 2881 C CA . THR A 1 350 ? -8.751 -6.931 19.758 1.00 92.19 350 THR A CA 1
ATOM 2882 C C . THR A 1 350 ? -10.082 -6.407 19.239 1.00 92.19 350 THR A C 1
ATOM 2884 O O . THR A 1 350 ? -10.135 -5.292 18.727 1.00 92.19 350 THR A O 1
ATOM 2887 N N . ARG A 1 351 ? -11.179 -7.153 19.417 1.00 93.06 351 ARG A N 1
ATOM 2888 C CA . ARG A 1 351 ? -12.511 -6.707 18.988 1.00 93.06 351 ARG A CA 1
ATOM 2889 C C . ARG A 1 351 ? -12.894 -5.376 19.636 1.00 93.06 351 ARG A C 1
ATOM 2891 O O . ARG A 1 351 ? -13.286 -4.462 18.922 1.00 93.06 351 ARG A O 1
ATOM 2898 N N . ASP A 1 352 ? -12.742 -5.250 20.950 1.00 95.06 352 ASP A N 1
ATOM 2899 C CA . ASP A 1 352 ? -13.144 -4.055 21.695 1.00 95.06 352 ASP A CA 1
ATOM 2900 C C . ASP A 1 352 ? -12.311 -2.817 21.278 1.00 95.06 352 ASP A C 1
ATOM 2902 O O . ASP A 1 352 ? -12.843 -1.710 21.170 1.00 95.06 352 ASP A O 1
ATOM 2906 N N . VAL A 1 353 ? -11.017 -2.996 20.977 1.00 96.31 353 VAL A N 1
ATOM 2907 C CA . VAL A 1 353 ? -10.140 -1.943 20.424 1.00 96.31 353 VAL A CA 1
ATOM 2908 C C . VAL A 1 353 ? -10.565 -1.541 19.008 1.00 96.31 353 VAL A C 1
ATOM 2910 O O . VAL A 1 353 ? -10.629 -0.351 18.697 1.00 96.31 353 VAL A O 1
ATOM 2913 N N . ILE A 1 354 ? -10.873 -2.509 18.145 1.00 95.50 354 ILE A N 1
ATOM 2914 C CA . ILE A 1 354 ? -11.287 -2.240 16.763 1.00 95.50 354 ILE A CA 1
ATOM 2915 C C . ILE A 1 354 ? -12.669 -1.585 16.717 1.00 95.50 354 ILE A C 1
ATOM 2917 O O . ILE A 1 354 ? -12.866 -0.629 15.966 1.00 95.50 354 ILE A O 1
ATOM 2921 N N . ASP A 1 355 ? -13.609 -2.023 17.553 1.00 95.56 355 ASP A N 1
ATOM 2922 C CA . ASP A 1 355 ? -14.925 -1.394 17.678 1.00 95.56 355 ASP A CA 1
ATOM 2923 C C . ASP A 1 355 ? -14.812 0.057 18.160 1.00 95.56 355 ASP A C 1
ATOM 2925 O O . ASP A 1 355 ? -15.506 0.936 17.630 1.00 95.56 355 ASP A O 1
ATOM 2929 N N . PHE A 1 356 ? -13.890 0.337 19.091 1.00 97.88 356 PHE A N 1
ATOM 2930 C CA . PHE A 1 356 ? -13.550 1.706 19.470 1.00 97.88 356 PHE A CA 1
ATOM 2931 C C . PHE A 1 356 ? -13.034 2.507 18.273 1.00 97.88 356 PHE A C 1
ATOM 2933 O O . PHE A 1 356 ? -13.599 3.556 17.970 1.00 97.88 356 PHE A O 1
ATOM 2940 N N . PHE A 1 357 ? -12.011 2.024 17.565 1.00 98.31 357 PHE A N 1
ATOM 2941 C CA . PHE A 1 357 ? -11.412 2.769 16.457 1.00 98.31 357 PHE A CA 1
ATOM 2942 C C . PHE A 1 357 ? -12.387 3.029 15.309 1.00 98.31 357 PHE A C 1
ATOM 2944 O O . PHE A 1 357 ? -12.446 4.145 14.794 1.00 98.31 357 PHE A O 1
ATOM 2951 N N . ILE A 1 358 ? -13.202 2.040 14.935 1.00 97.56 358 ILE A N 1
ATOM 2952 C CA . ILE A 1 358 ? -14.222 2.213 13.895 1.00 97.56 358 ILE A CA 1
ATOM 2953 C C . ILE A 1 358 ? -15.241 3.275 14.323 1.00 97.56 358 ILE A C 1
ATOM 2955 O O . ILE A 1 358 ? -15.606 4.134 13.515 1.00 97.56 358 ILE A O 1
ATOM 2959 N N . THR A 1 359 ? -15.703 3.238 15.575 1.00 97.44 359 THR A N 1
ATOM 2960 C CA . THR A 1 359 ? -16.676 4.214 16.095 1.00 97.44 359 THR A CA 1
ATOM 2961 C C . THR A 1 359 ? -16.071 5.610 16.191 1.00 97.44 359 THR A C 1
ATOM 2963 O O . THR A 1 359 ? -16.695 6.594 15.782 1.00 97.44 359 THR A O 1
ATOM 2966 N N . ASP A 1 360 ? -14.834 5.700 16.665 1.00 98.25 360 ASP A N 1
ATOM 2967 C CA . ASP A 1 360 ? -14.081 6.939 16.783 1.00 98.25 360 ASP A CA 1
ATOM 2968 C C . ASP A 1 360 ? -13.906 7.625 15.435 1.00 98.25 360 ASP A C 1
ATOM 2970 O O . ASP A 1 360 ? -14.384 8.745 15.248 1.00 98.25 360 ASP A O 1
ATOM 2974 N N . VAL A 1 361 ? -13.335 6.917 14.463 1.00 98.31 361 VAL A N 1
ATOM 2975 C CA . VAL A 1 361 ? -13.127 7.442 13.114 1.00 98.31 361 VAL A CA 1
ATOM 2976 C C . VAL A 1 361 ? -14.458 7.810 12.478 1.00 98.31 361 VAL A C 1
ATOM 2978 O O . VAL A 1 361 ? -14.584 8.906 11.938 1.00 98.31 361 VAL A O 1
ATOM 2981 N N . THR A 1 362 ? -15.486 6.966 12.581 1.00 97.94 362 THR A N 1
ATOM 2982 C CA . THR A 1 362 ? -16.798 7.251 11.976 1.00 97.94 362 THR A CA 1
ATOM 2983 C C . THR A 1 362 ? -17.425 8.520 12.566 1.00 97.94 362 THR A C 1
ATOM 2985 O O . THR A 1 362 ? -17.854 9.410 11.826 1.00 97.94 362 THR A O 1
ATOM 2988 N N . THR A 1 363 ? -17.471 8.648 13.893 1.00 96.62 363 THR A N 1
ATOM 2989 C CA . THR A 1 363 ? -18.121 9.792 14.555 1.00 96.62 363 THR A CA 1
ATOM 2990 C C . THR A 1 363 ? -17.312 11.082 14.417 1.00 96.62 363 THR A C 1
ATOM 2992 O O . THR A 1 363 ? -17.894 12.143 14.167 1.00 96.62 363 THR A O 1
ATOM 2995 N N . ASN A 1 364 ? -15.982 11.008 14.511 1.00 97.25 364 ASN A N 1
ATOM 2996 C CA . ASN A 1 364 ? -15.088 12.144 14.301 1.00 97.25 364 ASN A CA 1
ATOM 2997 C C . ASN A 1 364 ? -15.158 12.651 12.856 1.00 97.25 364 ASN A C 1
ATOM 2999 O O . ASN A 1 364 ? -15.373 13.842 12.626 1.00 97.25 364 ASN A O 1
ATOM 3003 N N . SER A 1 365 ? -15.085 11.739 11.884 1.00 97.69 365 SER A N 1
ATOM 3004 C CA . SER A 1 365 ? -15.168 12.073 10.459 1.00 97.69 365 SER A CA 1
ATOM 3005 C C . SER A 1 365 ? -16.508 12.707 10.111 1.00 97.69 365 SER A C 1
ATOM 3007 O O . SER A 1 365 ? -16.542 13.745 9.454 1.00 97.69 365 SER A O 1
ATOM 3009 N N . MET A 1 366 ? -17.615 12.161 10.624 1.00 96.88 366 MET A N 1
ATOM 3010 C CA . MET A 1 366 ? -18.938 12.765 10.461 1.00 96.88 366 MET A CA 1
ATOM 3011 C C . MET A 1 366 ? -18.964 14.207 10.991 1.00 96.88 366 MET A C 1
ATOM 3013 O O . MET A 1 366 ? -19.434 15.117 10.311 1.00 96.88 366 MET A O 1
ATOM 3017 N N . ASN A 1 367 ? -18.414 14.453 12.183 1.00 95.00 367 ASN A N 1
ATOM 3018 C CA . ASN A 1 367 ? -18.356 15.800 12.751 1.00 95.00 367 ASN A CA 1
ATOM 3019 C C . ASN A 1 367 ? -17.476 16.752 11.920 1.00 95.00 367 ASN A C 1
ATOM 3021 O O . ASN A 1 367 ? -17.841 17.917 11.751 1.00 95.00 367 ASN A O 1
ATOM 3025 N N . ASN A 1 368 ? -16.348 16.280 11.386 1.00 96.44 368 ASN A N 1
ATOM 3026 C CA . ASN A 1 368 ? -15.476 17.072 10.515 1.00 96.44 368 ASN A CA 1
ATOM 3027 C C . ASN A 1 368 ? -16.172 17.430 9.198 1.00 96.44 368 ASN A C 1
ATOM 3029 O O . ASN A 1 368 ? -16.149 18.592 8.787 1.00 96.44 368 ASN A O 1
ATOM 3033 N N . ILE A 1 369 ? -16.843 16.458 8.576 1.00 96.88 369 ILE A N 1
ATOM 3034 C CA . ILE A 1 369 ? -17.606 16.636 7.337 1.00 96.88 369 ILE A CA 1
ATOM 3035 C C . ILE A 1 369 ? -18.740 17.648 7.543 1.00 96.88 369 ILE A C 1
ATOM 3037 O O . ILE A 1 369 ? -18.881 18.571 6.744 1.00 96.88 369 ILE A O 1
ATOM 3041 N N . LEU A 1 370 ? -19.497 17.552 8.638 1.00 95.00 370 LEU A N 1
ATOM 3042 C CA . LEU A 1 370 ? -20.576 18.500 8.945 1.00 95.00 370 LEU A CA 1
ATOM 3043 C C . LEU A 1 370 ? -20.060 19.926 9.182 1.00 95.00 370 LEU A C 1
ATOM 3045 O O . LEU A 1 370 ? -20.694 20.890 8.761 1.00 95.00 370 LEU A O 1
ATOM 3049 N N . LYS A 1 371 ? -18.913 20.075 9.855 1.00 94.12 371 LYS A N 1
ATOM 3050 C CA . LYS A 1 371 ? -18.346 21.391 10.198 1.00 94.12 371 LYS A CA 1
ATOM 3051 C C . LYS A 1 371 ? -17.644 22.070 9.024 1.00 94.12 371 LYS A C 1
ATOM 3053 O O . LYS A 1 371 ? -17.697 23.292 8.910 1.00 94.12 371 LYS A O 1
ATOM 3058 N N . LYS A 1 372 ? -16.925 21.300 8.205 1.00 96.31 372 LYS A N 1
ATOM 3059 C CA . LYS A 1 372 ? -15.980 21.829 7.209 1.00 96.31 372 LYS A CA 1
ATOM 3060 C C . LYS A 1 372 ? -16.247 21.368 5.782 1.00 96.31 372 LYS A C 1
ATOM 3062 O O . LYS A 1 372 ? -15.805 22.043 4.858 1.00 96.31 372 LYS A O 1
ATOM 3067 N N . GLY A 1 373 ? -16.952 20.251 5.592 1.00 94.44 373 GLY A N 1
ATOM 3068 C CA . GLY A 1 373 ? -17.064 19.548 4.311 1.00 94.44 373 GLY A CA 1
ATOM 3069 C C . GLY A 1 373 ? -17.504 20.443 3.159 1.00 94.44 373 GLY A C 1
ATOM 3070 O O . GLY A 1 373 ? -16.862 20.437 2.116 1.00 94.44 373 GLY A O 1
ATOM 3071 N N . PHE A 1 374 ? -18.520 21.283 3.372 1.00 94.06 374 PHE A N 1
ATOM 3072 C CA . PHE A 1 374 ? -19.001 22.214 2.347 1.00 94.06 374 PHE A CA 1
ATOM 3073 C C . PHE A 1 374 ? -17.947 23.258 1.941 1.00 94.06 374 PHE A C 1
ATOM 3075 O O . PHE A 1 374 ? -17.791 23.549 0.762 1.00 94.06 374 PHE A O 1
ATOM 3082 N N . ASN A 1 375 ? -17.187 23.787 2.904 1.00 95.75 375 ASN A N 1
ATOM 3083 C CA . ASN A 1 375 ? -16.230 24.875 2.670 1.00 95.75 375 ASN A CA 1
ATOM 3084 C C . ASN A 1 375 ? -14.954 24.408 1.962 1.00 95.75 375 ASN A C 1
ATOM 3086 O O . ASN A 1 375 ? -14.297 25.195 1.284 1.00 95.75 375 ASN A O 1
ATOM 3090 N N . VAL A 1 376 ? -14.579 23.142 2.155 1.00 95.25 376 VAL A N 1
ATOM 3091 C CA . VAL A 1 376 ? -13.332 22.577 1.617 1.00 95.25 376 VAL A CA 1
ATOM 3092 C C . VAL A 1 376 ? -13.566 21.681 0.400 1.00 95.25 376 VAL A C 1
ATOM 3094 O O . VAL A 1 376 ? -12.595 21.265 -0.237 1.00 95.25 376 VAL A O 1
ATOM 3097 N N . LYS A 1 377 ? -14.835 21.392 0.078 1.00 95.31 377 LYS A N 1
ATOM 3098 C CA . LYS A 1 377 ? -15.252 20.703 -1.142 1.00 95.31 377 LYS A CA 1
ATOM 3099 C C . LYS A 1 377 ? -15.112 21.635 -2.343 1.00 95.31 377 LYS A C 1
ATOM 3101 O O . LYS A 1 377 ? -15.629 22.748 -2.355 1.00 95.31 377 LYS A O 1
ATOM 3106 N N . VAL A 1 378 ? -14.468 21.135 -3.387 1.00 92.56 378 VAL A N 1
ATOM 3107 C CA . VAL A 1 378 ? -14.362 21.778 -4.697 1.00 92.56 378 VAL A CA 1
ATOM 3108 C C . VAL A 1 378 ? -14.708 20.763 -5.772 1.00 92.56 378 VAL A C 1
ATOM 3110 O O . VAL A 1 378 ? -14.397 19.582 -5.640 1.00 92.56 378 VAL A O 1
ATOM 3113 N N . GLU A 1 379 ? -15.355 21.221 -6.836 1.00 89.25 379 GLU A N 1
ATOM 3114 C CA . GLU A 1 379 ? -15.618 20.399 -8.008 1.00 89.25 379 GLU A CA 1
ATOM 3115 C C . GLU A 1 379 ? -14.667 20.787 -9.141 1.00 89.25 379 GLU A C 1
ATOM 3117 O O . GLU A 1 379 ? -14.608 21.949 -9.539 1.00 89.25 379 GLU A O 1
ATOM 3122 N N . ILE A 1 380 ? -13.898 19.821 -9.641 1.00 83.94 380 ILE A N 1
ATOM 3123 C CA . ILE A 1 380 ? -12.977 20.001 -10.770 1.00 83.94 380 ILE A CA 1
ATOM 3124 C C . ILE A 1 380 ? -13.296 18.897 -11.772 1.00 83.94 380 ILE A C 1
ATOM 3126 O O . ILE A 1 380 ? -13.347 17.728 -11.404 1.00 83.94 380 ILE A O 1
ATOM 3130 N N . ASN A 1 381 ? -13.558 19.247 -13.033 1.00 79.44 381 ASN A N 1
ATOM 3131 C CA . ASN A 1 381 ? -13.892 18.275 -14.085 1.00 79.44 381 ASN A CA 1
ATOM 3132 C C . ASN A 1 381 ? -15.025 17.299 -13.684 1.00 79.44 381 ASN A C 1
ATOM 3134 O O . ASN A 1 381 ? -14.948 16.098 -13.939 1.00 79.44 381 ASN A O 1
ATOM 3138 N N . ASN A 1 382 ? -16.082 17.822 -13.047 1.00 80.06 382 ASN A N 1
ATOM 3139 C CA . ASN A 1 382 ? -17.246 17.076 -12.544 1.00 80.06 382 ASN A CA 1
ATOM 3140 C C . ASN A 1 382 ? -16.936 15.994 -11.494 1.00 80.06 382 ASN A C 1
ATOM 3142 O O . ASN A 1 382 ? -17.605 14.950 -11.459 1.00 80.06 382 ASN A O 1
ATOM 3146 N N . ARG A 1 383 ? -15.894 16.219 -10.689 1.00 85.69 383 ARG A N 1
ATOM 3147 C CA . ARG A 1 383 ? -15.419 15.328 -9.626 1.00 85.69 383 ARG A CA 1
ATOM 3148 C C . ARG A 1 383 ? -15.208 16.109 -8.343 1.00 85.69 383 ARG A C 1
ATOM 3150 O O . ARG A 1 383 ? -14.826 17.274 -8.378 1.00 85.69 383 ARG A O 1
ATOM 3157 N N . ILE A 1 384 ? -15.414 15.441 -7.217 1.00 90.69 384 ILE A N 1
ATOM 3158 C CA . ILE A 1 384 ? -15.372 16.047 -5.887 1.00 90.69 384 ILE A CA 1
ATOM 3159 C C . ILE A 1 384 ? -13.964 15.941 -5.286 1.00 90.69 384 ILE A C 1
ATOM 3161 O O . ILE A 1 384 ? -13.424 14.848 -5.119 1.00 90.69 384 ILE A O 1
ATOM 3165 N N . TYR A 1 385 ? -13.397 17.081 -4.909 1.00 91.62 385 TYR A N 1
ATOM 3166 C CA . TYR A 1 385 ? -12.095 17.198 -4.260 1.00 91.62 385 TYR A CA 1
ATOM 3167 C C . TYR A 1 385 ? -12.261 17.851 -2.894 1.00 91.62 385 TYR A C 1
ATOM 3169 O O . TYR A 1 385 ? -12.846 18.928 -2.785 1.00 91.62 385 TYR A O 1
ATOM 3177 N N . PHE A 1 386 ? -11.693 17.243 -1.859 1.00 94.44 386 PHE A N 1
ATOM 3178 C CA . PHE A 1 386 ? -11.586 17.843 -0.535 1.00 94.44 386 PHE A CA 1
ATOM 3179 C C . PHE A 1 386 ? -10.169 18.377 -0.319 1.00 94.44 386 PHE A C 1
ATOM 3181 O O . PHE A 1 386 ? -9.191 17.631 -0.376 1.00 94.44 386 PHE A O 1
ATOM 3188 N N . LYS A 1 387 ? -10.058 19.687 -0.072 1.00 93.62 387 LYS A N 1
ATOM 3189 C CA . LYS A 1 387 ? -8.773 20.379 0.150 1.00 93.62 387 LYS A CA 1
ATOM 3190 C C . LYS A 1 387 ? -8.177 20.161 1.544 1.00 93.62 387 LYS A C 1
ATOM 3192 O O . LYS A 1 387 ? -7.021 20.503 1.770 1.00 93.62 387 LYS A O 1
ATOM 3197 N N . GLU A 1 388 ? -8.951 19.595 2.465 1.00 95.12 388 GLU A N 1
ATOM 3198 C CA . GLU A 1 388 ? -8.525 19.229 3.817 1.00 95.12 388 GLU A CA 1
ATOM 3199 C C . GLU A 1 388 ? -8.785 17.737 4.066 1.00 95.12 388 GLU A C 1
ATOM 3201 O O . GLU A 1 388 ? -9.731 17.161 3.520 1.00 95.12 388 GLU A O 1
ATOM 3206 N N . LYS A 1 389 ? -7.963 17.120 4.926 1.00 96.00 389 LYS A N 1
ATOM 3207 C CA . LYS A 1 389 ? -8.229 15.777 5.453 1.00 96.00 389 LYS A CA 1
ATOM 3208 C C . LYS A 1 389 ? -9.390 15.877 6.446 1.00 96.00 389 LYS A C 1
ATOM 3210 O O . LYS A 1 389 ? -9.313 16.634 7.413 1.00 96.00 389 LYS A O 1
ATOM 3215 N N . LEU A 1 390 ? -10.472 15.152 6.182 1.00 97.62 390 LEU A N 1
ATOM 3216 C CA . LEU A 1 390 ? -11.692 15.156 6.997 1.00 97.62 390 LEU A CA 1
ATOM 3217 C C . LEU A 1 390 ? -11.931 13.817 7.694 1.00 97.62 390 LEU A C 1
ATOM 3219 O O . LEU A 1 390 ? -12.583 13.797 8.739 1.00 97.62 390 LEU A O 1
ATOM 3223 N N . VAL A 1 391 ? -11.396 12.728 7.139 1.00 98.12 391 VAL A N 1
ATOM 3224 C CA . VAL A 1 391 ? -11.478 11.388 7.723 1.00 98.12 391 VAL A CA 1
ATOM 3225 C C . VAL A 1 391 ? -10.184 11.080 8.460 1.00 98.12 391 VAL A C 1
ATOM 3227 O O . VAL A 1 391 ? -9.125 10.971 7.845 1.00 98.12 391 VAL A O 1
ATOM 3230 N N . ASP A 1 392 ? -10.272 10.984 9.782 1.00 97.25 392 ASP A N 1
ATOM 3231 C CA . ASP A 1 392 ? -9.144 10.662 10.655 1.00 97.25 392 ASP A CA 1
ATOM 3232 C C . ASP A 1 392 ? -9.637 10.223 12.040 1.00 97.25 392 ASP A C 1
ATOM 3234 O O . ASP A 1 392 ? -10.811 10.425 12.390 1.00 97.25 392 ASP A O 1
ATOM 3238 N N . PHE A 1 393 ? -8.727 9.682 12.846 1.00 98.06 393 PHE A N 1
ATOM 3239 C CA . PHE A 1 393 ? -8.952 9.474 14.273 1.00 98.06 393 PHE A CA 1
ATOM 3240 C C . PHE A 1 393 ? -9.301 10.786 14.980 1.00 98.06 393 PHE A C 1
ATOM 3242 O O . PHE A 1 393 ? -8.882 11.881 14.585 1.00 98.06 393 PHE A O 1
ATOM 3249 N N . SER A 1 394 ? -10.057 10.684 16.069 1.00 97.62 394 SER A N 1
ATOM 3250 C CA . SER A 1 394 ? -10.168 11.783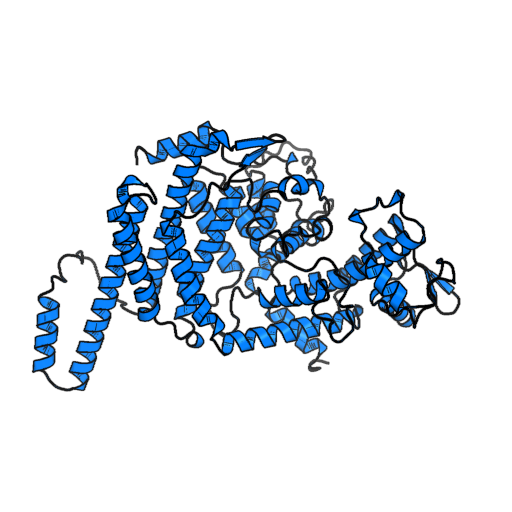 17.020 1.00 97.62 394 SER A CA 1
ATOM 3251 C C . SER A 1 394 ? -8.839 12.004 17.746 1.00 97.62 394 SER A C 1
ATOM 3253 O O . SER A 1 394 ? -7.905 11.201 17.663 1.00 97.62 394 SER A O 1
ATOM 3255 N N . TYR A 1 395 ? -8.761 13.084 18.524 1.00 96.88 395 TYR A N 1
ATOM 3256 C CA . TYR A 1 395 ? -7.571 13.381 19.319 1.00 96.88 395 TYR A CA 1
ATOM 3257 C C . TYR A 1 395 ? -7.202 12.230 20.271 1.00 96.88 395 TYR A C 1
ATOM 3259 O O . TYR A 1 395 ? -6.027 11.893 20.413 1.00 96.88 395 TYR A O 1
ATOM 3267 N N . TYR A 1 396 ? -8.193 11.600 20.909 1.00 97.44 396 TYR A N 1
ATOM 3268 C CA . TYR A 1 396 ? -7.939 10.465 21.799 1.00 97.44 396 TYR A CA 1
ATOM 3269 C C . TYR A 1 396 ? -7.816 9.137 21.060 1.00 97.44 396 TYR A C 1
ATOM 3271 O O . TYR A 1 396 ? -7.044 8.286 21.502 1.00 97.44 396 TYR A O 1
ATOM 3279 N N . GLY A 1 397 ? -8.515 8.972 19.932 1.00 97.44 397 GLY A N 1
ATOM 3280 C CA . GLY A 1 397 ? -8.313 7.829 19.047 1.00 97.44 397 GLY A CA 1
ATOM 3281 C C . GLY A 1 397 ? -6.854 7.722 18.616 1.00 97.44 397 GLY A C 1
ATOM 3282 O O . GLY A 1 397 ? -6.235 6.674 18.805 1.00 97.44 397 GLY A O 1
ATOM 3283 N N . LYS A 1 398 ? -6.265 8.840 18.169 1.00 97.56 398 LYS A N 1
ATOM 3284 C CA . LYS A 1 398 ? -4.868 8.866 17.726 1.00 97.56 398 LYS A CA 1
ATOM 3285 C C . LYS A 1 398 ? -3.888 8.551 18.853 1.00 97.56 398 LYS A C 1
ATOM 3287 O O . LYS A 1 398 ? -2.957 7.780 18.665 1.00 97.56 398 LYS A O 1
ATOM 3292 N N . GLN A 1 399 ? -4.141 9.075 20.050 1.00 97.31 399 GLN A N 1
ATOM 3293 C CA . GLN A 1 399 ? -3.321 8.768 21.222 1.00 97.31 399 GLN A CA 1
ATOM 3294 C C . GLN A 1 399 ? -3.328 7.284 21.606 1.00 97.31 399 GLN A C 1
ATOM 3296 O O . GLN A 1 399 ? -2.321 6.783 22.111 1.00 97.31 399 GLN A O 1
ATOM 3301 N N . LEU A 1 400 ? -4.461 6.593 21.451 1.00 97.19 400 LEU A N 1
ATOM 3302 C CA . LEU A 1 400 ? -4.528 5.160 21.726 1.00 97.19 400 LEU A CA 1
ATOM 3303 C C . LEU A 1 400 ? -3.816 4.352 20.633 1.00 97.19 400 LEU A C 1
ATOM 3305 O O . LEU A 1 400 ? -3.055 3.448 20.971 1.00 97.19 400 LEU A O 1
ATOM 3309 N N . ASP A 1 401 ? -4.025 4.706 19.361 1.00 96.44 401 ASP A N 1
ATOM 3310 C CA . ASP A 1 401 ? -3.320 4.120 18.211 1.00 96.44 401 ASP A CA 1
ATOM 3311 C C . ASP A 1 401 ? -1.795 4.199 18.388 1.00 96.44 401 ASP A C 1
ATOM 3313 O O . ASP A 1 401 ? -1.120 3.169 18.397 1.00 96.44 401 ASP A O 1
ATOM 3317 N N . GLU A 1 402 ? -1.265 5.393 18.664 1.00 95.75 402 GLU A N 1
ATOM 3318 C CA . GLU A 1 402 ? 0.167 5.620 18.897 1.00 95.75 402 GLU A CA 1
ATOM 3319 C C . GLU A 1 402 ? 0.698 4.791 20.076 1.00 95.75 402 GLU A C 1
ATOM 3321 O O . GLU A 1 402 ? 1.755 4.169 19.981 1.00 95.75 402 GLU A O 1
ATOM 3326 N N . ALA A 1 403 ? -0.050 4.708 21.181 1.00 94.50 403 ALA A N 1
ATOM 3327 C CA . ALA A 1 403 ? 0.379 3.949 22.355 1.00 94.50 403 ALA A CA 1
ATOM 3328 C C . ALA A 1 403 ? 0.454 2.432 22.107 1.00 94.50 403 ALA A C 1
ATOM 3330 O O . ALA A 1 403 ? 1.314 1.761 22.695 1.00 94.50 403 ALA A O 1
ATOM 3331 N N . ILE A 1 404 ? -0.450 1.893 21.282 1.00 92.75 404 ILE A N 1
ATOM 3332 C CA . ILE A 1 404 ? -0.436 0.489 20.849 1.00 92.75 404 ILE A CA 1
ATOM 3333 C C . ILE A 1 404 ? 0.724 0.273 19.875 1.00 92.75 404 ILE A C 1
ATOM 3335 O O . ILE A 1 404 ? 1.512 -0.658 20.050 1.00 92.75 404 ILE A O 1
ATOM 3339 N N . GLU A 1 405 ? 0.874 1.160 18.892 1.00 91.19 405 GLU A N 1
ATOM 3340 C CA . GLU A 1 405 ? 1.929 1.085 17.887 1.00 91.19 405 GLU A CA 1
ATOM 3341 C C . GLU A 1 405 ? 3.332 1.105 18.502 1.00 91.19 405 GLU A C 1
ATOM 3343 O O . GLU A 1 405 ? 4.157 0.240 18.199 1.00 91.19 405 GLU A O 1
ATOM 3348 N N . GLU A 1 406 ? 3.613 2.062 19.385 1.00 91.25 406 GLU A N 1
ATOM 3349 C CA . GLU A 1 406 ? 4.908 2.191 20.058 1.00 91.25 406 GLU A CA 1
ATOM 3350 C C . GLU A 1 406 ? 5.270 0.932 20.847 1.00 91.25 406 GLU A C 1
ATOM 3352 O O . GLU A 1 406 ? 6.413 0.466 20.806 1.00 91.25 406 GLU A O 1
ATOM 3357 N N . TYR A 1 407 ? 4.289 0.364 21.552 1.00 89.38 407 TYR A N 1
ATOM 3358 C CA . TYR A 1 407 ? 4.482 -0.841 22.346 1.00 89.38 407 TYR A CA 1
ATOM 3359 C C . TYR A 1 407 ? 4.882 -2.032 21.466 1.00 89.38 407 TYR A C 1
ATOM 3361 O O . TYR A 1 407 ? 5.852 -2.731 21.772 1.00 89.38 407 TYR A O 1
ATOM 3369 N N . ILE A 1 408 ? 4.178 -2.235 20.352 1.00 85.31 408 ILE A N 1
ATOM 3370 C CA . ILE A 1 408 ? 4.393 -3.388 19.473 1.00 85.31 408 ILE A CA 1
ATOM 3371 C C . ILE A 1 408 ? 5.667 -3.210 18.643 1.00 85.31 408 ILE A C 1
ATOM 3373 O O . ILE A 1 408 ? 6.491 -4.124 18.588 1.00 85.31 408 ILE A O 1
ATOM 3377 N N . LYS A 1 409 ? 5.923 -2.011 18.101 1.00 84.50 409 LYS A N 1
ATOM 3378 C CA . LYS A 1 409 ? 7.184 -1.694 17.406 1.00 84.50 409 LYS A CA 1
ATOM 3379 C C . LYS A 1 409 ? 8.404 -1.963 18.282 1.00 84.50 409 LYS A C 1
ATOM 3381 O O . LYS A 1 409 ? 9.383 -2.535 17.803 1.00 84.50 409 LYS A O 1
ATOM 3386 N N . ALA A 1 410 ? 8.357 -1.594 19.563 1.00 84.19 410 ALA A N 1
ATOM 3387 C CA . ALA A 1 410 ? 9.457 -1.858 20.486 1.00 84.19 410 ALA A CA 1
ATOM 3388 C C . ALA A 1 410 ? 9.721 -3.364 20.669 1.00 84.19 410 ALA A C 1
ATOM 3390 O O . ALA A 1 410 ? 10.872 -3.775 20.807 1.00 84.19 410 ALA A O 1
ATOM 3391 N N . LYS A 1 411 ? 8.680 -4.200 20.646 1.00 83.81 411 LYS A N 1
ATOM 3392 C CA . LYS A 1 411 ? 8.806 -5.662 20.742 1.00 83.81 411 LYS A CA 1
ATOM 3393 C C . LYS A 1 411 ? 9.356 -6.275 19.459 1.00 83.81 411 LYS A C 1
ATOM 3395 O O . LYS A 1 411 ? 10.296 -7.064 19.509 1.00 83.81 411 LYS A O 1
ATOM 3400 N N . ILE A 1 412 ? 8.840 -5.823 18.322 1.00 78.69 412 ILE A N 1
ATOM 3401 C CA . ILE A 1 412 ? 9.280 -6.197 16.977 1.00 78.69 412 ILE A CA 1
ATOM 3402 C C . ILE A 1 412 ? 10.775 -5.929 16.772 1.00 78.69 412 ILE A C 1
ATOM 3404 O O . ILE A 1 412 ? 11.520 -6.826 16.381 1.00 78.69 412 ILE A O 1
ATOM 3408 N N . LEU A 1 413 ? 11.228 -4.703 17.055 1.00 74.50 413 LEU A N 1
ATOM 3409 C CA . LEU A 1 413 ? 12.609 -4.277 16.800 1.00 74.50 413 LEU A CA 1
ATOM 3410 C C . LEU A 1 413 ? 13.629 -5.103 17.590 1.00 74.50 413 LEU A C 1
ATOM 3412 O O . LEU A 1 413 ? 14.729 -5.365 17.105 1.00 74.50 413 LEU A O 1
ATOM 3416 N N . ASN A 1 414 ? 13.247 -5.536 18.790 1.00 77.12 414 ASN A N 1
ATOM 3417 C CA . ASN A 1 414 ? 14.102 -6.307 19.684 1.00 77.12 414 ASN A CA 1
ATOM 3418 C C . ASN A 1 414 ? 14.012 -7.827 19.457 1.00 77.12 414 ASN A C 1
ATOM 3420 O O . ASN A 1 414 ? 14.689 -8.582 20.156 1.00 77.12 414 ASN A O 1
ATOM 3424 N N . SER A 1 415 ? 13.217 -8.300 18.491 1.00 82.44 415 SER A N 1
ATOM 3425 C CA . SER A 1 415 ? 13.069 -9.732 18.231 1.00 82.44 415 SER A CA 1
ATOM 3426 C C . SER A 1 415 ? 14.197 -10.292 17.367 1.00 82.44 415 SER A C 1
ATOM 3428 O O . SER A 1 415 ? 14.470 -9.827 16.256 1.00 82.44 415 SER A O 1
ATOM 3430 N N . TYR A 1 416 ? 14.842 -11.350 17.861 1.00 83.31 416 TYR A N 1
ATOM 3431 C CA . TYR A 1 416 ? 15.899 -12.060 17.141 1.00 83.31 416 TYR A CA 1
ATOM 3432 C C . TYR A 1 416 ? 15.405 -12.639 15.805 1.00 83.31 416 TYR A C 1
ATOM 3434 O O . TYR A 1 416 ? 16.066 -12.473 14.776 1.00 83.31 416 TYR A O 1
ATOM 3442 N N . ASN A 1 417 ? 14.236 -13.287 15.797 1.00 79.50 417 ASN A N 1
ATOM 3443 C CA . ASN A 1 417 ? 13.721 -13.962 14.603 1.00 79.50 417 ASN A CA 1
ATOM 3444 C C . ASN A 1 417 ? 13.263 -12.976 13.531 1.00 79.50 417 ASN A C 1
ATOM 3446 O O . ASN A 1 417 ? 13.495 -13.222 12.345 1.00 79.50 417 ASN A O 1
ATOM 3450 N N . VAL A 1 418 ? 12.732 -11.821 13.939 1.00 79.69 418 VAL A N 1
ATOM 3451 C CA . VAL A 1 418 ? 12.432 -10.709 13.030 1.00 79.69 418 VAL A CA 1
ATOM 3452 C C . VAL A 1 418 ? 13.699 -10.211 12.339 1.00 79.69 418 VAL A C 1
ATOM 3454 O O . VAL A 1 418 ? 13.774 -10.195 11.112 1.00 79.69 418 VAL A O 1
ATOM 3457 N N . ASN A 1 419 ? 14.740 -9.890 13.109 1.00 83.69 419 ASN A N 1
ATOM 3458 C CA . ASN A 1 419 ? 16.007 -9.408 12.555 1.00 83.69 419 ASN A CA 1
ATOM 3459 C C . ASN A 1 419 ? 16.671 -10.449 11.634 1.00 83.69 419 ASN A C 1
ATOM 3461 O O . ASN A 1 419 ? 17.221 -10.111 10.581 1.00 83.69 419 ASN A O 1
ATOM 3465 N N . ARG A 1 420 ? 16.589 -11.737 11.992 1.00 85.94 420 ARG A N 1
ATOM 3466 C CA . ARG A 1 420 ? 17.081 -12.840 11.157 1.00 85.94 420 ARG A CA 1
ATOM 3467 C C . ARG A 1 420 ? 16.290 -12.972 9.853 1.00 85.94 420 ARG A C 1
ATOM 3469 O O . ARG A 1 420 ? 16.895 -13.169 8.796 1.00 85.94 420 ARG A O 1
ATOM 3476 N N . PHE A 1 421 ? 14.963 -12.872 9.913 1.00 84.94 421 PHE A N 1
ATOM 3477 C CA . PHE A 1 421 ? 14.099 -12.890 8.735 1.00 84.94 421 PHE A CA 1
ATOM 3478 C C . PHE A 1 421 ? 14.420 -11.736 7.788 1.00 84.94 421 PHE A C 1
ATOM 3480 O O . PHE A 1 421 ? 14.612 -11.969 6.593 1.00 84.94 421 PHE A O 1
ATOM 3487 N N . ASP A 1 422 ? 14.558 -10.521 8.316 1.00 87.44 422 ASP A N 1
ATOM 3488 C CA . ASP A 1 422 ? 14.889 -9.338 7.524 1.00 87.44 422 ASP A CA 1
ATOM 3489 C C . ASP A 1 422 ? 16.256 -9.486 6.839 1.00 87.44 422 ASP A C 1
ATOM 3491 O O . ASP A 1 422 ? 16.397 -9.211 5.641 1.00 87.44 422 ASP A O 1
ATOM 3495 N N . GLY A 1 423 ? 17.257 -10.002 7.560 1.00 90.69 423 GLY A N 1
ATOM 3496 C CA . GLY A 1 423 ? 18.577 -10.305 7.003 1.00 90.69 423 GLY A CA 1
ATOM 3497 C C . GLY A 1 423 ? 18.520 -11.304 5.841 1.00 90.69 423 GLY A C 1
A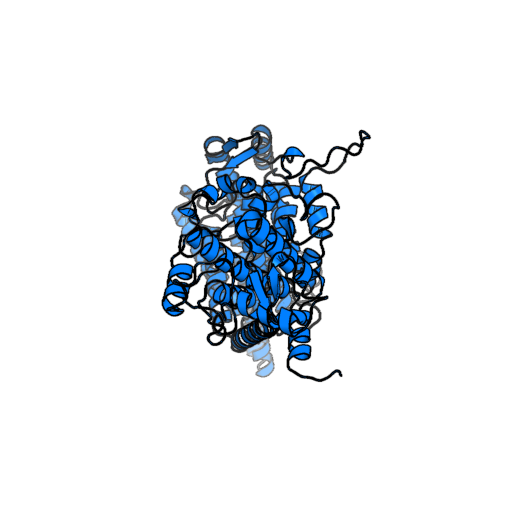TOM 3498 O O . GLY A 1 423 ? 19.083 -11.049 4.771 1.00 90.69 423 GLY A O 1
ATOM 3499 N N . ASN A 1 424 ? 17.794 -12.411 6.019 1.00 91.12 424 ASN A N 1
ATOM 3500 C CA . ASN A 1 424 ? 17.616 -13.434 4.984 1.00 91.12 424 ASN A CA 1
ATOM 3501 C C . ASN A 1 424 ? 16.850 -12.899 3.768 1.00 91.12 424 ASN A C 1
ATOM 3503 O O . ASN A 1 424 ? 17.270 -13.107 2.630 1.00 91.12 424 ASN A O 1
ATOM 3507 N N . SER A 1 425 ? 15.761 -12.173 4.006 1.00 92.38 425 SER A N 1
ATOM 3508 C CA . SER A 1 425 ? 14.919 -11.576 2.967 1.00 92.38 425 SER A CA 1
ATOM 3509 C C . SER A 1 425 ? 15.717 -10.603 2.104 1.00 92.38 425 SER A C 1
ATOM 3511 O O . SER A 1 425 ? 15.735 -10.715 0.876 1.00 92.38 425 SER A O 1
ATOM 3513 N N . ARG A 1 426 ? 16.479 -9.703 2.740 1.00 95.06 426 ARG A N 1
ATOM 3514 C CA . ARG A 1 426 ? 17.395 -8.786 2.049 1.00 95.06 426 ARG A CA 1
ATOM 3515 C C . ARG A 1 426 ? 18.410 -9.544 1.202 1.00 95.06 426 ARG A C 1
ATOM 3517 O O . ARG A 1 426 ? 18.661 -9.171 0.057 1.00 95.06 426 ARG A O 1
ATOM 3524 N N . TYR A 1 427 ? 18.999 -10.604 1.754 1.00 95.69 427 TYR A N 1
ATOM 3525 C CA . TYR A 1 427 ? 19.983 -11.412 1.043 1.00 95.69 427 TYR A CA 1
ATOM 3526 C C . TYR A 1 427 ? 19.388 -12.065 -0.211 1.00 95.69 427 TYR A C 1
ATOM 3528 O O . TYR A 1 427 ? 19.962 -11.914 -1.291 1.00 95.69 427 TYR A O 1
ATOM 3536 N N . ILE A 1 428 ? 18.227 -12.718 -0.092 1.00 95.81 428 ILE A N 1
ATOM 3537 C CA . ILE A 1 428 ? 17.538 -13.388 -1.206 1.00 95.81 428 ILE A CA 1
ATOM 3538 C C . ILE A 1 428 ? 17.239 -12.394 -2.329 1.00 95.81 428 ILE A C 1
ATOM 3540 O O . ILE A 1 428 ? 17.636 -12.629 -3.472 1.00 95.81 428 ILE A O 1
ATOM 3544 N N . ILE A 1 429 ? 16.617 -11.255 -2.009 1.00 97.06 429 ILE A N 1
ATOM 3545 C CA . ILE A 1 429 ? 16.278 -10.223 -3.000 1.00 97.06 429 ILE A CA 1
ATOM 3546 C C . ILE A 1 429 ? 17.530 -9.720 -3.717 1.00 97.06 429 ILE A C 1
ATOM 3548 O O . ILE A 1 429 ? 17.547 -9.646 -4.947 1.00 97.06 429 ILE A O 1
ATOM 3552 N N . LYS A 1 430 ? 18.615 -9.453 -2.980 1.00 97.00 430 LYS A N 1
ATOM 3553 C CA . LYS A 1 430 ? 19.887 -9.029 -3.581 1.00 97.00 430 LYS A CA 1
ATOM 3554 C C . LYS A 1 430 ? 20.492 -10.090 -4.493 1.00 97.00 430 LYS A C 1
ATOM 3556 O O . LYS A 1 430 ? 21.035 -9.730 -5.536 1.00 97.00 430 LYS A O 1
ATOM 3561 N N . GLN A 1 431 ? 20.436 -11.372 -4.130 1.00 96.56 431 GLN A N 1
ATOM 3562 C CA . GLN A 1 431 ? 20.972 -12.435 -4.984 1.00 96.56 431 GLN A CA 1
ATOM 3563 C C . GLN A 1 431 ? 20.121 -12.628 -6.243 1.00 96.56 431 GLN A C 1
ATOM 3565 O O . GLN A 1 431 ? 20.681 -12.677 -7.334 1.00 96.56 431 GLN A O 1
ATOM 3570 N N . LEU A 1 432 ? 18.789 -12.631 -6.134 1.00 97.56 432 LEU A N 1
ATOM 3571 C CA . LEU A 1 432 ? 17.898 -12.656 -7.301 1.00 97.56 432 LEU A CA 1
ATOM 3572 C C . LEU A 1 432 ? 18.195 -11.488 -8.244 1.00 97.56 432 LEU A C 1
ATOM 3574 O O . LEU A 1 432 ? 18.445 -11.686 -9.434 1.00 97.56 432 LEU A O 1
ATOM 3578 N N . PHE A 1 433 ? 18.260 -10.273 -7.696 1.00 97.81 433 PHE A N 1
ATOM 3579 C CA . PHE A 1 433 ? 18.577 -9.080 -8.470 1.00 97.81 433 PHE A CA 1
ATOM 3580 C C . PHE A 1 433 ? 19.943 -9.207 -9.149 1.00 97.81 433 PHE A C 1
ATOM 3582 O O . PHE A 1 433 ? 20.079 -8.934 -10.339 1.00 97.81 433 PHE A O 1
ATOM 3589 N N . LYS A 1 434 ? 20.961 -9.679 -8.421 1.00 96.44 434 LYS A N 1
ATOM 3590 C CA . LYS A 1 434 ? 22.312 -9.904 -8.947 1.00 96.44 434 LYS A CA 1
ATOM 3591 C C . LYS A 1 434 ? 22.340 -10.928 -10.079 1.00 96.44 434 LYS A C 1
ATOM 3593 O O . LYS A 1 434 ? 23.066 -10.695 -11.045 1.00 96.44 434 LYS A O 1
ATOM 3598 N N . ALA A 1 435 ? 21.600 -12.030 -9.971 1.00 96.00 435 ALA A N 1
ATOM 3599 C CA . ALA A 1 435 ? 21.520 -13.061 -11.005 1.00 96.00 435 ALA A CA 1
ATOM 3600 C C . ALA A 1 435 ? 20.938 -12.489 -12.303 1.00 96.00 435 ALA A C 1
ATOM 3602 O O . ALA A 1 435 ? 21.616 -12.488 -13.333 1.00 96.00 435 ALA A O 1
ATOM 3603 N N . TYR A 1 436 ? 19.750 -11.884 -12.229 1.00 96.50 436 TYR A N 1
ATOM 3604 C CA . TYR A 1 436 ? 19.082 -11.297 -13.395 1.00 96.50 436 TYR A CA 1
ATOM 3605 C C . TYR A 1 436 ? 19.844 -10.102 -13.965 1.00 96.50 436 TYR A C 1
ATOM 3607 O O . TYR A 1 436 ? 19.952 -9.959 -15.181 1.00 96.50 436 TYR A O 1
ATOM 3615 N N . TYR A 1 437 ? 20.468 -9.293 -13.106 1.00 95.56 437 TYR A N 1
ATOM 3616 C CA . TYR A 1 437 ? 21.380 -8.246 -13.545 1.00 95.56 437 TYR A CA 1
ATOM 3617 C C . TYR A 1 437 ? 22.581 -8.837 -14.282 1.00 95.56 437 TYR A C 1
ATOM 3619 O O . TYR A 1 437 ? 23.004 -8.284 -15.293 1.00 95.56 437 TYR A O 1
ATOM 3627 N N . ALA A 1 438 ? 23.166 -9.941 -13.813 1.00 92.75 438 ALA A N 1
ATOM 3628 C CA . ALA A 1 438 ? 24.319 -10.566 -14.453 1.00 92.75 438 ALA A CA 1
ATOM 3629 C C . ALA A 1 438 ? 23.957 -11.209 -15.798 1.00 92.75 438 ALA A C 1
ATOM 3631 O O . ALA A 1 438 ? 24.695 -11.005 -16.767 1.00 92.75 438 ALA A O 1
ATOM 3632 N N . ASN A 1 439 ? 22.834 -11.916 -15.880 1.00 92.44 439 ASN A N 1
ATOM 3633 C CA . ASN A 1 439 ? 22.357 -12.557 -17.098 1.00 92.44 439 ASN A CA 1
ATOM 3634 C C . ASN A 1 439 ? 20.828 -12.423 -17.221 1.00 92.44 439 ASN A C 1
ATOM 3636 O O . ASN A 1 439 ? 20.097 -13.251 -16.674 1.00 92.44 439 ASN A O 1
ATOM 3640 N N . PRO A 1 440 ? 20.321 -11.445 -17.991 1.00 92.44 440 PRO A N 1
ATOM 3641 C CA . PRO A 1 440 ? 18.886 -11.193 -18.062 1.00 92.44 440 PRO A CA 1
ATOM 3642 C C . PRO A 1 440 ? 18.111 -12.348 -18.689 1.00 92.44 440 PRO A C 1
ATOM 3644 O O . PRO A 1 440 ? 16.939 -12.517 -18.374 1.00 92.44 440 PRO A O 1
ATOM 3647 N N . ARG A 1 441 ? 18.760 -13.204 -19.496 1.00 93.12 441 ARG A N 1
ATOM 3648 C CA . ARG A 1 441 ? 18.149 -14.419 -20.070 1.00 93.12 441 ARG A CA 1
ATOM 3649 C C . ARG A 1 441 ? 17.674 -15.434 -19.024 1.00 93.12 441 ARG A C 1
ATOM 3651 O O . ARG A 1 441 ? 17.016 -16.398 -19.390 1.00 93.12 441 ARG A O 1
ATOM 3658 N N . GLN A 1 442 ? 18.023 -15.244 -17.751 1.00 93.56 442 GLN A N 1
ATOM 3659 C CA . GLN A 1 442 ? 17.485 -16.026 -16.637 1.00 93.56 442 GLN A CA 1
ATOM 3660 C C . GLN A 1 442 ? 16.073 -15.577 -16.221 1.00 93.56 442 GLN A C 1
ATOM 3662 O O . GLN A 1 442 ? 15.399 -16.312 -15.509 1.00 93.56 442 GLN A O 1
ATOM 3667 N N . MET A 1 443 ? 15.609 -14.399 -16.655 1.00 94.88 443 MET A N 1
ATOM 3668 C CA . MET A 1 443 ? 14.223 -13.967 -16.463 1.00 94.88 443 MET A CA 1
ATOM 3669 C C . MET A 1 443 ? 13.280 -14.637 -17.477 1.00 94.88 443 MET A C 1
ATOM 3671 O O . MET A 1 443 ? 13.707 -14.999 -18.578 1.00 94.88 443 MET A O 1
ATOM 3675 N N . PRO A 1 444 ? 11.976 -14.742 -17.169 1.00 93.88 444 PRO A N 1
ATOM 3676 C CA . PRO A 1 444 ? 10.982 -15.245 -18.106 1.00 93.88 444 PRO A CA 1
ATOM 3677 C C . PRO A 1 444 ? 10.915 -14.447 -19.414 1.00 93.88 444 PRO A C 1
ATOM 3679 O O . PRO A 1 444 ? 11.108 -13.229 -19.449 1.00 93.88 444 PRO A O 1
ATOM 3682 N N . LYS A 1 445 ? 10.525 -15.138 -20.493 1.00 93.12 445 LYS A N 1
ATOM 3683 C CA . LYS A 1 445 ? 10.435 -14.585 -21.854 1.00 93.12 445 LYS A CA 1
ATOM 3684 C C . LYS A 1 445 ? 9.649 -13.269 -21.934 1.00 93.12 445 LYS A C 1
ATOM 3686 O O . LYS A 1 445 ? 10.104 -12.332 -22.578 1.00 93.12 445 LYS A O 1
ATOM 3691 N N . HIS A 1 446 ? 8.509 -13.182 -21.249 1.00 90.81 446 HIS A N 1
ATOM 3692 C CA . HIS A 1 446 ? 7.647 -11.998 -21.289 1.00 90.81 446 HIS A CA 1
ATOM 3693 C C . HIS A 1 446 ? 8.302 -10.752 -20.658 1.00 90.81 446 HIS A C 1
ATOM 3695 O O . HIS A 1 446 ? 8.070 -9.637 -21.120 1.00 90.81 446 HIS A O 1
ATOM 3701 N N . ASN A 1 447 ? 9.166 -10.912 -19.645 1.00 93.81 447 ASN A N 1
ATOM 3702 C CA . ASN A 1 447 ? 9.938 -9.801 -19.078 1.00 93.81 447 ASN A CA 1
ATOM 3703 C C . ASN A 1 447 ? 10.999 -9.304 -20.066 1.00 93.81 447 ASN A C 1
ATOM 3705 O O . ASN A 1 447 ? 11.187 -8.099 -20.214 1.00 93.81 447 ASN A O 1
ATOM 3709 N N . LEU A 1 448 ? 11.661 -10.227 -20.769 1.00 94.81 448 LEU A N 1
ATOM 3710 C CA . LEU A 1 448 ? 12.636 -9.900 -21.812 1.00 94.81 448 LEU A CA 1
ATOM 3711 C C . LEU A 1 448 ? 11.985 -9.185 -23.000 1.00 94.81 448 LEU A C 1
ATOM 3713 O O . LEU A 1 448 ? 12.537 -8.215 -23.510 1.00 94.81 448 LEU A O 1
ATOM 3717 N N . GLU A 1 449 ? 10.801 -9.633 -23.417 1.00 92.81 449 GLU A N 1
ATOM 3718 C CA . GLU A 1 449 ? 10.005 -8.978 -24.461 1.00 92.81 449 GLU A CA 1
ATOM 3719 C C . GLU A 1 449 ? 9.574 -7.567 -24.041 1.00 92.81 449 GLU A C 1
ATOM 3721 O O . GLU A 1 449 ? 9.649 -6.641 -24.849 1.00 92.81 449 GLU A O 1
ATOM 3726 N N . ARG A 1 450 ? 9.198 -7.368 -22.769 1.00 91.62 450 ARG A N 1
ATOM 3727 C CA . ARG A 1 450 ? 8.883 -6.039 -22.224 1.00 91.62 450 ARG A CA 1
ATOM 3728 C C . ARG A 1 450 ? 10.099 -5.114 -22.231 1.00 91.62 450 ARG A C 1
ATOM 3730 O O . ARG A 1 450 ? 9.993 -3.989 -22.715 1.00 91.62 450 ARG A O 1
ATOM 3737 N N . LEU A 1 451 ? 11.251 -5.590 -21.754 1.00 94.06 451 LEU A N 1
ATOM 3738 C CA . LEU A 1 451 ? 12.507 -4.837 -21.822 1.00 94.06 451 LEU A CA 1
ATOM 3739 C C . LEU A 1 451 ? 12.828 -4.446 -23.268 1.00 94.06 451 LEU A C 1
ATOM 3741 O O . LEU A 1 451 ? 13.122 -3.281 -23.532 1.00 94.06 451 LEU A O 1
ATOM 3745 N N . GLN A 1 452 ? 12.693 -5.387 -24.207 1.00 93.50 452 GLN A N 1
ATOM 3746 C CA . GLN A 1 452 ? 12.929 -5.120 -25.622 1.00 93.50 452 GLN A CA 1
ATOM 3747 C C . GLN A 1 452 ? 11.963 -4.078 -26.188 1.00 93.50 452 GLN A C 1
ATOM 3749 O O . GLN A 1 452 ? 12.380 -3.179 -26.915 1.00 93.50 452 GLN A O 1
ATOM 3754 N N . SER A 1 453 ? 10.674 -4.171 -25.851 1.00 92.19 453 SER A N 1
ATOM 3755 C CA . SER A 1 453 ? 9.675 -3.189 -26.277 1.00 92.19 453 SER A CA 1
ATOM 3756 C C . SER A 1 453 ? 10.007 -1.789 -25.763 1.00 92.19 453 SER A C 1
ATOM 3758 O O . SER A 1 453 ? 9.842 -0.823 -26.507 1.00 92.19 453 SER A O 1
ATOM 3760 N N . ASN A 1 454 ? 10.467 -1.672 -24.516 1.00 92.25 454 ASN A N 1
ATOM 3761 C CA . ASN A 1 454 ? 10.834 -0.390 -23.922 1.00 92.25 454 ASN A CA 1
ATOM 3762 C C . ASN A 1 454 ? 12.098 0.184 -24.569 1.00 92.25 454 ASN A C 1
ATOM 3764 O O . ASN A 1 454 ? 12.099 1.349 -24.956 1.00 92.25 454 ASN A O 1
ATOM 3768 N N . VAL A 1 455 ? 13.126 -0.639 -24.797 1.00 93.19 455 VAL A N 1
ATOM 3769 C CA . VAL A 1 455 ? 14.332 -0.227 -25.538 1.00 93.19 455 VAL A CA 1
ATOM 3770 C C . VAL A 1 455 ? 13.973 0.254 -26.938 1.00 93.19 455 VAL A C 1
ATOM 3772 O O . VAL A 1 455 ? 14.413 1.323 -27.354 1.00 93.19 455 VAL A O 1
ATOM 3775 N N . LYS A 1 456 ? 13.144 -0.505 -27.661 1.00 93.75 456 LYS A N 1
ATOM 3776 C CA . LYS A 1 456 ? 12.718 -0.129 -29.009 1.00 93.75 456 LYS A CA 1
ATOM 3777 C C . LYS A 1 456 ? 11.999 1.216 -29.017 1.00 93.75 456 LYS A C 1
ATOM 3779 O O . LYS A 1 456 ? 12.273 2.025 -29.900 1.00 93.75 456 LYS A O 1
ATOM 3784 N N . LYS A 1 457 ? 11.116 1.455 -28.043 1.00 91.81 457 LYS A N 1
ATOM 3785 C CA . LYS A 1 457 ? 10.412 2.731 -27.881 1.00 91.81 457 LYS A CA 1
ATOM 3786 C C . LYS A 1 457 ? 11.402 3.879 -27.659 1.00 91.81 457 LYS A C 1
ATOM 3788 O O . LYS A 1 457 ? 11.449 4.793 -28.469 1.00 91.81 457 LYS A O 1
ATOM 3793 N N . ILE A 1 458 ? 12.273 3.771 -26.655 1.00 92.25 458 ILE A N 1
ATOM 3794 C CA . ILE A 1 458 ? 13.305 4.776 -26.335 1.00 92.25 458 ILE A CA 1
ATOM 3795 C C . ILE A 1 458 ? 14.164 5.109 -27.555 1.00 92.25 458 ILE A C 1
ATOM 3797 O O . ILE A 1 458 ? 14.366 6.275 -27.875 1.00 92.25 458 ILE A O 1
ATOM 3801 N N . CYS A 1 459 ? 14.663 4.091 -28.255 1.00 91.25 459 CYS A N 1
ATOM 3802 C CA . CYS A 1 459 ? 15.542 4.303 -29.400 1.00 91.25 459 CYS A CA 1
ATOM 3803 C C . CYS A 1 459 ? 14.826 4.864 -30.630 1.00 91.25 459 CYS A C 1
ATOM 3805 O O . CYS A 1 459 ? 15.481 5.448 -31.490 1.00 91.25 459 CYS A O 1
ATOM 3807 N N . SER A 1 460 ? 13.511 4.671 -30.729 1.00 91.31 460 SER A N 1
ATOM 3808 C CA . SER A 1 460 ? 12.699 5.272 -31.791 1.00 91.31 460 SER A CA 1
ATOM 3809 C C . SER A 1 460 ? 12.347 6.724 -31.467 1.00 91.31 460 SER A C 1
ATOM 3811 O O . SER A 1 460 ? 12.348 7.557 -32.368 1.00 91.31 460 SER A O 1
ATOM 3813 N N . ASP A 1 461 ? 12.093 7.023 -30.191 1.00 88.62 461 ASP A N 1
ATOM 3814 C CA . ASP A 1 461 ? 11.591 8.324 -29.742 1.00 88.62 461 ASP A CA 1
ATOM 3815 C C . ASP A 1 461 ? 12.722 9.327 -29.425 1.00 88.62 461 ASP A C 1
ATOM 3817 O O . ASP A 1 461 ? 12.531 10.535 -29.558 1.00 88.62 461 ASP A O 1
ATOM 3821 N N . ILE A 1 462 ? 13.897 8.850 -28.989 1.00 88.62 462 ILE A N 1
ATOM 3822 C CA . ILE A 1 462 ? 14.971 9.689 -28.422 1.00 88.62 462 ILE A CA 1
ATOM 3823 C C . ILE A 1 462 ? 16.250 9.634 -29.259 1.00 88.62 462 ILE A C 1
ATOM 3825 O O . ILE A 1 462 ? 16.625 10.631 -29.882 1.00 88.62 462 ILE A O 1
ATOM 3829 N N . TYR A 1 463 ? 16.952 8.497 -29.212 1.00 87.75 463 TYR A N 1
ATOM 3830 C CA . TYR A 1 463 ? 18.237 8.295 -29.878 1.00 87.75 463 TYR A CA 1
ATOM 3831 C C . TYR A 1 463 ? 18.501 6.810 -30.128 1.00 87.75 463 TYR A C 1
ATOM 3833 O O . TYR A 1 463 ? 18.423 5.980 -29.218 1.00 87.75 463 TYR A O 1
ATOM 3841 N N . ASN A 1 464 ? 18.857 6.458 -31.360 1.00 88.50 464 ASN A N 1
ATOM 3842 C CA . ASN A 1 464 ? 19.134 5.073 -31.718 1.00 88.50 464 ASN A CA 1
ATOM 3843 C C . ASN A 1 464 ? 20.628 4.767 -31.581 1.00 88.50 464 ASN A C 1
ATOM 3845 O O . ASN A 1 464 ? 21.423 5.161 -32.429 1.00 88.50 464 ASN A O 1
ATOM 3849 N N . ILE A 1 465 ? 21.001 4.036 -30.532 1.00 87.88 465 ILE A N 1
ATOM 3850 C CA . ILE A 1 465 ? 22.390 3.621 -30.308 1.00 87.88 465 ILE A CA 1
ATOM 3851 C C . ILE A 1 465 ? 22.724 2.422 -31.201 1.00 87.88 465 ILE A C 1
ATOM 3853 O O . ILE A 1 465 ? 21.938 1.476 -31.333 1.00 87.88 465 ILE A O 1
ATOM 3857 N N . LYS A 1 466 ? 23.924 2.430 -31.783 1.00 87.62 466 LYS A N 1
ATOM 3858 C CA . LYS A 1 466 ? 24.467 1.293 -32.530 1.00 87.62 466 LYS A CA 1
ATOM 3859 C C . LYS A 1 466 ? 25.690 0.721 -31.823 1.00 87.62 466 LYS A C 1
ATOM 3861 O O . LYS A 1 466 ? 26.486 1.455 -31.246 1.00 87.62 466 LYS A O 1
ATOM 3866 N N . ILE A 1 467 ? 25.844 -0.596 -31.901 1.00 85.88 467 ILE A N 1
ATOM 3867 C CA . ILE A 1 467 ? 27.036 -1.313 -31.431 1.00 85.88 467 ILE A CA 1
ATOM 3868 C C . ILE A 1 467 ? 27.765 -1.943 -32.618 1.00 85.88 467 ILE A C 1
ATOM 3870 O O . ILE A 1 467 ? 27.125 -2.379 -33.584 1.00 85.88 467 ILE A O 1
ATOM 3874 N N . LEU A 1 468 ? 29.094 -2.028 -32.548 1.00 83.75 468 LEU A N 1
ATOM 3875 C CA . LEU A 1 468 ? 29.865 -2.832 -33.494 1.00 83.75 468 LEU A CA 1
ATOM 3876 C C . LEU A 1 468 ? 29.994 -4.278 -32.995 1.00 83.75 468 LEU A C 1
ATOM 3878 O O . LEU A 1 468 ? 30.468 -4.542 -31.892 1.00 83.75 468 LEU A O 1
ATOM 3882 N N . PHE A 1 469 ? 29.605 -5.239 -33.831 1.00 83.44 469 PHE A N 1
ATOM 3883 C CA . PHE A 1 469 ? 29.820 -6.664 -33.577 1.00 83.44 469 PHE A CA 1
ATOM 3884 C C . PHE A 1 469 ? 30.344 -7.343 -34.842 1.00 83.44 469 PHE A C 1
ATOM 3886 O O . PHE A 1 469 ? 29.693 -7.316 -35.887 1.00 83.44 469 PHE A O 1
ATOM 3893 N N . ASN A 1 470 ? 31.531 -7.955 -34.772 1.00 84.50 470 ASN A N 1
ATOM 3894 C CA . ASN A 1 470 ? 32.210 -8.567 -35.924 1.00 84.50 470 ASN A CA 1
ATOM 3895 C C . ASN A 1 470 ? 32.265 -7.640 -37.158 1.00 84.50 470 ASN A C 1
ATOM 3897 O O . ASN A 1 470 ? 31.946 -8.062 -38.271 1.00 84.50 470 ASN A O 1
ATOM 3901 N N . ARG A 1 471 ? 32.636 -6.366 -36.956 1.00 82.62 471 ARG A N 1
ATOM 3902 C CA . ARG A 1 471 ? 32.680 -5.311 -37.992 1.00 82.62 471 ARG A CA 1
ATOM 3903 C C . ARG A 1 471 ? 31.329 -4.978 -38.645 1.00 82.62 471 ARG A C 1
ATOM 3905 O O . ARG A 1 471 ? 31.297 -4.281 -39.656 1.00 82.62 471 ARG A O 1
ATOM 3912 N N . LYS A 1 472 ? 30.209 -5.446 -38.086 1.00 85.19 472 LYS A N 1
ATOM 3913 C CA . LYS A 1 472 ? 28.855 -5.062 -38.505 1.00 85.19 472 LYS A CA 1
ATOM 3914 C C . LYS A 1 472 ? 28.254 -4.096 -37.496 1.00 85.19 472 LYS A C 1
ATOM 3916 O O . LYS A 1 472 ? 28.333 -4.338 -36.294 1.00 85.19 472 LYS A O 1
ATOM 3921 N N . LYS A 1 473 ? 27.635 -3.028 -37.999 1.00 88.69 473 LYS A N 1
ATOM 3922 C CA . LYS A 1 473 ? 26.840 -2.099 -37.192 1.00 88.69 473 LYS A CA 1
ATOM 3923 C C . LYS A 1 473 ? 25.484 -2.740 -36.909 1.00 88.69 473 LYS A C 1
ATOM 3925 O O . LYS A 1 473 ? 24.818 -3.172 -37.849 1.00 88.69 473 LYS A O 1
ATOM 3930 N N . ILE A 1 474 ? 25.100 -2.821 -35.642 1.00 89.56 474 ILE A N 1
ATOM 3931 C CA . ILE A 1 474 ? 23.818 -3.383 -35.210 1.00 89.56 474 ILE A CA 1
ATOM 3932 C C . ILE A 1 474 ? 23.092 -2.329 -34.381 1.00 89.56 474 ILE A C 1
ATOM 3934 O O . ILE A 1 474 ? 23.664 -1.789 -33.434 1.00 89.56 474 ILE A O 1
ATOM 3938 N N . GLU A 1 475 ? 21.844 -2.035 -34.733 1.00 91.44 475 GLU A N 1
ATOM 3939 C CA . GLU A 1 475 ? 20.995 -1.126 -33.961 1.00 91.44 475 GLU A CA 1
ATOM 3940 C C . GLU A 1 475 ? 20.451 -1.857 -32.731 1.00 91.44 475 GLU A C 1
ATOM 3942 O O . GLU A 1 475 ? 19.902 -2.956 -32.845 1.00 91.44 475 GLU A O 1
ATOM 3947 N N . ILE A 1 476 ? 20.587 -1.272 -31.538 1.00 90.50 476 ILE A N 1
ATOM 3948 C CA . ILE A 1 476 ? 20.236 -1.994 -30.302 1.00 90.50 476 ILE A CA 1
ATOM 3949 C C . ILE A 1 476 ? 18.736 -2.299 -30.185 1.00 90.50 476 ILE A C 1
ATOM 3951 O O . ILE A 1 476 ? 18.350 -3.272 -29.539 1.00 90.50 476 ILE A O 1
ATOM 3955 N N . LYS A 1 477 ? 17.886 -1.500 -30.840 1.00 91.12 477 LYS A N 1
ATOM 3956 C CA . LYS A 1 477 ? 16.429 -1.700 -30.880 1.00 91.12 477 LYS A CA 1
ATOM 3957 C C . LYS A 1 477 ? 16.009 -2.979 -31.614 1.00 91.12 477 LYS A C 1
ATOM 3959 O O . LYS A 1 477 ? 14.901 -3.466 -31.377 1.00 91.12 477 LYS A O 1
ATOM 3964 N N . ASP A 1 478 ? 16.884 -3.519 -32.463 1.00 92.12 478 ASP A N 1
ATOM 3965 C CA . ASP A 1 478 ? 16.618 -4.709 -33.276 1.00 92.12 478 ASP A CA 1
ATOM 3966 C C . ASP A 1 478 ? 17.157 -5.999 -32.636 1.00 92.12 478 ASP A C 1
ATOM 3968 O O . ASP A 1 478 ? 16.831 -7.096 -33.087 1.00 92.12 478 ASP A O 1
ATOM 3972 N N . ILE A 1 479 ? 17.948 -5.889 -31.562 1.00 90.44 479 ILE A N 1
ATOM 3973 C CA . ILE A 1 479 ? 18.530 -7.036 -30.856 1.00 90.44 479 ILE A CA 1
ATOM 3974 C C . ILE A 1 479 ? 17.452 -7.740 -30.033 1.00 90.44 479 ILE A C 1
ATOM 3976 O O . ILE A 1 479 ? 16.873 -7.151 -29.141 1.00 90.44 479 ILE A O 1
ATOM 3980 N N . SER A 1 480 ? 17.219 -9.028 -30.238 1.00 90.19 480 SER A N 1
ATOM 3981 C CA . SER A 1 480 ? 16.308 -9.847 -29.442 1.00 90.19 480 SER A CA 1
ATOM 3982 C C . SER A 1 480 ? 17.058 -10.730 -28.450 1.00 90.19 480 SER A C 1
ATOM 3984 O O . SER A 1 480 ? 17.761 -11.667 -28.839 1.00 90.19 480 SER A O 1
ATOM 3986 N N . PHE A 1 481 ? 16.803 -10.544 -27.148 1.00 88.56 481 PHE A N 1
ATOM 3987 C CA . PHE A 1 481 ? 17.329 -11.433 -26.101 1.00 88.56 481 PHE A CA 1
ATOM 3988 C C . PHE A 1 481 ? 17.064 -12.918 -26.368 1.00 88.56 481 PHE A C 1
ATOM 3990 O O . PHE A 1 481 ? 17.882 -13.749 -25.976 1.00 88.56 481 PHE A O 1
ATOM 3997 N N . ASN A 1 482 ? 15.970 -13.264 -27.045 1.00 85.19 482 ASN A N 1
ATOM 3998 C CA . ASN A 1 482 ? 15.574 -14.653 -27.264 1.00 85.19 482 ASN A CA 1
ATOM 3999 C C . ASN A 1 482 ? 16.196 -15.274 -28.521 1.00 85.19 482 ASN A C 1
ATOM 4001 O O . ASN A 1 482 ? 16.451 -16.475 -28.529 1.00 85.19 482 ASN A O 1
ATOM 4005 N N . ASN A 1 483 ? 16.459 -14.476 -29.558 1.00 88.19 483 ASN A N 1
ATOM 4006 C CA . ASN A 1 483 ? 16.805 -15.001 -30.883 1.00 88.19 483 ASN A CA 1
ATOM 4007 C C . ASN A 1 483 ? 18.267 -14.748 -31.276 1.00 88.19 483 ASN A C 1
ATOM 4009 O O . ASN A 1 483 ? 18.817 -15.486 -32.092 1.00 88.19 483 ASN A O 1
ATOM 4013 N N . ASP A 1 484 ? 18.915 -13.732 -30.700 1.00 92.00 484 ASP A N 1
ATOM 4014 C CA . ASP A 1 484 ? 20.254 -13.335 -31.127 1.00 92.00 484 ASP A CA 1
ATOM 4015 C C . ASP A 1 484 ? 21.390 -14.148 -30.507 1.00 92.00 484 ASP A C 1
ATOM 4017 O O . ASP A 1 484 ? 21.284 -14.798 -29.458 1.00 92.00 484 ASP A O 1
ATOM 4021 N N . LYS A 1 485 ? 22.547 -14.089 -31.172 1.00 90.56 485 LYS A N 1
ATOM 4022 C CA . LYS A 1 485 ? 23.761 -14.794 -30.751 1.00 90.56 485 LYS A CA 1
ATOM 4023 C C . LYS A 1 485 ? 24.238 -14.307 -29.382 1.00 90.56 485 LYS A C 1
ATOM 4025 O O . LYS A 1 485 ? 24.168 -13.123 -29.064 1.00 90.56 485 LYS A O 1
ATOM 4030 N N . LYS A 1 486 ? 24.826 -15.222 -28.600 1.00 89.00 486 LYS A N 1
ATOM 4031 C CA . LYS A 1 486 ? 25.354 -14.945 -27.250 1.00 89.00 486 LYS A CA 1
ATOM 4032 C C . LYS A 1 486 ? 26.272 -13.716 -27.202 1.00 89.00 486 LYS A C 1
ATOM 4034 O O . LYS A 1 486 ? 26.108 -12.905 -26.304 1.00 89.00 486 LYS A O 1
ATOM 4039 N N . GLY A 1 487 ? 27.176 -13.562 -28.173 1.00 87.81 487 GLY A N 1
ATOM 4040 C CA . GLY A 1 487 ? 28.088 -12.413 -28.233 1.00 87.81 487 GLY A CA 1
ATOM 4041 C C . GLY A 1 487 ? 27.370 -11.073 -28.429 1.00 87.81 487 GLY A C 1
ATOM 4042 O O . GLY A 1 487 ? 27.689 -10.116 -27.738 1.00 87.81 487 GLY A O 1
ATOM 4043 N N . ILE A 1 488 ? 26.344 -11.023 -29.289 1.00 89.38 488 ILE A N 1
ATOM 4044 C CA . ILE A 1 488 ? 25.519 -9.817 -29.484 1.00 89.38 488 ILE A CA 1
ATOM 4045 C C . ILE A 1 488 ? 24.797 -9.474 -28.181 1.00 89.38 488 ILE A C 1
ATOM 4047 O O . ILE A 1 488 ? 24.814 -8.326 -27.754 1.00 89.38 488 ILE A O 1
ATOM 4051 N N . ILE A 1 489 ? 24.216 -10.470 -27.505 1.00 90.69 489 ILE A N 1
ATOM 405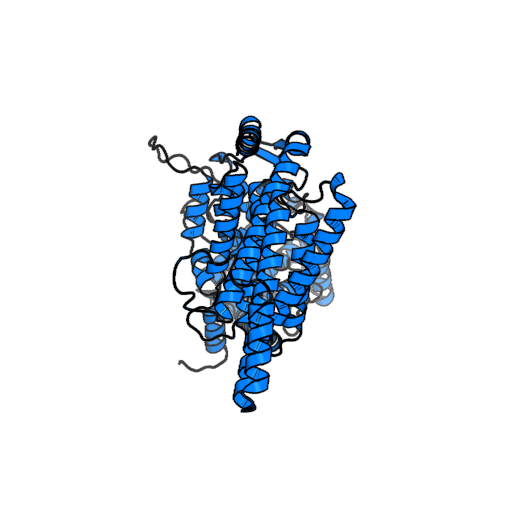2 C CA . ILE A 1 489 ? 23.540 -10.249 -26.221 1.00 90.69 489 ILE A CA 1
ATOM 4053 C C . ILE A 1 489 ? 24.504 -9.831 -25.119 1.00 90.69 489 ILE A C 1
ATOM 4055 O O . ILE A 1 489 ? 24.137 -9.013 -24.281 1.00 90.69 489 ILE A O 1
ATOM 4059 N N . GLU A 1 490 ? 25.730 -10.341 -25.099 1.00 89.25 490 GLU A N 1
ATOM 4060 C CA . GLU A 1 490 ? 26.747 -9.895 -24.150 1.00 89.25 490 GLU A CA 1
ATOM 4061 C C . GLU A 1 490 ? 27.104 -8.420 -24.375 1.00 89.25 490 GLU A C 1
ATOM 4063 O O . GLU A 1 490 ? 27.055 -7.633 -23.424 1.00 89.25 490 GLU A O 1
ATOM 4068 N N . SER A 1 491 ? 27.354 -8.027 -25.628 1.00 86.62 491 SER A N 1
ATOM 4069 C CA . SER A 1 491 ? 27.557 -6.628 -26.021 1.00 86.62 491 SER A CA 1
ATOM 4070 C C . SER A 1 491 ? 26.308 -5.768 -25.845 1.00 86.62 491 SER A C 1
ATOM 4072 O O . SER A 1 491 ? 26.400 -4.572 -25.662 1.00 86.62 491 SER A O 1
ATOM 4074 N N . TYR A 1 492 ? 25.109 -6.322 -25.860 1.00 89.88 492 TYR A N 1
ATOM 4075 C CA . TYR A 1 492 ? 23.917 -5.537 -25.569 1.00 89.88 492 TYR A CA 1
ATOM 4076 C C . TYR A 1 492 ? 23.738 -5.354 -24.056 1.00 89.88 492 TYR A C 1
ATOM 4078 O O . TYR A 1 492 ? 23.515 -4.258 -23.551 1.00 89.88 492 TYR A O 1
ATOM 4086 N N . THR A 1 493 ? 23.948 -6.420 -23.288 1.00 90.19 493 THR A N 1
ATOM 4087 C CA . THR A 1 493 ? 23.789 -6.405 -21.831 1.00 90.19 493 THR A CA 1
ATOM 4088 C C . THR A 1 493 ? 24.862 -5.550 -21.157 1.00 90.19 493 THR A C 1
ATOM 4090 O O . THR A 1 493 ? 24.584 -4.874 -20.170 1.00 90.19 493 THR A O 1
ATOM 4093 N N . ASN A 1 494 ? 26.101 -5.562 -21.649 1.00 88.75 494 ASN A N 1
ATOM 4094 C CA . ASN A 1 494 ? 27.160 -4.720 -21.096 1.00 88.75 494 ASN A CA 1
ATOM 4095 C C . ASN A 1 494 ? 26.823 -3.213 -21.259 1.00 88.75 494 ASN A C 1
ATOM 4097 O O . ASN A 1 494 ? 27.172 -2.444 -20.368 1.00 88.75 494 ASN A O 1
ATOM 4101 N N . LEU A 1 495 ? 26.059 -2.804 -22.285 1.00 87.31 495 LEU A N 1
ATOM 4102 C CA . LEU A 1 495 ? 25.618 -1.422 -22.506 1.00 87.31 495 LEU A CA 1
ATOM 4103 C C . LEU A 1 495 ? 24.609 -1.040 -21.431 1.00 87.31 495 LEU A C 1
ATOM 4105 O O . LEU A 1 495 ? 24.797 -0.057 -20.722 1.00 87.31 495 LEU A O 1
ATOM 4109 N N . LEU A 1 496 ? 23.602 -1.896 -21.229 1.00 89.25 496 LEU A N 1
ATOM 4110 C CA . LEU A 1 496 ? 22.588 -1.728 -20.183 1.00 89.25 496 LEU A CA 1
ATOM 4111 C C . LEU A 1 496 ? 23.199 -1.679 -18.765 1.00 89.25 496 LEU A C 1
ATOM 4113 O O . LEU A 1 496 ? 22.611 -1.116 -17.846 1.00 89.25 496 LEU A O 1
ATOM 4117 N N . LYS A 1 497 ? 24.404 -2.240 -18.587 1.00 87.94 497 LYS A N 1
ATOM 4118 C CA . LYS A 1 497 ? 25.197 -2.221 -17.343 1.00 87.94 497 LYS A CA 1
ATOM 4119 C C . LYS A 1 497 ? 26.206 -1.066 -17.250 1.00 87.94 497 LYS A C 1
ATOM 4121 O O . LYS A 1 497 ? 26.960 -1.025 -16.275 1.00 87.94 497 LYS A O 1
ATOM 4126 N N . PHE A 1 498 ? 26.269 -0.168 -18.235 1.00 83.62 498 PHE A N 1
ATOM 4127 C CA . PHE A 1 498 ? 27.335 0.837 -18.421 1.00 83.62 498 PHE A CA 1
ATOM 4128 C C . PHE A 1 498 ? 28.764 0.272 -18.350 1.00 83.62 498 PHE A C 1
ATOM 4130 O O . PHE A 1 498 ? 29.681 0.891 -17.815 1.00 83.62 498 PHE A O 1
ATOM 4137 N N . LYS A 1 499 ? 28.985 -0.922 -18.900 1.00 80.25 499 LYS A N 1
ATOM 4138 C CA . LYS A 1 499 ? 30.321 -1.506 -19.093 1.00 80.25 499 LYS A CA 1
ATOM 4139 C C . LYS A 1 499 ? 30.859 -1.136 -20.477 1.00 80.25 499 LYS A C 1
ATOM 4141 O O . LYS A 1 499 ? 31.040 -2.013 -21.321 1.00 80.25 499 LYS A O 1
ATOM 4146 N N . LEU A 1 500 ? 31.064 0.164 -20.694 1.00 71.69 500 LEU A N 1
ATOM 4147 C CA . LEU A 1 500 ? 31.366 0.741 -22.010 1.00 71.69 500 LEU A CA 1
ATOM 4148 C C . LEU A 1 500 ? 32.775 0.387 -22.523 1.00 71.69 500 LEU A C 1
ATOM 4150 O O . LEU A 1 500 ? 32.940 0.218 -23.718 1.00 71.69 500 LEU A O 1
ATOM 4154 N N . GLU A 1 501 ? 33.747 0.127 -21.637 1.00 66.25 501 GLU A N 1
ATOM 4155 C CA . GLU A 1 501 ? 35.118 -0.325 -21.987 1.00 66.25 501 GLU A CA 1
ATOM 4156 C C . GLU A 1 501 ? 35.165 -1.595 -22.855 1.00 66.25 501 GLU A C 1
ATOM 4158 O O . GLU A 1 501 ? 36.179 -1.911 -23.467 1.00 66.25 501 GLU A O 1
ATOM 4163 N N . LYS A 1 502 ? 34.077 -2.372 -22.872 1.00 63.81 502 LYS A N 1
ATOM 4164 C CA . LYS A 1 502 ? 33.964 -3.611 -23.648 1.00 63.81 502 LYS A CA 1
ATOM 4165 C C . LYS A 1 502 ? 33.186 -3.412 -24.952 1.00 63.81 502 LYS A C 1
ATOM 4167 O O . LYS A 1 502 ? 32.664 -4.395 -25.483 1.00 63.81 502 LYS A O 1
ATOM 4172 N N . MET A 1 503 ? 33.031 -2.168 -25.417 1.00 66.81 503 MET A N 1
ATOM 4173 C CA . MET A 1 503 ? 32.217 -1.823 -26.583 1.00 66.81 503 MET A CA 1
ATOM 4174 C C . MET A 1 503 ? 32.797 -0.730 -27.444 1.00 66.81 503 MET A C 1
ATOM 4176 O O . MET A 1 503 ? 33.244 0.300 -26.960 1.00 66.81 503 MET A O 1
ATOM 4180 N N . GLU A 1 504 ? 32.591 -0.919 -28.738 1.00 71.12 504 GLU A N 1
ATOM 4181 C CA . GLU A 1 504 ? 32.625 0.151 -29.717 1.00 71.12 504 GLU A CA 1
ATOM 4182 C C . GLU A 1 504 ? 31.180 0.611 -29.947 1.00 71.12 504 GLU A C 1
ATOM 4184 O O . GLU A 1 504 ? 30.379 -0.074 -30.600 1.00 71.12 504 GLU A O 1
ATOM 4189 N N . LEU A 1 505 ? 30.832 1.737 -29.323 1.00 71.31 505 LEU A N 1
ATOM 4190 C CA . LEU A 1 505 ? 29.571 2.437 -29.550 1.00 71.31 505 LEU A CA 1
ATOM 4191 C C . LEU A 1 505 ? 29.735 3.327 -30.773 1.00 71.31 505 LEU A C 1
ATOM 4193 O O . LEU A 1 505 ? 30.786 3.923 -30.979 1.00 71.31 505 LEU A O 1
ATOM 4197 N N . LEU A 1 506 ? 28.705 3.374 -31.604 1.00 67.00 506 LEU A N 1
ATOM 4198 C CA . LEU A 1 506 ? 28.725 4.105 -32.863 1.00 67.00 506 LEU A CA 1
ATOM 4199 C C . LEU A 1 506 ? 27.667 5.204 -32.849 1.00 67.00 506 LEU A C 1
ATOM 4201 O O . LEU A 1 506 ? 26.669 5.105 -32.134 1.00 67.00 506 LEU A O 1
ATOM 4205 N N . ASP A 1 507 ? 27.880 6.196 -33.713 1.00 63.03 507 ASP A N 1
ATOM 4206 C CA . ASP A 1 507 ? 27.032 7.377 -33.888 1.00 63.03 507 ASP A CA 1
ATOM 4207 C C . ASP A 1 507 ? 27.086 8.352 -32.694 1.00 63.03 507 ASP A C 1
ATOM 4209 O O . ASP A 1 507 ? 26.134 9.073 -32.442 1.00 63.03 507 ASP A O 1
ATOM 4213 N N . PHE A 1 508 ? 28.201 8.409 -31.962 1.00 58.75 508 PHE A N 1
ATOM 4214 C CA . PHE A 1 508 ? 28.523 9.526 -31.071 1.00 58.75 508 PHE A CA 1
ATOM 4215 C C . PHE A 1 508 ? 29.971 9.955 -31.338 1.00 58.75 508 PHE A C 1
ATOM 4217 O O . PHE A 1 508 ? 30.839 9.097 -31.446 1.00 58.75 508 PHE A O 1
ATOM 4224 N N . ASN A 1 509 ? 30.204 11.258 -31.535 1.00 53.53 509 ASN A N 1
ATOM 4225 C CA . ASN A 1 509 ? 31.480 11.816 -32.003 1.00 53.53 509 ASN A CA 1
ATOM 4226 C C . ASN A 1 509 ? 32.647 11.343 -31.109 1.00 53.53 509 ASN A C 1
ATOM 4228 O O . ASN A 1 509 ? 32.575 11.500 -29.889 1.00 53.53 509 ASN A O 1
ATOM 4232 N N . ASP A 1 510 ? 33.704 10.797 -31.717 1.00 48.06 510 ASP A N 1
ATOM 4233 C CA . ASP A 1 510 ? 34.770 9.986 -31.091 1.00 48.06 510 ASP A CA 1
ATOM 4234 C C . ASP A 1 510 ? 35.599 10.674 -29.970 1.00 48.06 510 ASP A C 1
ATOM 4236 O O . ASP A 1 510 ? 36.516 10.066 -29.434 1.00 48.06 510 ASP A O 1
ATOM 4240 N N . ASN A 1 511 ? 35.278 11.908 -29.556 1.00 49.88 511 ASN A N 1
ATOM 4241 C CA . ASN A 1 511 ? 36.088 12.727 -28.636 1.00 49.88 511 ASN A CA 1
ATOM 4242 C C . ASN A 1 511 ? 35.528 12.869 -27.201 1.00 49.88 511 ASN A C 1
ATOM 4244 O O . ASN A 1 511 ? 36.037 13.682 -26.435 1.00 49.88 511 ASN A O 1
ATOM 4248 N N . VAL A 1 512 ? 34.444 12.176 -26.829 1.00 49.31 512 VAL A N 1
ATOM 4249 C CA . VAL A 1 512 ? 33.807 12.347 -25.496 1.00 49.31 512 VAL A CA 1
ATOM 4250 C C . VAL A 1 512 ? 34.027 11.150 -24.564 1.00 49.31 512 VAL A C 1
ATOM 4252 O O . VAL A 1 512 ? 33.972 11.310 -23.351 1.00 49.31 512 VAL A O 1
ATOM 4255 N N . ILE A 1 513 ? 34.322 9.959 -25.092 1.00 52.88 513 ILE A N 1
ATOM 4256 C CA . ILE A 1 513 ? 34.586 8.757 -24.275 1.00 52.88 513 ILE A CA 1
ATOM 4257 C C . ILE A 1 513 ? 36.095 8.614 -23.987 1.00 52.88 513 ILE A C 1
ATOM 4259 O O . ILE A 1 513 ? 36.610 7.503 -23.921 1.00 52.88 513 ILE A O 1
ATOM 4263 N N . ASP A 1 514 ? 36.823 9.722 -23.837 1.00 53.22 514 ASP A N 1
ATOM 4264 C CA . ASP A 1 514 ? 38.215 9.665 -23.364 1.00 53.22 514 ASP A CA 1
ATOM 4265 C C . ASP A 1 514 ? 38.278 9.458 -21.840 1.00 53.22 514 ASP A C 1
ATOM 4267 O O . ASP A 1 514 ? 39.240 8.879 -21.336 1.00 53.22 514 ASP A O 1
ATOM 4271 N N . ASP A 1 515 ? 37.221 9.842 -21.108 1.00 65.75 515 ASP A N 1
ATOM 4272 C CA . ASP A 1 515 ? 37.110 9.638 -19.663 1.00 65.75 515 ASP A CA 1
ATOM 4273 C C . ASP A 1 515 ? 35.737 9.071 -19.253 1.00 65.75 515 ASP A C 1
ATOM 4275 O O . ASP A 1 515 ? 34.682 9.703 -19.347 1.00 65.75 515 ASP A O 1
ATOM 4279 N N . LYS A 1 516 ? 35.758 7.824 -18.778 1.00 66.69 516 LYS A N 1
ATOM 4280 C CA . LYS A 1 516 ? 34.582 7.097 -18.290 1.00 66.69 516 LYS A CA 1
ATOM 4281 C C . LYS A 1 516 ? 34.026 7.687 -16.996 1.00 66.69 516 LYS A C 1
ATOM 4283 O O . LYS A 1 516 ? 32.812 7.601 -16.794 1.00 66.69 516 LYS A O 1
ATOM 4288 N N . GLU A 1 517 ? 34.885 8.193 -16.111 1.00 70.38 517 GLU A N 1
ATOM 4289 C CA . GLU A 1 517 ? 34.434 8.806 -14.858 1.00 70.38 517 GLU A CA 1
ATOM 4290 C C . GLU A 1 517 ? 33.643 10.067 -15.185 1.00 70.38 517 GLU A C 1
ATOM 4292 O O . GLU A 1 517 ? 32.486 10.164 -14.778 1.00 70.38 517 GLU A O 1
ATOM 4297 N N . SER A 1 518 ? 34.171 10.900 -16.085 1.00 75.38 518 SER A N 1
ATOM 4298 C CA . SER A 1 518 ? 33.464 12.069 -16.613 1.00 75.38 518 SER A CA 1
ATOM 4299 C C . SER A 1 518 ? 32.092 11.726 -17.216 1.00 75.38 518 SER A C 1
ATOM 4301 O O . SER A 1 518 ? 31.100 12.358 -16.868 1.00 75.38 518 SER A O 1
ATOM 4303 N N . LEU A 1 519 ? 31.960 10.681 -18.048 1.00 78.25 519 LEU A N 1
ATOM 4304 C CA . LEU A 1 519 ? 30.645 10.309 -18.604 1.00 78.25 519 LEU A CA 1
ATOM 4305 C C . LEU A 1 519 ? 29.655 9.807 -17.533 1.00 78.25 519 LEU A C 1
ATOM 4307 O O . LEU A 1 519 ? 28.451 10.047 -17.637 1.00 78.25 519 LEU A O 1
ATOM 4311 N N . LEU A 1 520 ? 30.124 9.073 -16.520 1.00 78.44 520 LEU A N 1
ATOM 4312 C CA . LEU A 1 520 ? 29.268 8.612 -15.420 1.00 78.44 520 LEU A CA 1
ATOM 4313 C C . LEU A 1 520 ? 28.823 9.768 -14.521 1.00 78.44 520 LEU A C 1
ATOM 4315 O O . LEU A 1 520 ? 27.672 9.760 -14.077 1.00 78.44 520 LEU A O 1
ATOM 4319 N N . GLU A 1 521 ? 29.698 10.745 -14.293 1.00 80.56 521 GLU A N 1
ATOM 4320 C CA . GLU A 1 521 ? 29.380 12.011 -13.628 1.00 80.56 521 GLU A CA 1
ATOM 4321 C C . GLU A 1 521 ? 28.344 12.796 -14.435 1.00 80.56 521 GLU A C 1
ATOM 4323 O O . GLU A 1 521 ? 27.287 13.126 -13.903 1.00 80.56 521 GLU A O 1
ATOM 4328 N N . GLU A 1 522 ? 28.543 12.953 -15.746 1.00 84.56 522 GLU A N 1
ATOM 4329 C CA . GLU A 1 522 ? 27.572 13.606 -16.630 1.00 84.56 522 GLU A CA 1
ATOM 4330 C C . GLU A 1 522 ? 26.201 12.903 -16.608 1.00 84.56 522 GLU A C 1
ATOM 4332 O O . GLU A 1 522 ? 25.162 13.558 -16.544 1.00 84.56 522 GLU A O 1
ATOM 4337 N N . ILE A 1 523 ? 26.157 11.564 -16.610 1.00 84.38 523 ILE A N 1
ATOM 4338 C CA . ILE A 1 523 ? 24.896 10.805 -16.483 1.00 84.38 523 ILE A CA 1
ATOM 4339 C C . ILE A 1 523 ? 24.245 11.023 -15.105 1.00 84.38 523 ILE A C 1
ATOM 4341 O O . ILE A 1 523 ? 23.006 11.078 -15.001 1.00 84.38 523 ILE A O 1
ATOM 4345 N N . ALA A 1 524 ? 25.052 11.085 -14.044 1.00 83.62 524 ALA A N 1
ATOM 4346 C CA . ALA A 1 524 ? 24.576 11.313 -12.684 1.00 83.62 524 ALA A CA 1
ATOM 4347 C C . ALA A 1 524 ? 23.958 12.709 -12.543 1.00 83.62 524 ALA A C 1
ATOM 4349 O O . ALA A 1 524 ? 22.849 12.823 -12.018 1.00 83.62 524 ALA A O 1
ATOM 4350 N N . GLU A 1 525 ? 24.619 13.727 -13.088 1.00 84.62 525 GLU A N 1
ATOM 4351 C CA . GLU A 1 525 ? 24.201 15.129 -13.031 1.00 84.62 525 GLU A CA 1
ATOM 4352 C C . GLU A 1 525 ? 23.070 15.467 -14.010 1.00 84.62 525 GLU A C 1
ATOM 4354 O O . GLU A 1 525 ? 22.291 16.381 -13.749 1.00 84.62 525 GLU A O 1
ATOM 4359 N N . PHE A 1 526 ? 22.914 14.721 -15.110 1.00 83.81 526 PHE A N 1
ATOM 4360 C CA . PHE A 1 526 ? 21.906 15.034 -16.124 1.00 83.81 526 PHE A CA 1
ATOM 4361 C C . PHE A 1 526 ? 20.466 14.923 -15.595 1.00 83.81 526 PHE A C 1
ATOM 4363 O O . PHE A 1 526 ? 19.990 13.830 -15.250 1.00 83.81 526 PHE A O 1
ATOM 4370 N N . GLN A 1 527 ? 19.729 16.035 -15.630 1.00 78.38 527 GLN A N 1
ATOM 4371 C CA . GLN A 1 527 ? 18.313 16.114 -15.271 1.00 78.38 527 GLN A CA 1
ATOM 4372 C C . GLN A 1 527 ? 17.465 16.522 -16.479 1.00 78.38 527 GLN A C 1
ATOM 4374 O O . GLN A 1 527 ? 17.584 17.622 -17.010 1.00 78.38 527 GLN A O 1
ATOM 4379 N N . ILE A 1 528 ? 16.578 15.620 -16.914 1.00 77.19 528 ILE A N 1
ATOM 4380 C CA . ILE A 1 528 ? 15.684 15.880 -18.053 1.00 77.19 528 ILE A CA 1
ATOM 4381 C C . ILE A 1 528 ? 14.594 16.902 -17.714 1.00 77.19 528 ILE A C 1
ATOM 4383 O O . ILE A 1 528 ? 14.100 17.586 -18.595 1.00 77.19 528 ILE A O 1
ATOM 4387 N N . GLU A 1 529 ? 14.219 17.032 -16.443 1.00 69.88 529 GLU A N 1
ATOM 4388 C CA . GLU A 1 529 ? 13.121 17.899 -15.988 1.00 69.88 529 GLU A CA 1
ATOM 4389 C C . GLU A 1 529 ? 13.372 19.388 -16.293 1.00 69.88 529 GLU A C 1
ATOM 4391 O O . GLU A 1 529 ? 12.427 20.166 -16.407 1.00 69.88 529 GLU A O 1
ATOM 4396 N N . GLU A 1 530 ? 14.630 19.769 -16.527 1.00 64.19 530 GLU A N 1
ATOM 4397 C CA . GLU A 1 530 ? 15.040 21.125 -16.898 1.00 64.19 530 GLU A CA 1
ATOM 4398 C C . GLU A 1 530 ? 14.976 21.394 -18.416 1.00 64.19 530 GLU A C 1
ATOM 4400 O O . GLU A 1 530 ? 15.149 22.536 -18.851 1.00 64.19 530 GLU A O 1
ATOM 4405 N N . LYS A 1 531 ? 14.742 20.369 -19.255 1.00 73.69 531 LYS A N 1
ATOM 4406 C CA . LYS A 1 531 ? 14.812 20.473 -20.725 1.00 73.69 531 LYS A CA 1
ATOM 4407 C C . LYS A 1 531 ? 13.726 19.657 -21.425 1.00 73.69 531 LYS A C 1
ATOM 4409 O O . LYS A 1 531 ? 13.500 18.486 -21.149 1.00 73.69 531 LYS A O 1
ATOM 4414 N N . LYS A 1 532 ? 13.089 20.241 -22.443 1.00 79.69 532 LYS A N 1
ATOM 4415 C CA . LYS A 1 532 ? 12.229 19.460 -23.344 1.00 79.69 532 LYS A CA 1
ATOM 4416 C C . LYS A 1 532 ? 13.078 18.563 -24.243 1.00 79.69 532 LYS A C 1
ATOM 4418 O O . LYS A 1 532 ? 14.127 18.993 -24.716 1.00 79.69 532 LYS A O 1
ATOM 4423 N N . LEU A 1 533 ? 12.577 17.364 -24.551 1.00 81.81 533 LEU A N 1
ATOM 4424 C CA . LEU A 1 533 ? 13.256 16.383 -25.410 1.00 81.81 533 LEU A CA 1
ATOM 4425 C C . LEU A 1 533 ? 13.688 16.974 -26.766 1.00 81.81 533 LEU A C 1
ATOM 4427 O O . LEU A 1 533 ? 14.778 16.694 -27.256 1.00 81.81 533 LEU A O 1
ATOM 4431 N N . GLU A 1 534 ? 12.840 17.822 -27.349 1.00 84.50 534 GLU A N 1
ATOM 4432 C CA . GLU A 1 534 ? 13.082 18.548 -28.603 1.00 84.50 534 GLU A CA 1
ATOM 4433 C C . GLU A 1 534 ? 14.302 19.481 -28.548 1.00 84.50 534 GLU A C 1
ATOM 4435 O O . GLU A 1 534 ? 15.002 19.618 -29.549 1.00 84.50 534 GLU A O 1
ATOM 4440 N N . ASN A 1 535 ? 14.614 20.024 -27.369 1.00 86.94 535 ASN A N 1
ATOM 4441 C CA . ASN A 1 535 ? 15.680 21.004 -27.151 1.00 86.94 535 ASN A CA 1
ATOM 4442 C C . ASN A 1 535 ? 17.010 20.375 -26.718 1.00 86.94 535 ASN A C 1
ATOM 4444 O O . ASN A 1 535 ? 17.974 21.100 -26.481 1.00 86.94 535 ASN A O 1
ATOM 4448 N N . LEU A 1 536 ? 17.069 19.048 -26.580 1.00 86.50 536 LEU A N 1
ATOM 4449 C CA . LEU A 1 536 ? 18.303 18.362 -26.222 1.00 86.50 536 LEU A CA 1
ATOM 4450 C C . LEU A 1 536 ? 19.287 18.371 -27.392 1.00 86.50 536 LEU A C 1
ATOM 4452 O O . LEU A 1 536 ? 18.938 17.985 -28.517 1.00 86.50 536 LEU A O 1
ATOM 4456 N N . THR A 1 537 ? 20.534 18.723 -27.092 1.00 88.06 537 THR A N 1
ATOM 4457 C CA . THR A 1 537 ? 21.680 18.490 -27.976 1.00 88.06 537 THR A CA 1
ATOM 4458 C C . THR A 1 537 ? 21.858 16.994 -28.242 1.00 88.06 537 THR A C 1
ATOM 4460 O O . THR A 1 537 ? 21.357 16.140 -27.510 1.00 88.06 537 THR A O 1
ATOM 4463 N N . GLU A 1 538 ? 22.613 16.648 -29.281 1.00 84.38 538 GLU A N 1
ATOM 4464 C CA . GLU A 1 538 ? 22.910 15.250 -29.615 1.00 84.38 538 GLU A CA 1
ATOM 4465 C C . GLU A 1 538 ? 23.569 14.494 -28.446 1.00 84.38 538 GLU A C 1
ATOM 4467 O O . GLU A 1 538 ? 23.147 13.389 -28.105 1.00 84.38 538 GLU A O 1
ATOM 4472 N N . LYS A 1 539 ? 24.525 15.133 -27.755 1.00 83.50 539 LYS A N 1
ATOM 4473 C CA . LYS A 1 539 ? 25.168 14.593 -26.546 1.00 83.50 539 LYS A CA 1
ATOM 4474 C C . LYS A 1 539 ? 24.175 14.342 -25.420 1.00 83.50 539 LYS A C 1
ATOM 4476 O O . LYS A 1 539 ? 24.198 13.279 -24.806 1.00 83.50 539 LYS A O 1
ATOM 4481 N N . GLU A 1 540 ? 23.265 15.272 -25.176 1.00 86.62 540 GLU A N 1
ATOM 4482 C CA . GLU A 1 540 ? 22.247 15.107 -24.139 1.00 86.62 540 GLU A CA 1
ATOM 4483 C C . GLU A 1 540 ? 21.234 14.020 -24.492 1.00 86.62 540 GLU A C 1
ATOM 4485 O O . GLU A 1 540 ? 20.863 13.238 -23.621 1.00 86.62 540 GLU A O 1
ATOM 4490 N N . ARG A 1 541 ? 20.825 13.902 -25.763 1.00 88.31 541 ARG A N 1
ATOM 4491 C CA . ARG A 1 541 ? 19.970 12.794 -26.227 1.00 88.31 541 ARG A CA 1
ATOM 4492 C C . ARG A 1 541 ? 20.650 11.449 -26.025 1.00 88.31 541 ARG A C 1
ATOM 4494 O O . ARG A 1 541 ? 19.996 10.499 -25.594 1.00 88.31 541 ARG A O 1
ATOM 4501 N N . TYR A 1 542 ? 21.948 11.374 -26.299 1.00 87.00 542 TYR A N 1
ATOM 4502 C CA . TYR A 1 542 ? 22.748 10.175 -26.088 1.00 87.00 542 TYR A CA 1
ATOM 4503 C C . TYR A 1 542 ? 22.842 9.800 -24.599 1.00 87.00 542 TYR A C 1
ATOM 4505 O O . TYR A 1 542 ? 22.471 8.686 -24.221 1.00 87.00 542 TYR A O 1
ATOM 4513 N N . ILE A 1 543 ? 23.242 10.742 -23.736 1.00 87.12 543 ILE A N 1
ATOM 4514 C CA . ILE A 1 543 ? 23.319 10.565 -22.273 1.00 87.12 543 ILE A CA 1
ATOM 4515 C C . ILE A 1 543 ? 21.957 10.169 -21.697 1.00 87.12 543 ILE A C 1
ATOM 4517 O O . ILE A 1 543 ? 21.851 9.203 -20.936 1.00 87.12 543 ILE A O 1
ATOM 4521 N N . TYR A 1 544 ? 20.898 10.875 -22.096 1.00 89.62 544 TYR A N 1
ATOM 4522 C CA . TYR A 1 544 ? 19.543 10.591 -21.642 1.00 89.62 544 TYR A CA 1
ATOM 4523 C C . TYR A 1 544 ? 19.092 9.194 -22.073 1.00 89.62 544 TYR A C 1
ATOM 4525 O O . TYR A 1 544 ? 18.597 8.428 -21.249 1.00 89.62 544 TYR A O 1
ATOM 4533 N N . THR A 1 545 ? 19.356 8.808 -23.323 1.00 90.81 545 THR A N 1
ATOM 4534 C CA . THR A 1 545 ? 19.067 7.458 -23.825 1.00 90.81 545 THR A CA 1
ATOM 4535 C C . THR A 1 545 ? 19.784 6.392 -23.007 1.00 90.81 545 THR A C 1
ATOM 4537 O O . THR A 1 545 ? 19.155 5.419 -22.597 1.00 90.81 545 THR A O 1
ATOM 4540 N N . LEU A 1 546 ? 21.074 6.564 -22.705 1.00 89.19 546 LEU A N 1
ATOM 4541 C CA . LEU A 1 546 ? 21.817 5.634 -21.848 1.00 89.19 546 LEU A CA 1
ATOM 4542 C C . LEU A 1 546 ? 21.179 5.505 -20.457 1.00 89.19 546 LEU A C 1
ATOM 4544 O O . LEU A 1 546 ? 20.986 4.386 -19.966 1.00 89.19 546 LEU A O 1
ATOM 4548 N N . LYS A 1 547 ? 20.813 6.631 -19.835 1.00 89.56 547 LYS A N 1
ATOM 4549 C CA . LYS A 1 547 ? 20.145 6.669 -18.525 1.00 89.56 547 LYS A CA 1
ATOM 4550 C C . LYS A 1 547 ? 18.809 5.926 -18.553 1.00 89.56 547 LYS A C 1
ATOM 4552 O O . LYS A 1 547 ? 18.568 5.090 -17.680 1.00 89.56 547 LYS A O 1
ATOM 4557 N N . GLU A 1 548 ? 17.994 6.154 -19.582 1.00 91.44 548 GLU A N 1
ATOM 4558 C CA . GLU A 1 548 ? 16.714 5.471 -19.786 1.00 91.44 548 GLU A CA 1
ATOM 4559 C C . GLU A 1 548 ? 16.897 3.967 -20.007 1.00 91.44 548 GLU A C 1
ATOM 4561 O O . GLU A 1 548 ? 16.285 3.163 -19.306 1.00 91.44 548 GLU A O 1
ATOM 4566 N N . LEU A 1 549 ? 17.787 3.555 -20.913 1.00 92.50 549 LEU A N 1
ATOM 4567 C CA . LEU A 1 549 ? 18.070 2.139 -21.171 1.00 92.50 549 LEU A CA 1
ATOM 4568 C C . LEU A 1 549 ? 18.452 1.395 -19.889 1.00 92.50 549 LEU A C 1
ATOM 4570 O O . LEU A 1 549 ? 17.963 0.290 -19.634 1.00 92.50 549 LEU A O 1
ATOM 4574 N N . ARG A 1 550 ? 19.287 2.015 -19.049 1.00 92.12 550 ARG A N 1
ATOM 4575 C CA . ARG A 1 550 ? 19.660 1.446 -17.755 1.00 92.12 550 ARG A CA 1
ATOM 4576 C C . ARG A 1 550 ? 18.502 1.438 -16.763 1.00 92.12 550 ARG A C 1
ATOM 4578 O O . ARG A 1 550 ? 18.322 0.430 -16.080 1.00 92.12 550 ARG A O 1
ATOM 4585 N N . TYR A 1 551 ? 17.704 2.503 -16.700 1.00 93.06 551 TYR A N 1
ATOM 4586 C CA . TYR A 1 551 ? 16.485 2.520 -15.893 1.00 93.06 551 TYR A CA 1
ATOM 4587 C C . TYR A 1 551 ? 15.573 1.343 -16.256 1.00 93.06 551 TYR A C 1
ATOM 4589 O O . TYR A 1 551 ? 15.200 0.581 -15.368 1.00 93.06 551 TYR A O 1
ATOM 4597 N N . TYR A 1 552 ? 15.257 1.136 -17.539 1.00 93.88 552 TYR A N 1
ATOM 4598 C CA . TYR A 1 552 ? 14.372 0.045 -17.962 1.00 93.88 552 TYR A CA 1
ATOM 4599 C C . TYR A 1 552 ? 14.970 -1.337 -17.718 1.00 93.88 552 TYR A C 1
ATOM 4601 O O . TYR A 1 552 ? 14.232 -2.281 -17.424 1.00 93.88 552 TYR A O 1
ATOM 4609 N N . TYR A 1 553 ? 16.295 -1.463 -17.791 1.00 95.44 553 TYR A N 1
ATOM 4610 C CA . TYR A 1 553 ? 16.981 -2.695 -17.425 1.00 95.44 553 TYR A CA 1
ATOM 4611 C C . TYR A 1 553 ? 16.781 -3.038 -15.945 1.00 95.44 553 TYR A C 1
ATOM 4613 O O . TYR A 1 553 ? 16.323 -4.134 -15.620 1.00 95.44 553 TYR A O 1
ATOM 4621 N N . LEU A 1 554 ? 17.067 -2.087 -15.050 1.00 95.44 554 LEU A N 1
ATOM 4622 C CA . LEU A 1 554 ? 16.923 -2.274 -13.605 1.00 95.44 554 LEU A CA 1
ATOM 4623 C C . LEU A 1 554 ? 15.452 -2.406 -13.192 1.00 95.44 554 LEU A C 1
ATOM 4625 O O . LEU A 1 554 ? 15.109 -3.308 -12.430 1.00 95.44 554 LEU A O 1
ATOM 4629 N N . SER A 1 555 ? 14.568 -1.568 -13.738 1.00 94.88 555 SER A N 1
ATOM 4630 C CA . SER A 1 555 ? 13.143 -1.577 -13.407 1.00 94.88 555 SER A CA 1
ATOM 4631 C C . SER A 1 555 ? 12.455 -2.856 -13.874 1.00 94.88 555 SER A C 1
ATOM 4633 O O . SER A 1 555 ? 11.627 -3.384 -13.143 1.00 94.88 555 SER A O 1
ATOM 4635 N N . THR A 1 556 ? 12.851 -3.442 -15.011 1.00 96.12 556 THR A N 1
ATOM 4636 C CA . THR A 1 556 ? 12.313 -4.744 -15.442 1.00 96.12 556 THR A CA 1
ATOM 4637 C C . THR A 1 556 ? 12.669 -5.859 -14.457 1.00 96.12 556 THR A C 1
ATOM 4639 O O . THR A 1 556 ? 11.823 -6.715 -14.184 1.00 96.12 556 THR A O 1
ATOM 4642 N N . ILE A 1 557 ? 13.889 -5.838 -13.905 1.00 97.31 557 ILE A N 1
ATOM 4643 C CA . ILE A 1 557 ? 14.326 -6.780 -12.866 1.00 97.31 557 ILE A CA 1
ATOM 4644 C C . ILE A 1 557 ? 13.536 -6.536 -11.572 1.00 97.31 557 ILE A C 1
ATOM 4646 O O . ILE A 1 557 ? 13.002 -7.489 -11.004 1.00 97.31 557 ILE A O 1
ATOM 4650 N N . CYS A 1 558 ? 13.408 -5.275 -11.141 1.00 96.25 558 CYS A N 1
ATOM 4651 C CA . CYS A 1 558 ? 12.590 -4.890 -9.985 1.00 96.25 558 CYS A CA 1
ATOM 4652 C C . CYS A 1 558 ? 11.149 -5.373 -10.123 1.00 96.25 558 CYS A C 1
ATOM 4654 O O . CYS A 1 558 ? 10.660 -6.053 -9.231 1.00 96.25 558 CYS A O 1
ATOM 4656 N N . ASP A 1 559 ? 10.489 -5.075 -11.243 1.00 95.94 559 ASP A N 1
ATOM 4657 C CA . ASP A 1 559 ? 9.100 -5.455 -11.500 1.00 95.94 559 ASP A CA 1
ATOM 4658 C C . ASP A 1 559 ? 8.923 -6.979 -11.477 1.00 95.94 559 ASP A C 1
ATOM 4660 O O . ASP A 1 559 ? 7.904 -7.483 -11.006 1.00 95.94 559 ASP A O 1
ATOM 4664 N N . TYR A 1 560 ? 9.901 -7.733 -11.998 1.00 96.94 560 TYR A N 1
ATOM 4665 C CA . TYR A 1 560 ? 9.844 -9.192 -11.954 1.00 96.94 560 TYR A CA 1
ATOM 4666 C C . TYR A 1 560 ? 9.925 -9.706 -10.517 1.00 96.94 560 TYR A C 1
ATOM 4668 O O . TYR A 1 560 ? 9.081 -10.504 -10.117 1.00 96.94 560 TYR A O 1
ATOM 4676 N N . ILE A 1 561 ? 10.894 -9.220 -9.735 1.00 97.44 561 ILE A N 1
ATOM 4677 C CA . ILE A 1 561 ? 11.084 -9.626 -8.337 1.00 97.44 561 ILE A CA 1
ATOM 4678 C C . ILE A 1 561 ? 9.899 -9.187 -7.470 1.00 97.44 561 ILE A C 1
ATOM 4680 O O . ILE A 1 561 ? 9.366 -9.998 -6.720 1.00 97.44 561 ILE A O 1
ATOM 4684 N N . ALA A 1 562 ? 9.438 -7.941 -7.594 1.00 95.94 562 ALA A N 1
ATOM 4685 C CA . ALA A 1 562 ? 8.282 -7.415 -6.865 1.00 95.94 562 ALA A CA 1
ATOM 4686 C C . ALA A 1 562 ? 6.990 -8.188 -7.181 1.00 95.94 562 ALA A C 1
ATOM 4688 O O . ALA A 1 562 ? 6.134 -8.404 -6.316 1.00 95.94 562 ALA A O 1
ATOM 4689 N N . GLY A 1 563 ? 6.878 -8.681 -8.415 1.00 94.31 563 GLY A N 1
ATOM 4690 C CA . GLY A 1 563 ? 5.795 -9.548 -8.849 1.00 94.31 563 GLY A CA 1
ATOM 4691 C C . GLY A 1 563 ? 5.795 -10.942 -8.214 1.00 94.31 563 GLY A C 1
ATOM 4692 O O . GLY A 1 563 ? 4.777 -11.618 -8.323 1.00 94.31 563 GLY A O 1
ATOM 4693 N N . MET A 1 564 ? 6.866 -11.390 -7.554 1.00 95.25 564 MET A N 1
ATOM 4694 C CA . MET A 1 564 ? 6.949 -12.731 -6.961 1.00 95.25 564 MET A CA 1
ATOM 4695 C C . MET A 1 564 ? 6.189 -12.835 -5.637 1.00 95.25 564 MET A C 1
ATOM 4697 O O . MET A 1 564 ? 6.044 -11.867 -4.900 1.00 95.25 564 MET A O 1
ATOM 4701 N N . THR A 1 565 ? 5.735 -14.043 -5.318 1.00 93.81 565 THR A N 1
ATOM 4702 C CA . THR A 1 565 ? 5.322 -14.448 -3.964 1.00 93.81 565 THR A CA 1
ATOM 4703 C C . THR A 1 565 ? 6.554 -14.840 -3.143 1.00 93.81 565 THR A C 1
ATOM 4705 O O . THR A 1 565 ? 7.572 -15.197 -3.742 1.00 93.81 565 THR A O 1
ATOM 4708 N N . ASP A 1 566 ? 6.463 -14.898 -1.816 1.00 90.94 566 ASP A N 1
ATOM 4709 C CA . ASP A 1 566 ? 7.617 -15.187 -0.946 1.00 90.94 566 ASP A CA 1
ATOM 4710 C C . ASP A 1 566 ? 8.242 -16.557 -1.250 1.00 90.94 566 ASP A C 1
ATOM 4712 O O . ASP A 1 566 ? 9.444 -16.662 -1.503 1.00 90.94 566 ASP A O 1
ATOM 4716 N N . ASN A 1 567 ? 7.411 -17.603 -1.329 1.00 89.94 567 ASN A N 1
ATOM 4717 C CA . ASN A 1 567 ? 7.862 -18.965 -1.636 1.00 89.94 567 ASN A CA 1
ATOM 4718 C C . ASN A 1 567 ? 8.502 -19.058 -3.025 1.00 89.94 567 ASN A C 1
ATOM 4720 O O . ASN A 1 567 ? 9.588 -19.609 -3.172 1.00 89.94 567 ASN A O 1
ATOM 4724 N N . TYR A 1 568 ? 7.875 -18.449 -4.035 1.00 93.00 568 TYR A N 1
ATOM 4725 C CA . TYR A 1 568 ? 8.439 -18.404 -5.384 1.00 93.00 568 TYR A CA 1
ATOM 4726 C C . TYR A 1 568 ? 9.801 -17.697 -5.418 1.00 93.00 568 TYR A C 1
ATOM 4728 O O . TYR A 1 568 ? 10.717 -18.190 -6.066 1.00 93.00 568 TYR A O 1
ATOM 4736 N N . ALA A 1 569 ? 9.978 -16.586 -4.694 1.00 94.50 569 ALA A N 1
ATOM 4737 C CA . ALA A 1 569 ? 11.270 -15.903 -4.611 1.00 94.50 569 ALA A CA 1
ATOM 4738 C C . ALA A 1 569 ? 12.348 -16.789 -3.956 1.00 94.50 569 ALA A C 1
ATOM 4740 O O . ALA A 1 569 ? 13.478 -16.857 -4.447 1.00 94.50 569 ALA A O 1
ATOM 4741 N N . ILE A 1 570 ? 11.999 -17.510 -2.884 1.00 92.62 570 ILE A N 1
ATOM 4742 C CA . ILE A 1 570 ? 12.886 -18.490 -2.236 1.00 92.62 570 ILE A CA 1
ATOM 4743 C C . ILE A 1 570 ? 13.267 -19.611 -3.212 1.00 92.62 570 ILE A C 1
ATOM 4745 O O . ILE A 1 570 ? 14.438 -19.992 -3.293 1.00 92.62 570 ILE A O 1
ATOM 4749 N N . ASP A 1 571 ? 12.301 -20.149 -3.950 1.00 92.38 571 ASP A N 1
ATOM 4750 C CA . ASP A 1 571 ? 12.529 -21.261 -4.871 1.00 92.38 571 ASP A CA 1
ATOM 4751 C C . ASP A 1 571 ? 13.342 -20.836 -6.093 1.00 92.38 571 ASP A C 1
ATOM 4753 O O . ASP A 1 571 ? 14.275 -21.542 -6.476 1.00 92.38 571 ASP A O 1
ATOM 4757 N N . GLU A 1 572 ? 13.075 -19.661 -6.664 1.00 94.44 572 GLU A N 1
ATOM 4758 C CA . GLU A 1 572 ? 13.908 -19.083 -7.723 1.00 94.44 572 GLU A CA 1
ATOM 4759 C C . GLU A 1 572 ? 15.343 -18.856 -7.241 1.00 94.44 572 GLU A C 1
ATOM 4761 O O . GLU A 1 572 ? 16.298 -19.179 -7.951 1.00 94.44 572 GLU A O 1
ATOM 4766 N N . PHE A 1 573 ? 15.520 -18.378 -6.007 1.00 95.12 573 PHE A N 1
ATOM 4767 C CA . PHE A 1 573 ? 16.846 -18.226 -5.417 1.00 95.12 573 PHE A CA 1
ATOM 4768 C C . PHE A 1 573 ? 17.572 -19.576 -5.318 1.00 95.12 573 PHE A C 1
ATOM 4770 O O . PHE A 1 573 ? 18.721 -19.690 -5.750 1.00 95.12 573 PHE A O 1
ATOM 4777 N N . LYS A 1 574 ? 16.899 -20.627 -4.832 1.00 92.94 574 LYS A N 1
ATOM 4778 C CA . LYS A 1 574 ? 17.472 -21.983 -4.775 1.00 92.94 574 LYS A CA 1
ATOM 4779 C C . LYS A 1 574 ? 17.820 -22.521 -6.164 1.00 92.94 574 LYS A C 1
ATOM 4781 O O . LYS A 1 574 ? 18.901 -23.082 -6.323 1.00 92.94 574 LYS A O 1
ATOM 4786 N N . LYS A 1 575 ? 16.959 -22.337 -7.170 1.00 92.00 575 LYS A N 1
ATOM 4787 C CA . LYS A 1 575 ? 17.233 -22.780 -8.551 1.00 92.00 575 LYS A CA 1
ATOM 4788 C C . LYS A 1 575 ? 18.487 -22.121 -9.123 1.00 92.00 575 LYS A C 1
ATOM 4790 O O . LYS A 1 575 ? 19.281 -22.787 -9.779 1.00 92.00 575 LYS A O 1
ATOM 4795 N N . LEU A 1 576 ? 18.677 -20.829 -8.861 1.00 91.56 576 LEU A N 1
ATOM 4796 C CA . LEU A 1 576 ? 19.804 -20.063 -9.397 1.00 91.56 576 LEU A CA 1
ATOM 4797 C C . LEU A 1 576 ? 21.134 -20.349 -8.685 1.00 91.56 576 LEU A C 1
ATOM 4799 O O . LEU A 1 576 ? 22.181 -20.262 -9.327 1.00 91.56 576 LEU A O 1
ATOM 4803 N N . TYR A 1 577 ? 21.107 -20.670 -7.387 1.00 88.19 577 TYR A N 1
ATOM 4804 C CA . TYR A 1 577 ? 22.318 -20.714 -6.554 1.00 88.19 577 TYR A CA 1
ATOM 4805 C C . TYR A 1 577 ? 22.633 -22.068 -5.906 1.00 88.19 577 TYR A C 1
ATOM 4807 O O . TYR A 1 577 ? 23.796 -22.308 -5.593 1.00 88.19 577 TYR A O 1
ATOM 4815 N N . ASN A 1 578 ? 21.655 -22.962 -5.734 1.00 77.31 578 ASN A N 1
ATOM 4816 C CA . ASN A 1 578 ? 21.844 -24.222 -5.000 1.00 77.31 578 ASN A CA 1
ATOM 4817 C C . ASN A 1 578 ? 21.914 -25.473 -5.891 1.00 77.31 578 ASN A C 1
ATOM 4819 O O . ASN A 1 578 ? 22.109 -26.563 -5.362 1.00 77.31 578 ASN A O 1
ATOM 4823 N N . GLY A 1 579 ? 21.781 -25.349 -7.217 1.00 57.03 579 GLY A N 1
ATOM 4824 C CA . GLY A 1 579 ? 22.186 -26.375 -8.194 1.00 57.03 579 GLY A CA 1
ATOM 4825 C C . GLY A 1 579 ? 21.496 -27.751 -8.148 1.00 57.03 579 GLY A C 1
ATOM 4826 O O . GLY A 1 579 ? 21.802 -28.586 -8.989 1.00 57.03 579 GLY A O 1
ATOM 4827 N N . LEU A 1 580 ? 20.567 -28.020 -7.229 1.00 48.38 580 LEU A N 1
ATOM 4828 C CA . LEU A 1 580 ? 19.885 -29.314 -7.122 1.00 48.38 580 LEU A CA 1
ATOM 4829 C C . LEU A 1 580 ? 18.524 -29.259 -7.816 1.00 48.38 580 LEU A C 1
ATOM 4831 O O . LEU A 1 580 ? 17.514 -28.967 -7.180 1.00 48.38 580 LEU A O 1
ATOM 4835 N N . ASN A 1 581 ? 18.553 -29.450 -9.137 1.00 45.81 581 ASN A N 1
ATOM 4836 C CA . ASN A 1 581 ? 17.552 -30.137 -9.971 1.00 45.81 581 ASN A CA 1
ATOM 4837 C C . ASN A 1 581 ? 17.965 -29.993 -11.453 1.00 45.81 581 ASN A C 1
ATOM 4839 O O . ASN A 1 581 ? 17.273 -29.344 -12.240 1.00 45.81 581 ASN A O 1
ATOM 4843 N N . ILE A 1 582 ? 19.125 -30.555 -11.812 1.00 38.72 582 ILE A N 1
ATOM 4844 C CA . ILE A 1 582 ? 19.458 -30.952 -13.191 1.00 38.72 582 ILE A CA 1
ATOM 4845 C C . ILE A 1 582 ? 19.619 -32.464 -13.188 1.00 38.72 582 ILE A C 1
ATOM 4847 O O . ILE A 1 582 ? 20.313 -32.952 -12.266 1.00 38.72 582 ILE A O 1
#

Sequence (582 aa):
MENWEKKREFIEANNFAQCGKETDRRISEENHKGNYFSLRDEFAKDRDRIIFSRAFRRLEHKAQIYSHQKGDHFRTRLTHTLEVAQIARKIARNLNLNEALAEAIALGHDIGHTPFGHQGERTLDDLMIGKDTLSNRIHPSINYGGFKHNFHSLKILDELEVKFKETRGMNLTWQVMEGILKHTKTKRDGNNWPLNRFIQDEMFLKECMELPFSFTLEGQIVNVSDEIAQRQHDIDDGVKDNDLNISYESIAIKIYKKVNEILEHYEKNKAFNYISNDSIEILITLKNNIKENLALDKINKSIFNAKESNNIETSMTILENIYNNDFDKSFGENGDIKDYSESFKINQLTRDVIDFFITDVTTNSMNNILKKGFNVKVEINNRIYFKEKLVDFSYYGKQLDEAIEEYIKAKILNSYNVNRFDGNSRYIIKQLFKAYYANPRQMPKHNLERLQSNVKKICSDIYNIKILFNRKKIEIKDISFNNDKKGIIESYTNLLKFKLEKMELLDFNDNVIDDKESLLEEIAEFQIEEKKLENLTEKERYIYTLKELRYYYLSTICDYIAGMTDNYAIDEFKKLYNGLNI

Organism: NCBI:txid1465809

Secondary structure (DSSP, 8-state):
-HHHHHHHHHHHHTT-S----GGGBSS-----SS----SS-HHHHHHHHHHHSHHHHHGGGSBSS-----STT--BHHHHHHHHHHHHHHHHHHTT--HHHHHHHHHHTTTTPPTTHHHHHHHHHHHHTTSS-TTTTS-TT-------HHHHHHHIIIII---SSS-SS---BHHHHHHHHHTS--EETTEEP-GGGT-S-THHHHTTTTSSS-SSHHHHHHHHHHHHHHHHHHHHHHHH-TTTT--HHHHHHHHHHHHHHHHHHHHHTGGG--S-HHHHHHHHHHHHHHHHHHHHHHHHHHHHHHHHTT-HHHHHHHHHHHHTT--SSSS-S--------HHHHHHHHHHHHHHHHHHHHHHHHHHHHHHHHHHHEEEETTEEEESS------HHHHHHHHHHHHHHHHHHHT-HHHHHHHHHHHHHHHHHHHHHHH-GGGS-HHHHHHHHHHHHHHHHHT---EEEETTEEEEGGG--TTTS-HHHHHHHHHHHTT-GGG--EESS-TTSTT-HHHHHHHHHH--GGGS-GGG--HHHHHHHHHHHHHHHHHHHHHHHHHTS-HHHHHHHHHHHHS----